Protein AF-A0A812QEY0-F1 (afdb_monomer)

Secondary structure (DSSP, 8-state):
-HHHHHHHHHTT---GGGTT---HHHHHHHHHHHHHHHHHHHHTT-HHHHHHHHHHHHHHHHHHHHHHHTTS---------------------------SSHHHHHHHHHHHHHHHHHHHHHHHHHHHHHHHHHHHHHHHHHHHHHHHHHHHHHHHHHHHHHHHHHHHHHHHHSPPPTT--------S-PPPEE-TTT--EE--SSPPB-GGG----HHHHHHHS-TTSPBPSSTTSEEEEEESSTTTS-TT--SEEEEEEEEE-TTHHHHHHTT-EEEEEEEETTB--------SEEEEEETTEEEEEEPPPPTT-------EE-GGG--SSEEEEEEEEE-TTTGGGEEEEEEEE-PPPHHHHHHHSEEE-HHHHHHHHHHHHHHHHHHHTSTT-------EEESB-TTTSSBPSSEEEETT--SS--EEHHHHHHHHHH-S-GGGTTB-TTT--B--GGGEEEEHHHHHHHHHS-TT--EEEE-TTS-EEETT-PPPPPP-------------------------------------

Structure (mmCIF, N/CA/C/O backbone):
data_AF-A0A812QEY0-F1
#
_entry.id   AF-A0A812QEY0-F1
#
loop_
_atom_site.group_PDB
_atom_site.id
_atom_site.type_symbol
_atom_site.label_atom_id
_atom_site.label_alt_id
_atom_site.label_comp_id
_atom_site.label_asym_id
_atom_site.label_entity_id
_atom_site.label_seq_id
_atom_site.pdbx_PDB_ins_code
_atom_site.Cartn_x
_ato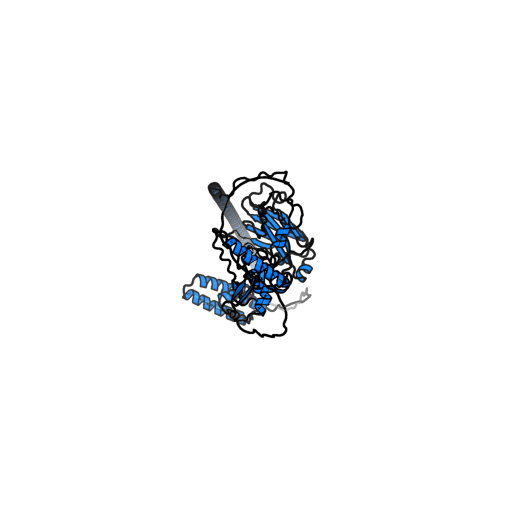m_site.Cartn_y
_atom_site.Cartn_z
_atom_site.occupancy
_atom_site.B_iso_or_equiv
_atom_site.auth_seq_id
_atom_site.auth_comp_id
_atom_site.auth_asym_id
_atom_site.auth_atom_id
_atom_site.pdbx_PDB_model_num
ATOM 1 N N . MET A 1 1 ? -26.996 -20.523 4.659 1.00 57.19 1 MET A N 1
ATOM 2 C CA . MET A 1 1 ? -26.348 -20.493 3.331 1.00 57.19 1 MET A CA 1
ATOM 3 C C . MET A 1 1 ? -24.840 -20.679 3.438 1.00 57.19 1 MET A C 1
ATOM 5 O O . MET A 1 1 ? -24.415 -21.786 3.164 1.00 57.19 1 MET A O 1
ATOM 9 N N . ALA A 1 2 ? -24.057 -19.731 3.971 1.00 55.88 2 ALA A N 1
ATOM 10 C CA . ALA A 1 2 ? -22.594 -19.894 4.121 1.00 55.88 2 ALA A CA 1
ATOM 11 C C . ALA A 1 2 ? -22.160 -21.178 4.868 1.00 55.88 2 ALA A C 1
ATOM 13 O O . ALA A 1 2 ? -21.271 -21.898 4.427 1.00 55.88 2 ALA A O 1
ATOM 14 N N . LYS A 1 3 ? -22.856 -21.534 5.960 1.00 65.12 3 LYS A N 1
ATOM 15 C CA . LYS A 1 3 ? -22.606 -22.792 6.695 1.00 65.12 3 LYS A CA 1
ATOM 16 C C . LYS A 1 3 ? -22.938 -24.058 5.878 1.00 65.12 3 LYS A C 1
ATOM 18 O O . LYS A 1 3 ? -22.268 -25.067 6.029 1.00 65.12 3 LYS A O 1
ATOM 23 N N . LEU A 1 4 ? -23.943 -23.996 4.999 1.00 63.88 4 LEU A N 1
ATOM 24 C CA . LEU A 1 4 ? -24.313 -25.089 4.085 1.00 63.88 4 LEU A CA 1
ATOM 25 C C . LEU A 1 4 ? -23.311 -25.226 2.933 1.00 63.88 4 LEU A C 1
ATOM 27 O O . LEU A 1 4 ? -22.970 -26.342 2.563 1.00 63.88 4 LEU A O 1
ATOM 31 N N . GLN A 1 5 ? -22.811 -24.106 2.404 1.00 65.62 5 GLN A N 1
ATOM 32 C CA . GLN A 1 5 ? -21.763 -24.086 1.377 1.00 65.62 5 GLN A CA 1
ATOM 33 C C . GLN A 1 5 ? -20.469 -24.717 1.902 1.00 65.62 5 GLN A C 1
ATOM 35 O O . GLN A 1 5 ? -19.910 -25.598 1.258 1.00 65.62 5 GLN A O 1
ATOM 40 N N . SER A 1 6 ? -20.063 -24.353 3.122 1.00 67.94 6 SER A N 1
ATOM 41 C CA . SER A 1 6 ? -18.919 -24.977 3.793 1.00 67.94 6 SER A CA 1
ATOM 42 C C . SER A 1 6 ? -19.134 -26.483 4.029 1.00 67.94 6 SER A C 1
ATOM 44 O O . SER A 1 6 ? -18.229 -27.275 3.781 1.00 67.94 6 SER A O 1
ATOM 46 N N . ALA A 1 7 ? -20.349 -26.909 4.402 1.00 67.25 7 ALA A N 1
ATOM 47 C CA . ALA A 1 7 ? -20.682 -28.331 4.520 1.00 67.25 7 ALA A CA 1
ATOM 48 C C . ALA A 1 7 ? -20.600 -29.080 3.171 1.00 67.25 7 ALA A C 1
ATOM 50 O O . ALA A 1 7 ? -20.105 -30.202 3.134 1.00 67.25 7 ALA A O 1
ATOM 51 N N . CYS A 1 8 ? -21.029 -28.473 2.058 1.00 66.75 8 CYS A N 1
ATOM 52 C CA . CYS A 1 8 ? -20.948 -29.085 0.723 1.00 66.75 8 CYS A CA 1
ATOM 53 C C . CYS A 1 8 ? -19.499 -29.260 0.240 1.00 66.75 8 CYS A C 1
ATOM 55 O O . CYS A 1 8 ? -19.179 -30.289 -0.356 1.00 66.75 8 CYS A O 1
ATOM 57 N N . GLN A 1 9 ? -18.622 -28.300 0.555 1.00 70.94 9 GLN A N 1
ATOM 58 C CA . GLN A 1 9 ? -17.186 -28.378 0.260 1.00 70.94 9 GLN A CA 1
ATOM 59 C C . GLN A 1 9 ? -16.509 -29.528 1.015 1.00 70.94 9 GLN A C 1
ATOM 61 O O . GLN A 1 9 ? -15.779 -30.309 0.409 1.00 70.94 9 GLN A O 1
ATOM 66 N N . ILE A 1 10 ? -16.818 -29.701 2.306 1.00 71.56 10 ILE A N 1
ATOM 67 C CA . ILE A 1 10 ? -16.302 -30.819 3.122 1.00 71.56 10 ILE A CA 1
ATOM 68 C C . ILE A 1 10 ? -16.753 -32.179 2.556 1.00 71.56 10 ILE A C 1
ATOM 70 O O . ILE A 1 10 ? -16.040 -33.176 2.652 1.00 71.56 10 ILE A O 1
ATOM 74 N N . LEU A 1 11 ? -17.930 -32.219 1.929 1.00 65.81 11 LEU A N 1
ATOM 75 C CA . LEU A 1 11 ? -18.519 -33.427 1.349 1.00 65.81 11 LEU A CA 1
ATOM 76 C C . LEU A 1 11 ? -18.108 -33.689 -0.106 1.00 65.81 11 LEU A C 1
ATOM 78 O O . LEU A 1 11 ? -18.570 -34.671 -0.691 1.00 65.81 11 LEU A O 1
ATOM 82 N N . GLY A 1 12 ? -17.267 -32.835 -0.698 1.00 60.88 12 GLY A N 1
ATOM 83 C CA . GLY A 1 12 ? -16.805 -32.985 -2.080 1.00 60.88 12 GLY A CA 1
ATOM 84 C C . GLY A 1 12 ? -17.928 -32.903 -3.121 1.00 60.88 12 GLY A C 1
ATOM 85 O O . GLY A 1 12 ? -17.835 -33.513 -4.185 1.00 60.88 12 GLY A O 1
ATOM 86 N N . ILE A 1 13 ? -19.019 -32.193 -2.820 1.00 65.81 13 ILE A N 1
ATOM 87 C CA . ILE A 1 13 ? -20.132 -31.990 -3.754 1.00 65.81 13 ILE A CA 1
ATOM 88 C C . ILE A 1 13 ? -19.739 -30.832 -4.689 1.00 65.81 13 ILE A C 1
ATOM 90 O O . ILE A 1 13 ? -19.792 -29.678 -4.283 1.00 65.81 13 ILE A O 1
ATOM 94 N N . ARG A 1 14 ? -19.283 -31.158 -5.909 1.00 48.78 14 ARG A N 1
ATOM 95 C CA . ARG A 1 14 ? -18.652 -30.230 -6.879 1.00 48.78 14 ARG A CA 1
ATOM 96 C C . ARG A 1 14 ? -19.609 -29.443 -7.786 1.00 48.78 14 ARG A C 1
ATOM 98 O O . ARG A 1 14 ? -19.143 -28.706 -8.645 1.00 48.78 14 ARG A O 1
ATOM 105 N N . ASP A 1 15 ? -20.918 -29.606 -7.643 1.00 46.69 15 ASP A N 1
ATOM 106 C CA . ASP A 1 15 ? -21.868 -28.962 -8.552 1.00 46.69 15 ASP A CA 1
ATOM 107 C C . ASP A 1 15 ? -22.259 -27.566 -8.031 1.00 46.69 15 ASP A C 1
ATOM 109 O O . ASP A 1 15 ? -23.158 -27.414 -7.201 1.00 46.69 15 ASP A O 1
ATOM 113 N N . GLU A 1 16 ? -21.516 -26.542 -8.461 1.00 46.19 16 GLU A N 1
ATOM 114 C CA . GLU A 1 16 ? -21.694 -25.136 -8.057 1.00 46.19 16 GLU A CA 1
ATOM 115 C C . GLU A 1 16 ? -22.864 -24.433 -8.777 1.00 46.19 16 GLU A C 1
ATOM 117 O O . GLU A 1 16 ? -23.190 -23.285 -8.469 1.00 46.19 16 GLU A O 1
ATOM 122 N N . SER A 1 17 ? -23.559 -25.123 -9.686 1.00 41.16 17 SER A N 1
ATOM 123 C CA . SER A 1 17 ? -24.618 -24.542 -10.522 1.00 41.16 17 SER A CA 1
ATOM 124 C C . SER A 1 17 ? -25.949 -24.251 -9.792 1.00 41.16 17 SER A C 1
ATOM 126 O O . SER A 1 17 ? -26.790 -23.524 -10.316 1.00 41.16 17 SER A O 1
ATOM 128 N N . TYR A 1 18 ? -26.137 -24.712 -8.547 1.00 46.25 18 TYR A N 1
ATOM 129 C CA . TYR A 1 18 ? -27.414 -24.606 -7.802 1.00 46.25 18 TYR A CA 1
ATOM 130 C C . TYR A 1 18 ? -27.431 -23.554 -6.670 1.00 46.25 18 TYR A C 1
ATOM 132 O O . TYR A 1 18 ? -28.339 -23.509 -5.835 1.00 46.25 18 TYR A O 1
ATOM 140 N N . LEU A 1 19 ? -26.418 -22.688 -6.605 1.00 51.16 19 LEU A N 1
ATOM 141 C CA . LEU A 1 19 ? -26.114 -21.891 -5.411 1.00 51.16 19 LEU A CA 1
ATOM 142 C C . LEU A 1 19 ? -27.089 -20.764 -4.985 1.00 51.16 19 LEU A C 1
ATOM 144 O O . LEU A 1 19 ? -26.958 -20.338 -3.831 1.00 51.16 19 LEU A O 1
ATOM 148 N N . PRO A 1 20 ? -28.093 -20.291 -5.758 1.00 47.44 20 PRO A N 1
ATOM 149 C CA . PRO A 1 20 ? -29.005 -19.276 -5.218 1.00 47.44 20 PRO A CA 1
ATOM 150 C C . PRO A 1 20 ? -30.215 -19.806 -4.430 1.00 47.44 20 PRO A C 1
ATOM 152 O O . PRO A 1 20 ? -30.803 -19.024 -3.681 1.00 47.44 20 PRO A O 1
ATOM 155 N N . LYS A 1 21 ? -30.637 -21.076 -4.549 1.00 56.12 21 LYS A N 1
ATOM 156 C CA . LYS A 1 21 ? -31.866 -21.572 -3.884 1.00 56.12 21 LYS A CA 1
ATOM 157 C C . LYS A 1 21 ? -31.798 -23.079 -3.603 1.00 56.12 21 LYS A C 1
ATOM 159 O O . LYS A 1 21 ? -32.244 -23.866 -4.423 1.00 56.12 21 LYS A O 1
ATOM 164 N N . PHE A 1 22 ? -31.309 -23.492 -2.429 1.00 64.25 22 PHE A N 1
ATOM 165 C CA . PHE A 1 22 ? -31.482 -24.886 -1.995 1.00 64.25 22 PHE A CA 1
ATOM 166 C C . PHE A 1 22 ? -32.978 -25.172 -1.791 1.00 64.25 22 PHE A C 1
ATOM 168 O O . PHE A 1 22 ? -33.593 -24.620 -0.872 1.00 64.25 22 PHE A O 1
ATOM 175 N N . SER A 1 23 ? -33.564 -26.013 -2.642 1.00 69.88 23 SER A N 1
ATOM 176 C CA . SER A 1 23 ? -34.912 -26.539 -2.437 1.00 69.88 23 SER A CA 1
ATOM 177 C C . SER A 1 23 ? -34.927 -27.540 -1.271 1.00 69.88 23 SER A C 1
ATOM 179 O O . SER A 1 23 ? -33.883 -27.963 -0.764 1.00 69.88 23 SER A O 1
ATOM 181 N N . LYS A 1 24 ? -36.122 -27.933 -0.812 1.00 71.31 24 LYS A N 1
ATOM 182 C CA . LYS A 1 24 ? -36.261 -28.983 0.210 1.00 71.31 24 LYS A CA 1
ATOM 183 C C . LYS A 1 24 ? -35.594 -30.288 -0.250 1.00 71.31 24 LYS A C 1
ATOM 185 O O . LYS A 1 24 ? -34.912 -30.929 0.550 1.00 71.31 24 LYS A O 1
ATOM 190 N N . ASP A 1 25 ? -35.749 -30.618 -1.527 1.00 74.38 25 ASP A N 1
ATOM 191 C CA . ASP A 1 25 ? -35.251 -31.859 -2.116 1.00 74.38 25 ASP A CA 1
ATOM 192 C C . ASP A 1 25 ? -33.718 -31.839 -2.232 1.00 74.38 25 ASP A C 1
ATOM 194 O O . ASP A 1 25 ? -33.063 -32.851 -1.975 1.00 74.38 25 ASP A O 1
ATOM 198 N N . ASP A 1 26 ? -33.120 -30.667 -2.477 1.00 72.50 26 ASP A N 1
ATOM 199 C CA . ASP A 1 26 ? -31.660 -30.497 -2.479 1.00 72.50 26 ASP A CA 1
ATOM 200 C C . ASP A 1 26 ? -31.062 -30.711 -1.086 1.00 72.50 26 ASP A C 1
ATOM 202 O O . ASP A 1 26 ? -30.066 -31.421 -0.925 1.00 72.50 26 ASP A O 1
ATOM 206 N N . ILE A 1 27 ? -31.688 -30.139 -0.051 1.00 74.81 27 ILE A N 1
ATOM 207 C CA . ILE A 1 27 ? -31.236 -30.301 1.339 1.00 74.81 27 ILE A CA 1
ATOM 208 C C . ILE A 1 27 ? -31.373 -31.763 1.773 1.00 74.81 27 ILE A C 1
ATOM 210 O O . ILE A 1 27 ? -30.493 -32.283 2.459 1.00 74.81 27 ILE A O 1
ATOM 214 N N . GLU A 1 28 ? -32.436 -32.449 1.356 1.00 79.69 28 GLU A N 1
ATOM 215 C CA . GLU A 1 28 ? -32.652 -33.868 1.643 1.00 79.69 28 GLU A CA 1
ATOM 216 C C . GLU A 1 28 ? -31.623 -34.768 0.935 1.00 79.69 28 GLU A C 1
ATOM 218 O O . GLU A 1 28 ? -31.057 -35.677 1.555 1.00 79.69 28 GLU A O 1
ATOM 223 N N . LYS A 1 29 ? -31.278 -34.458 -0.321 1.00 78.56 29 LYS A N 1
ATOM 224 C CA . LYS A 1 29 ? -30.227 -35.147 -1.085 1.00 78.56 29 LYS A CA 1
ATOM 225 C C . LYS A 1 29 ? -28.847 -34.966 -0.448 1.00 78.56 29 LYS A C 1
ATOM 227 O O . LYS A 1 29 ? -28.112 -35.946 -0.299 1.00 78.56 29 LYS A O 1
ATOM 232 N N . ILE A 1 30 ? -28.518 -33.745 -0.012 1.00 77.75 30 ILE A N 1
ATOM 233 C CA . ILE A 1 30 ? -27.277 -33.444 0.718 1.00 77.75 30 ILE A CA 1
ATOM 234 C C . ILE A 1 30 ? -27.258 -34.209 2.043 1.00 77.75 30 ILE A C 1
ATOM 236 O O . ILE A 1 30 ? -26.290 -34.909 2.321 1.00 77.75 30 ILE A O 1
ATOM 240 N N . ARG A 1 31 ? -28.349 -34.172 2.819 1.00 82.00 31 ARG A N 1
ATOM 241 C CA . ARG A 1 31 ? -28.482 -34.877 4.105 1.00 82.00 31 ARG A CA 1
ATOM 242 C C . ARG A 1 31 ? -28.218 -36.379 3.982 1.00 82.00 31 ARG A C 1
ATOM 244 O O . ARG A 1 31 ? -27.511 -36.946 4.817 1.00 82.00 31 ARG A O 1
ATOM 251 N N . ARG A 1 32 ? -28.750 -37.026 2.938 1.00 81.56 32 ARG A N 1
ATOM 252 C CA . ARG A 1 32 ? -28.511 -38.452 2.663 1.00 81.56 32 ARG A CA 1
ATOM 253 C C . ARG A 1 32 ? -27.037 -38.724 2.354 1.00 81.56 32 ARG A C 1
ATOM 255 O O . ARG A 1 32 ? -26.442 -39.600 2.980 1.00 81.56 32 ARG A O 1
ATOM 262 N N . LYS A 1 33 ? -26.433 -37.917 1.477 1.00 81.19 33 LYS A N 1
ATOM 263 C CA . LYS A 1 33 ? -25.022 -38.055 1.088 1.00 81.19 33 LYS A CA 1
ATOM 264 C C . LYS A 1 33 ? -24.072 -37.827 2.271 1.00 81.19 33 LYS A C 1
ATOM 266 O O . LYS A 1 33 ? -23.119 -38.579 2.446 1.00 81.19 33 LYS A O 1
ATOM 271 N N . THR A 1 34 ? -24.366 -36.872 3.155 1.00 80.44 34 THR A N 1
ATOM 272 C CA . THR A 1 34 ? -23.597 -36.653 4.393 1.00 80.44 34 THR A CA 1
ATOM 273 C C . THR A 1 34 ? -23.621 -37.877 5.308 1.00 80.44 34 THR A C 1
ATOM 275 O O . THR A 1 34 ? -22.591 -38.268 5.857 1.00 80.44 34 THR A O 1
ATOM 278 N N . LYS A 1 35 ? -24.789 -38.516 5.452 1.00 82.06 35 LYS A N 1
ATOM 279 C CA . LYS A 1 35 ? -24.955 -39.724 6.271 1.00 82.06 35 LYS A CA 1
ATOM 280 C C . LYS A 1 35 ? -24.171 -40.913 5.704 1.00 82.06 35 LYS A C 1
ATOM 282 O O . LYS A 1 35 ? -23.613 -41.690 6.476 1.00 82.06 35 LYS A O 1
ATOM 287 N N . GLU A 1 36 ? -24.106 -41.045 4.381 1.00 84.12 36 GLU A N 1
ATOM 288 C CA . GLU A 1 36 ? -23.302 -42.065 3.694 1.00 84.12 36 GLU A CA 1
ATOM 289 C C . GLU A 1 36 ? -21.799 -41.839 3.911 1.00 84.12 36 GLU A C 1
ATOM 291 O O . GLU A 1 36 ? -21.100 -42.751 4.355 1.00 84.12 36 GLU A O 1
ATOM 296 N N . VAL A 1 37 ? -21.315 -40.608 3.704 1.00 81.69 37 VAL A N 1
ATOM 297 C CA . VAL A 1 37 ? -19.898 -40.245 3.894 1.00 81.69 37 VAL A CA 1
ATOM 298 C C . VAL A 1 37 ? -19.463 -40.406 5.356 1.00 81.69 37 VAL A C 1
ATOM 300 O O . VAL A 1 37 ? -18.343 -40.849 5.620 1.00 81.69 37 VAL A O 1
ATOM 303 N N . TYR A 1 38 ? -20.344 -40.108 6.316 1.00 84.25 38 TYR A N 1
ATOM 304 C CA . TYR A 1 38 ? -20.072 -40.321 7.740 1.00 84.25 38 TYR A CA 1
ATOM 305 C C . TYR A 1 38 ? -19.887 -41.807 8.065 1.00 84.25 38 TYR A C 1
ATOM 307 O O . TYR A 1 38 ? -18.890 -42.187 8.679 1.00 84.25 38 TYR A O 1
ATOM 315 N N . LYS A 1 39 ? -20.812 -42.660 7.600 1.00 85.25 39 LYS A N 1
ATOM 316 C CA . LYS A 1 39 ? -20.740 -44.115 7.800 1.00 85.25 39 LYS A CA 1
ATOM 317 C C . LYS A 1 39 ? -19.499 -44.725 7.144 1.00 85.25 39 LYS A C 1
ATOM 319 O O . LYS A 1 39 ? -18.835 -45.547 7.769 1.00 85.25 39 LYS A O 1
ATOM 324 N N . ALA A 1 40 ? -19.161 -44.295 5.927 1.00 82.19 40 ALA A N 1
ATOM 325 C CA . ALA A 1 40 ? -17.944 -44.726 5.242 1.00 82.19 40 ALA A CA 1
ATOM 326 C C . ALA A 1 40 ? -16.683 -44.316 6.021 1.00 82.19 40 ALA A C 1
ATOM 328 O O . ALA A 1 40 ? -15.810 -45.142 6.266 1.00 82.19 40 ALA A O 1
ATOM 329 N N . SER A 1 41 ? -16.634 -43.075 6.518 1.00 83.62 41 SER A N 1
ATOM 330 C CA . SER A 1 41 ? -15.493 -42.569 7.296 1.00 83.62 41 SER A CA 1
ATOM 331 C C . SER A 1 41 ? -15.302 -43.306 8.628 1.00 83.62 41 SER A C 1
ATOM 333 O O . SER A 1 41 ? -14.165 -43.477 9.065 1.00 83.62 41 SER A O 1
ATOM 335 N N . GLN A 1 42 ? -16.387 -43.768 9.263 1.00 81.56 42 GLN A N 1
ATOM 336 C CA . GLN A 1 42 ? -16.299 -44.626 10.449 1.00 81.56 42 GLN A CA 1
ATOM 337 C C . GLN A 1 42 ? -15.823 -46.042 10.117 1.00 81.56 42 GLN A C 1
ATOM 339 O O . GLN A 1 42 ? -14.982 -46.572 10.838 1.00 81.56 42 GLN A O 1
ATOM 344 N N . LYS A 1 43 ? -16.302 -46.632 9.013 1.00 83.69 43 LYS A N 1
ATOM 345 C CA . LYS A 1 43 ? -15.859 -47.958 8.552 1.00 83.69 43 LYS A CA 1
ATOM 346 C C . LYS A 1 43 ? -14.368 -47.976 8.186 1.00 83.69 43 LYS A C 1
ATOM 348 O O . LYS A 1 43 ? -13.699 -48.973 8.412 1.00 83.69 43 LYS A O 1
ATOM 353 N N . GLU A 1 44 ? -13.850 -46.865 7.663 1.00 83.12 44 GLU A N 1
ATOM 354 C CA . GLU A 1 44 ? -12.437 -46.681 7.295 1.00 83.12 44 GLU A CA 1
ATOM 355 C C . GLU A 1 44 ? -11.526 -46.254 8.467 1.00 83.12 44 GLU A C 1
ATOM 357 O O . GLU A 1 44 ? -10.346 -45.987 8.251 1.00 83.12 44 GLU A O 1
ATOM 362 N N . GLY A 1 45 ? -12.042 -46.119 9.697 1.00 78.00 45 GLY A N 1
ATOM 363 C CA . GLY A 1 45 ? -11.240 -45.734 10.870 1.00 78.00 45 GLY A CA 1
ATOM 364 C C . GLY A 1 45 ? -10.728 -44.283 10.871 1.00 78.00 45 GLY A C 1
ATOM 365 O O . GLY A 1 45 ? -9.872 -43.920 11.677 1.00 78.00 45 GLY A O 1
ATOM 366 N N . LYS A 1 46 ? -11.249 -43.409 9.999 1.00 81.94 46 LYS A N 1
ATOM 367 C CA . LYS A 1 46 ? -10.796 -42.013 9.854 1.00 81.94 46 LYS A CA 1
ATOM 368 C C . LYS A 1 46 ? -11.482 -41.098 10.873 1.00 81.94 46 LYS A C 1
ATOM 370 O O . LYS A 1 46 ? -12.390 -40.341 10.530 1.00 81.94 46 LYS A O 1
ATOM 375 N N . VAL A 1 47 ? -11.027 -41.139 12.129 1.00 77.50 47 VAL A N 1
ATOM 376 C CA . VAL A 1 47 ? -11.646 -40.439 13.279 1.00 77.50 47 VAL A CA 1
ATOM 377 C C . VAL A 1 47 ? -11.821 -38.928 13.049 1.00 77.50 47 VAL A C 1
ATOM 379 O O . VAL A 1 47 ? -12.900 -38.390 13.298 1.00 77.50 47 VAL A O 1
ATOM 382 N N . ASN A 1 48 ? -10.805 -38.243 12.513 1.00 75.56 48 ASN A N 1
ATOM 383 C CA . ASN A 1 48 ? -10.871 -36.796 12.260 1.00 75.56 48 ASN A CA 1
ATOM 384 C C . ASN A 1 48 ? -11.868 -36.448 11.145 1.00 75.56 48 ASN A C 1
ATOM 386 O O . ASN A 1 48 ? -12.701 -35.560 11.319 1.00 75.56 48 ASN A O 1
ATOM 390 N N . LYS A 1 49 ? -11.870 -37.222 10.053 1.00 75.75 49 LYS A N 1
ATOM 391 C CA . LYS A 1 49 ? -12.818 -37.052 8.942 1.00 75.75 49 LYS A CA 1
ATOM 392 C C . LYS A 1 49 ? -14.255 -37.339 9.383 1.00 75.75 49 LYS A C 1
ATOM 394 O O . LYS A 1 49 ? -15.170 -36.604 9.033 1.00 75.75 49 LYS A O 1
ATOM 399 N N . ALA A 1 50 ? -14.465 -38.366 10.208 1.00 77.56 50 ALA A N 1
ATOM 400 C CA . ALA A 1 50 ? -15.777 -38.663 10.778 1.00 77.56 50 ALA A CA 1
ATOM 401 C C . ALA A 1 50 ? -16.286 -37.513 11.667 1.00 77.56 50 ALA A C 1
ATOM 403 O O . ALA A 1 50 ? -17.468 -37.178 11.607 1.00 77.56 50 ALA A O 1
ATOM 404 N N . LYS A 1 51 ? -15.407 -36.872 12.450 1.00 82.12 51 LYS A N 1
ATOM 405 C CA . LYS A 1 51 ? -15.755 -35.706 13.278 1.00 82.12 51 LYS A CA 1
ATOM 406 C C . LYS A 1 51 ? -16.144 -34.489 12.431 1.00 82.12 51 LYS A C 1
ATOM 408 O O . LYS A 1 51 ? -17.179 -33.882 12.690 1.00 82.12 51 LYS A O 1
ATOM 413 N N . GLU A 1 52 ? -15.376 -34.183 11.390 1.00 80.44 52 GLU A N 1
ATOM 414 C CA . GLU A 1 52 ? -15.673 -33.084 10.457 1.00 80.44 52 GLU A CA 1
ATOM 415 C C . GLU A 1 52 ? -17.002 -33.297 9.716 1.00 80.44 52 GLU A C 1
ATOM 417 O O . GLU A 1 52 ? -17.829 -32.388 9.622 1.00 80.44 52 GLU A O 1
ATOM 422 N N . VAL A 1 53 ? -17.258 -34.524 9.253 1.00 82.88 53 VAL A N 1
ATOM 423 C CA . VAL A 1 53 ? -18.506 -34.877 8.563 1.00 82.88 53 VAL A CA 1
ATOM 424 C C . VAL A 1 53 ? -19.704 -34.855 9.522 1.00 82.88 53 VAL A C 1
ATOM 426 O O . VAL A 1 53 ? -20.798 -34.455 9.123 1.00 82.88 53 VAL A O 1
ATOM 429 N N . LEU A 1 54 ? -19.521 -35.223 10.794 1.00 81.00 54 LEU A N 1
ATOM 430 C CA . LEU A 1 54 ? -20.563 -35.133 11.823 1.00 81.00 54 LEU A CA 1
ATOM 431 C C . LEU A 1 54 ? -20.978 -33.681 12.092 1.00 81.00 54 LEU A C 1
ATOM 433 O O . LEU A 1 54 ? -22.166 -33.391 12.237 1.00 81.00 54 LEU A O 1
ATOM 437 N N . ASP A 1 55 ? -20.018 -32.760 12.145 1.00 80.31 55 ASP A N 1
ATOM 438 C CA . ASP A 1 55 ? -20.307 -31.341 12.350 1.00 80.31 55 ASP A CA 1
ATOM 439 C C . ASP A 1 55 ? -20.967 -30.713 11.112 1.00 80.31 55 ASP A C 1
ATOM 441 O O . ASP A 1 55 ? -21.935 -29.959 11.251 1.00 80.31 55 ASP A O 1
ATOM 445 N N . ALA A 1 56 ? -20.557 -31.114 9.903 1.00 77.69 56 ALA A N 1
ATOM 446 C CA . ALA A 1 56 ? -21.265 -30.777 8.667 1.00 77.69 56 ALA A CA 1
ATOM 447 C C . ALA A 1 56 ? -22.705 -31.333 8.654 1.00 77.69 56 ALA A C 1
ATOM 449 O O . ALA A 1 56 ? -23.639 -30.639 8.247 1.00 77.69 56 ALA A O 1
ATOM 450 N N . TRP A 1 57 ? -22.921 -32.552 9.160 1.00 81.75 57 TRP A N 1
ATOM 451 C CA . TRP A 1 57 ? -24.249 -33.164 9.247 1.00 81.75 57 TRP A CA 1
ATOM 452 C C . TRP A 1 57 ? -25.194 -32.396 10.172 1.00 81.75 57 TRP A C 1
ATOM 454 O O . TRP A 1 57 ? -26.327 -32.124 9.777 1.00 81.75 57 TRP A O 1
ATOM 464 N N . LYS A 1 58 ? -24.729 -31.951 11.346 1.00 82.62 58 LYS A N 1
ATOM 465 C CA . LYS A 1 58 ? -25.536 -31.125 12.268 1.00 82.62 58 LYS A CA 1
ATOM 466 C C . LYS A 1 58 ? -26.032 -29.837 11.608 1.00 82.62 58 LYS A C 1
ATOM 468 O O . LYS A 1 58 ? -27.163 -29.415 11.842 1.00 82.62 58 LYS A O 1
ATOM 473 N N . VAL A 1 59 ? -25.203 -29.216 10.767 1.00 80.06 59 VAL A N 1
ATOM 474 C CA . VAL A 1 59 ? -25.570 -28.007 10.015 1.00 80.06 59 VAL A CA 1
ATOM 475 C C . VAL A 1 59 ? -26.660 -28.302 8.982 1.00 80.06 59 VAL A C 1
ATOM 477 O O . VAL A 1 59 ? -27.605 -27.521 8.854 1.00 80.06 59 VAL A O 1
ATOM 480 N N . VAL A 1 60 ? -26.556 -29.427 8.269 1.00 79.62 60 VAL A N 1
ATOM 481 C CA . VAL A 1 60 ? -27.553 -29.851 7.273 1.00 79.62 60 VAL A CA 1
ATOM 482 C C . VAL A 1 60 ? -28.877 -30.252 7.941 1.00 79.62 60 VAL A C 1
ATOM 484 O O . VAL A 1 60 ? -29.939 -29.846 7.469 1.00 79.62 60 VAL A O 1
ATOM 487 N N . ASP A 1 61 ? -28.843 -30.957 9.077 1.00 79.81 61 ASP A N 1
ATOM 488 C CA . ASP A 1 61 ? -30.046 -31.325 9.843 1.00 79.81 61 ASP A CA 1
ATOM 489 C C . ASP A 1 61 ? -30.773 -30.090 10.396 1.00 79.81 61 ASP A C 1
ATOM 491 O O . ASP A 1 61 ? -31.998 -29.992 10.290 1.00 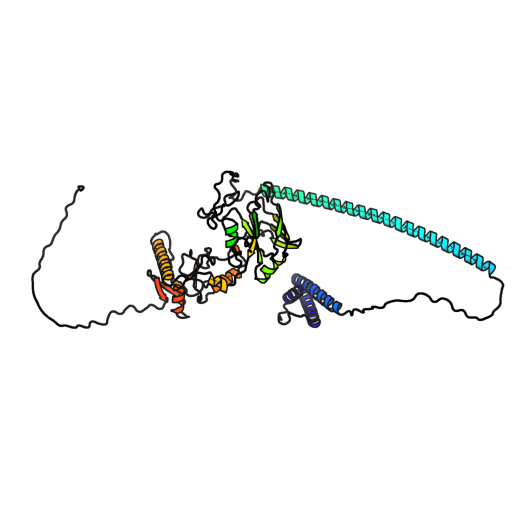79.81 61 ASP A O 1
ATOM 495 N N . ALA A 1 62 ? -30.031 -29.103 10.911 1.00 78.44 62 ALA A N 1
ATOM 496 C CA . ALA A 1 62 ? -30.604 -27.838 11.369 1.00 78.44 62 ALA A CA 1
ATOM 497 C C . ALA A 1 62 ? -31.261 -27.048 10.222 1.00 78.44 62 ALA A C 1
ATOM 499 O O . ALA A 1 62 ? -32.331 -26.461 10.398 1.00 78.44 62 ALA A O 1
ATOM 500 N N . ALA A 1 63 ? -30.656 -27.057 9.031 1.00 74.62 63 ALA A N 1
ATOM 501 C CA . ALA A 1 63 ? -31.235 -26.426 7.850 1.00 74.62 63 ALA A CA 1
ATOM 502 C C . ALA A 1 63 ? -32.522 -27.122 7.383 1.00 74.62 63 ALA A C 1
ATOM 504 O O . ALA A 1 63 ? -33.508 -26.449 7.082 1.00 74.62 63 ALA A O 1
ATOM 505 N N . PHE A 1 64 ? -32.543 -28.457 7.380 1.00 79.44 64 PHE A N 1
ATOM 506 C CA . PHE A 1 64 ? -33.736 -29.235 7.048 1.00 79.44 64 PHE A CA 1
ATOM 507 C C . PHE A 1 64 ? -34.881 -28.971 8.040 1.00 79.44 64 PHE A C 1
ATOM 509 O O . PHE A 1 64 ? -36.023 -28.752 7.631 1.00 79.44 64 PHE A O 1
ATOM 516 N N . ALA A 1 65 ? -34.577 -28.908 9.341 1.00 76.88 65 ALA A N 1
ATOM 517 C CA . ALA A 1 65 ? -35.551 -28.565 10.377 1.00 76.88 65 ALA A CA 1
ATOM 518 C C . ALA A 1 65 ? -36.140 -27.156 10.181 1.00 76.88 65 ALA A C 1
ATOM 520 O O . ALA A 1 65 ? -37.355 -26.976 10.278 1.00 76.88 65 ALA A O 1
ATOM 521 N N . ALA A 1 66 ? -35.307 -26.171 9.828 1.00 73.75 66 ALA A N 1
ATOM 522 C CA . ALA A 1 66 ? -35.750 -24.803 9.559 1.00 73.75 66 ALA A CA 1
ATOM 523 C C . ALA A 1 66 ? -36.665 -24.701 8.323 1.00 73.75 66 ALA A C 1
ATOM 525 O O . ALA A 1 66 ? -37.627 -23.933 8.334 1.00 73.75 66 ALA A O 1
ATOM 526 N N . VAL A 1 67 ? -36.407 -25.489 7.272 1.00 72.19 67 VAL A N 1
ATOM 527 C CA . VAL A 1 67 ? -37.280 -25.559 6.086 1.00 72.19 67 VAL A CA 1
ATOM 528 C C . VAL A 1 67 ? -38.606 -26.248 6.412 1.00 72.19 67 VAL A C 1
ATOM 530 O O . VAL A 1 67 ? -39.657 -25.783 5.972 1.00 72.19 67 VAL A O 1
ATOM 533 N N . LYS A 1 68 ? -38.591 -27.299 7.242 1.00 72.44 68 LYS A N 1
ATOM 534 C CA . LYS A 1 68 ? -39.810 -27.980 7.707 1.00 72.44 68 LYS A CA 1
ATOM 535 C C . LYS A 1 68 ? -40.695 -27.063 8.567 1.00 72.44 68 LYS A C 1
ATOM 537 O O . LYS A 1 68 ? -41.913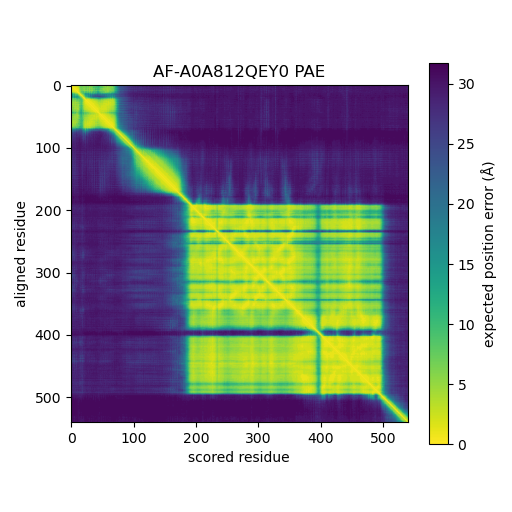 -27.093 8.419 1.00 72.44 68 LYS A O 1
ATOM 542 N N . ALA A 1 69 ? -40.098 -26.216 9.409 1.00 67.50 69 ALA A N 1
ATOM 543 C CA . ALA A 1 69 ? -40.820 -25.289 10.286 1.00 67.50 69 ALA A CA 1
ATOM 544 C C . ALA A 1 69 ? -41.552 -24.153 9.539 1.00 67.50 69 ALA A C 1
ATOM 546 O O . ALA A 1 69 ? -42.548 -23.639 10.038 1.00 67.50 69 ALA A O 1
ATOM 547 N N . ARG A 1 70 ? -41.122 -23.789 8.321 1.00 63.50 70 ARG A N 1
ATOM 548 C CA . ARG A 1 70 ? -41.766 -22.745 7.493 1.00 63.50 70 ARG A CA 1
ATOM 549 C C . ARG A 1 70 ? -43.111 -23.158 6.873 1.00 63.50 70 ARG A C 1
ATOM 551 O O . ARG A 1 70 ? -43.729 -22.343 6.199 1.00 63.50 70 ARG A O 1
ATOM 558 N N . ARG A 1 71 ? -43.560 -24.404 7.069 1.00 49.31 71 ARG A N 1
ATOM 559 C CA . ARG A 1 71 ? -44.798 -24.955 6.484 1.00 49.31 71 ARG A CA 1
ATOM 560 C C . ARG A 1 71 ? -45.947 -25.169 7.476 1.00 49.31 71 ARG A C 1
ATOM 562 O O . ARG A 1 71 ? -46.938 -25.780 7.095 1.00 49.31 71 ARG A O 1
ATOM 569 N N . ALA A 1 72 ? -45.860 -24.672 8.710 1.00 40.00 72 ALA A N 1
ATOM 570 C CA . ALA A 1 72 ? -47.039 -24.621 9.575 1.00 40.00 72 ALA A CA 1
ATOM 571 C C . ALA A 1 72 ? -47.938 -23.446 9.129 1.00 40.00 72 ALA A C 1
ATOM 573 O O . ALA A 1 72 ? -47.471 -22.306 9.174 1.00 40.00 72 ALA A O 1
ATOM 574 N N . PRO A 1 73 ? -49.187 -23.671 8.677 1.00 38.38 73 PRO A N 1
ATOM 575 C CA . PRO A 1 73 ? -50.089 -22.576 8.352 1.00 38.38 73 PRO A CA 1
ATOM 576 C C . PRO A 1 73 ? -50.459 -21.829 9.634 1.00 38.38 73 PRO A C 1
ATOM 578 O O . PRO A 1 73 ? -50.911 -22.429 10.609 1.00 38.38 73 PRO A O 1
ATOM 581 N N . SER A 1 74 ? -50.290 -20.511 9.620 1.00 40.88 74 SER A N 1
ATOM 582 C CA . SER A 1 74 ? -50.873 -19.610 10.605 1.00 40.88 74 SER A CA 1
ATOM 583 C C . SER A 1 74 ? -52.395 -19.615 10.446 1.00 40.88 74 SER A C 1
ATOM 585 O O . SER A 1 74 ? -52.925 -18.975 9.538 1.00 40.88 74 SER A O 1
ATOM 587 N N . SER A 1 75 ? -53.116 -20.318 11.318 1.00 36.53 75 SER A N 1
ATOM 588 C CA . SER A 1 75 ? -54.551 -20.093 11.476 1.00 36.53 75 SER A CA 1
ATOM 589 C C . SER A 1 75 ? -54.759 -18.782 12.234 1.00 36.53 75 SER A C 1
ATOM 591 O O . SER A 1 75 ? -54.646 -18.728 13.459 1.00 36.53 75 SER A O 1
ATOM 593 N N . SER A 1 76 ? -55.049 -17.718 11.492 1.00 37.47 76 SER A N 1
ATOM 594 C CA . SER A 1 76 ? -55.639 -16.495 12.022 1.00 37.47 76 SER A CA 1
ATOM 595 C C . SER A 1 76 ? -57.044 -16.790 12.549 1.00 37.47 76 SER A C 1
ATOM 597 O O . SER A 1 76 ? -57.888 -17.292 11.806 1.00 37.47 76 SER A O 1
ATOM 599 N N . LYS A 1 77 ? -57.331 -16.411 13.793 1.00 33.00 77 LYS A N 1
ATOM 600 C CA . LYS A 1 77 ? -58.696 -16.094 14.222 1.00 33.00 77 LYS A CA 1
ATOM 601 C C . LYS A 1 77 ? -58.703 -14.688 14.809 1.00 33.00 77 LYS A C 1
ATOM 603 O O . LYS A 1 77 ? -58.327 -14.482 15.957 1.00 33.00 77 LYS A O 1
ATOM 608 N N . HIS A 1 78 ? -59.124 -13.733 13.983 1.00 33.28 78 HIS A N 1
ATOM 609 C CA . HIS A 1 78 ? -59.909 -12.598 14.453 1.00 33.28 78 HIS A CA 1
ATOM 610 C C . HIS A 1 78 ? -61.339 -13.089 14.701 1.00 33.28 78 HIS A C 1
ATOM 612 O O . HIS A 1 78 ? -61.863 -13.881 13.920 1.00 33.28 78 HIS A O 1
ATOM 618 N N . GLY A 1 79 ? -61.954 -12.619 15.781 1.00 29.19 79 GLY A N 1
ATOM 619 C CA . GLY A 1 79 ? -63.344 -12.897 16.117 1.00 29.19 79 GLY A CA 1
ATOM 620 C C . GLY A 1 79 ? -63.721 -12.181 17.405 1.00 29.19 79 GLY A C 1
ATOM 621 O O . GLY A 1 79 ? -63.350 -12.609 18.491 1.00 29.19 79 GLY A O 1
ATOM 622 N N . SER A 1 80 ? -64.385 -11.048 17.236 1.00 29.89 80 SER A N 1
ATOM 623 C CA . SER A 1 80 ? -64.938 -10.148 18.240 1.00 29.89 80 SER A CA 1
ATOM 624 C C . SER A 1 80 ? -66.107 -10.737 19.039 1.00 29.89 80 SER A C 1
ATOM 626 O O . SER A 1 80 ? -66.863 -11.551 18.525 1.00 29.89 80 SER A O 1
ATOM 628 N N . SER A 1 81 ? -66.284 -10.167 20.236 1.00 29.23 81 SER A N 1
ATOM 629 C CA . SER A 1 81 ? -67.535 -9.868 20.956 1.00 29.23 81 SER A CA 1
ATOM 630 C C . SER A 1 81 ? -68.548 -10.965 21.317 1.00 29.23 81 SER A C 1
ATOM 632 O O . SER A 1 81 ? -69.007 -11.737 20.485 1.00 29.23 81 SER A O 1
ATOM 634 N N . SER A 1 82 ? -69.070 -10.778 22.536 1.00 30.02 82 SER A N 1
ATOM 635 C CA . SER A 1 82 ? -70.386 -11.180 23.055 1.00 30.02 82 SER A CA 1
ATOM 636 C C . SER A 1 82 ? -70.535 -12.639 23.509 1.00 30.02 82 SER A C 1
ATOM 638 O O . SER A 1 82 ? -70.514 -13.561 22.710 1.00 30.02 82 SER A O 1
ATOM 640 N N . GLN A 1 83 ? -70.705 -12.855 24.816 1.00 31.22 83 GLN A N 1
ATOM 641 C CA . GLN A 1 83 ? -72.027 -12.972 25.453 1.00 31.22 83 GLN A CA 1
ATOM 642 C C . GLN A 1 83 ? -71.868 -13.360 26.934 1.00 31.22 83 GLN A C 1
ATOM 644 O O . GLN A 1 83 ? -71.311 -14.398 27.281 1.00 31.22 83 GLN A O 1
ATOM 649 N N . GLN A 1 84 ? -72.367 -12.482 27.804 1.00 30.48 84 GLN A N 1
ATOM 650 C CA . GLN A 1 84 ? -72.862 -12.823 29.133 1.00 30.48 84 GLN A CA 1
ATOM 651 C C . GLN A 1 84 ? -74.300 -13.349 29.012 1.00 30.48 84 GLN A C 1
ATOM 653 O O . GLN A 1 84 ? -75.028 -12.946 28.109 1.00 30.48 84 GLN A O 1
ATOM 658 N N . ALA A 1 85 ? -74.683 -14.126 30.028 1.00 30.42 85 ALA A N 1
ATOM 659 C CA . ALA A 1 85 ? -76.038 -14.382 30.516 1.00 30.42 85 ALA A CA 1
ATOM 660 C C . ALA A 1 85 ? -76.966 -15.281 29.677 1.00 30.42 85 ALA A C 1
ATOM 662 O O . ALA A 1 85 ? -77.513 -14.883 28.657 1.00 30.42 85 ALA A O 1
ATOM 663 N N . ALA A 1 86 ? -77.274 -16.450 30.242 1.00 29.02 86 ALA A N 1
ATOM 664 C CA . ALA A 1 86 ? -78.619 -17.012 30.201 1.00 29.02 86 ALA A CA 1
ATOM 665 C C . ALA A 1 86 ? -78.848 -17.847 31.470 1.00 29.02 86 ALA A C 1
ATOM 667 O O . ALA A 1 86 ? -78.229 -18.890 31.679 1.00 29.02 86 ALA A O 1
ATOM 668 N N . SER A 1 87 ? -79.709 -17.321 32.335 1.00 30.11 87 SER A N 1
ATOM 669 C CA . SER A 1 87 ? -80.328 -18.004 33.460 1.00 30.11 87 SER A CA 1
ATOM 670 C C . SER A 1 87 ? -81.510 -18.854 32.988 1.00 30.11 87 SER A C 1
ATOM 672 O O . SER A 1 87 ? -82.112 -18.573 31.954 1.00 30.11 87 SER A O 1
ATOM 674 N N . SER A 1 88 ? -81.883 -19.807 33.848 1.00 32.16 88 SER A N 1
ATOM 675 C CA . SER A 1 88 ? -83.256 -20.262 34.128 1.00 32.16 88 SER A CA 1
ATOM 676 C C . SER A 1 88 ? -84.118 -20.768 32.964 1.00 32.16 88 SER A C 1
ATOM 678 O O . SER A 1 88 ? -84.607 -19.985 32.154 1.00 32.16 88 SER A O 1
ATOM 680 N N . LYS A 1 89 ? -84.475 -22.055 33.021 1.00 31.81 89 LYS A N 1
ATOM 681 C CA . LYS A 1 89 ? -85.825 -22.524 32.687 1.00 31.81 89 LYS A CA 1
ATOM 682 C C . LYS A 1 89 ? -86.195 -23.720 33.565 1.00 31.81 89 LYS A C 1
ATOM 684 O O . LYS A 1 89 ? -85.480 -24.716 33.604 1.00 31.81 89 LYS A O 1
ATOM 689 N N . GLU A 1 90 ? -87.302 -23.553 34.279 1.00 32.44 90 GLU A N 1
ATOM 690 C CA . GLU A 1 90 ? -88.073 -24.579 34.979 1.00 32.44 90 GLU A CA 1
ATOM 691 C C . GLU A 1 90 ? -88.742 -25.537 33.980 1.00 32.44 90 GLU A C 1
ATOM 693 O O . GLU A 1 90 ? -89.089 -25.133 32.868 1.00 32.44 90 GLU A O 1
ATOM 698 N N . SER A 1 91 ? -88.993 -26.787 34.386 1.00 30.27 91 SER A N 1
ATOM 699 C CA . SER A 1 91 ? -90.323 -27.418 34.268 1.00 30.27 91 SER A CA 1
ATOM 700 C C . SER A 1 91 ? -90.396 -28.811 34.925 1.00 30.27 91 SER A C 1
ATOM 702 O O . SER A 1 91 ? -89.507 -29.643 34.796 1.00 30.27 91 SER A O 1
ATOM 704 N N . HIS A 1 92 ? -91.504 -28.950 35.655 1.00 30.88 92 HIS A N 1
ATOM 705 C CA . HIS A 1 92 ? -92.269 -30.039 36.282 1.00 30.88 92 HIS A CA 1
ATOM 706 C C . HIS A 1 92 ? -92.054 -31.554 36.051 1.00 30.88 92 HIS A C 1
ATOM 708 O O . HIS A 1 92 ? -91.753 -32.010 34.954 1.00 30.88 92 HIS A O 1
ATOM 714 N N . GLY A 1 93 ? -92.488 -32.288 37.101 1.00 29.48 93 GLY A N 1
ATOM 715 C CA . GLY A 1 93 ? -93.113 -33.632 37.110 1.00 29.48 93 GLY A CA 1
ATOM 716 C C . GLY A 1 93 ? -92.211 -34.727 37.707 1.00 29.48 93 GLY A C 1
ATOM 717 O O . GLY A 1 93 ? -91.054 -34.802 37.327 1.00 29.48 93 GLY A O 1
ATOM 718 N N . GLU A 1 94 ? -92.585 -35.637 38.615 1.00 30.92 94 GLU A N 1
ATOM 719 C CA . GLU A 1 94 ? -93.818 -35.990 39.339 1.00 30.92 94 GLU A CA 1
ATOM 720 C C . GLU A 1 94 ? -93.448 -37.076 40.396 1.00 30.92 94 GLU A C 1
ATOM 722 O O . GLU A 1 94 ? -92.552 -37.876 40.155 1.00 30.92 94 GLU A O 1
ATOM 727 N N . ASN A 1 95 ? -94.150 -37.082 41.541 1.00 31.80 95 ASN A N 1
ATOM 728 C CA . ASN A 1 95 ? -94.500 -38.179 42.477 1.00 31.80 95 ASN A CA 1
ATOM 729 C C . ASN A 1 95 ? -93.529 -39.313 42.912 1.00 31.80 95 ASN A C 1
ATOM 731 O O . ASN A 1 95 ? -93.017 -40.077 42.104 1.00 31.80 95 ASN A O 1
ATOM 735 N N . GLY A 1 96 ? -93.511 -39.584 44.236 1.00 31.12 96 GLY A N 1
ATOM 736 C CA . GLY A 1 96 ? -93.269 -40.941 44.773 1.00 31.12 96 GLY A CA 1
ATOM 737 C C . GLY A 1 96 ? -92.727 -41.077 46.211 1.00 31.12 96 GLY A C 1
ATOM 738 O O . GLY A 1 96 ? -91.530 -41.228 46.396 1.00 31.12 96 GLY A O 1
ATOM 739 N N . HIS A 1 97 ? -93.617 -41.052 47.211 1.00 38.72 97 HIS A N 1
ATOM 740 C CA . HIS A 1 97 ? -93.593 -41.729 48.529 1.00 38.72 97 HIS A CA 1
ATOM 741 C C . HIS A 1 97 ? -92.317 -42.466 49.015 1.00 38.72 97 HIS A C 1
ATOM 743 O O . HIS A 1 97 ? -91.955 -43.500 48.468 1.00 38.72 97 HIS A O 1
ATOM 749 N N . HIS A 1 98 ? -91.751 -42.035 50.153 1.00 36.62 98 HIS A N 1
ATOM 750 C CA . HIS A 1 98 ? -91.721 -42.772 51.439 1.00 36.62 98 HIS A CA 1
ATOM 751 C C . HIS A 1 98 ? -90.767 -42.085 52.434 1.00 36.62 98 HIS A C 1
ATOM 753 O O . HIS A 1 98 ? -89.577 -41.913 52.179 1.00 36.62 98 HIS A O 1
ATOM 759 N N . ALA A 1 99 ? -91.305 -41.692 53.589 1.00 41.16 99 ALA A N 1
ATOM 760 C CA . ALA A 1 99 ? -90.567 -41.113 54.701 1.00 41.16 99 ALA A CA 1
ATOM 761 C C . ALA A 1 99 ? -90.417 -42.145 55.824 1.00 41.16 99 ALA A C 1
ATOM 763 O O . ALA A 1 99 ? -91.414 -42.517 56.432 1.00 41.16 99 ALA A O 1
ATOM 764 N N . SER A 1 100 ? -89.177 -42.544 56.108 1.00 45.12 100 SER A N 1
ATOM 765 C CA . SER A 1 100 ? -88.645 -42.852 57.447 1.00 45.12 100 SER A CA 1
ATOM 766 C C . SER A 1 100 ? -87.209 -43.360 57.273 1.00 45.12 100 SER A C 1
ATOM 768 O O . SER A 1 100 ? -87.048 -44.461 56.769 1.00 45.12 100 SER A O 1
ATOM 770 N N . ASP A 1 101 ? -86.212 -42.510 57.580 1.00 48.78 101 ASP A N 1
ATOM 771 C CA . ASP A 1 101 ? -84.779 -42.822 57.870 1.00 48.78 101 ASP A CA 1
ATOM 772 C C . ASP A 1 101 ? -83.790 -41.686 57.498 1.00 48.78 101 ASP A C 1
ATOM 774 O O . ASP A 1 101 ? -82.567 -41.856 57.503 1.00 48.78 101 ASP A O 1
ATOM 778 N N . SER A 1 102 ? -84.271 -40.472 57.204 1.00 51.41 102 SER A N 1
ATOM 779 C CA . SER A 1 102 ? -83.423 -39.388 56.673 1.00 51.41 102 SER A CA 1
ATOM 780 C C . SER A 1 102 ? -82.753 -38.479 57.719 1.00 51.41 102 SER A C 1
ATOM 782 O O . SER A 1 102 ? -81.791 -37.788 57.390 1.00 51.41 102 SER A O 1
ATOM 784 N N . ALA A 1 103 ? -83.185 -38.480 58.987 1.00 52.81 103 ALA A N 1
ATOM 785 C CA . ALA A 1 103 ? -82.640 -37.565 60.003 1.00 52.81 103 ALA A CA 1
ATOM 786 C C . ALA A 1 103 ? -81.349 -38.074 60.682 1.00 52.81 103 ALA A C 1
ATOM 788 O O . ALA A 1 103 ? -80.458 -37.282 60.992 1.00 52.81 103 ALA A O 1
ATOM 789 N N . SER A 1 104 ? -81.217 -39.392 60.878 1.00 51.94 104 SER A N 1
ATOM 790 C CA . SER A 1 104 ? -80.029 -40.009 61.495 1.00 51.94 104 SER A CA 1
ATOM 791 C C . SER A 1 104 ? -78.856 -40.093 60.509 1.00 51.94 104 SER A C 1
ATOM 793 O O . SER A 1 104 ? -77.719 -39.766 60.849 1.00 51.94 104 SER A O 1
ATOM 795 N N . ASN A 1 105 ? -79.144 -40.417 59.243 1.00 52.88 105 ASN A N 1
ATOM 796 C CA . ASN A 1 105 ? -78.137 -40.510 58.184 1.00 52.88 105 ASN A CA 1
ATOM 797 C C . ASN A 1 105 ? -77.568 -39.143 57.766 1.00 52.88 105 ASN A C 1
ATOM 799 O O . ASN A 1 105 ? -76.385 -39.062 57.445 1.00 52.88 105 ASN A O 1
ATOM 803 N N . LYS A 1 106 ? -78.353 -38.058 57.848 1.00 55.41 106 LYS A N 1
ATOM 804 C CA . LYS A 1 106 ? -77.884 -36.699 57.527 1.00 55.41 106 LYS A CA 1
ATOM 805 C C . LYS A 1 106 ? -76.863 -36.168 58.542 1.00 55.41 106 LYS A C 1
ATOM 807 O O . LYS A 1 106 ? -75.806 -35.698 58.141 1.00 55.41 106 LYS A O 1
ATOM 812 N N . ARG A 1 107 ? -77.109 -36.353 59.847 1.00 57.56 107 ARG A N 1
ATOM 813 C CA . ARG A 1 107 ? -76.150 -35.971 60.907 1.00 57.56 107 ARG A CA 1
ATOM 814 C C . ARG A 1 107 ? -74.870 -36.811 60.874 1.00 57.56 107 ARG A C 1
ATOM 816 O O . ARG A 1 107 ? -73.794 -36.306 61.174 1.00 57.56 107 ARG A O 1
ATOM 823 N N . LYS A 1 108 ? -74.973 -38.089 60.487 1.00 56.41 108 LYS A N 1
ATOM 824 C CA . LYS A 1 108 ? -73.811 -38.972 60.301 1.00 56.41 108 LYS A CA 1
ATOM 825 C C . LYS A 1 108 ? -72.987 -38.586 59.066 1.00 56.41 108 LYS A C 1
ATOM 827 O O . LYS A 1 108 ? -71.767 -38.655 59.127 1.00 56.41 108 LYS A O 1
ATOM 832 N N . ALA A 1 109 ? -73.636 -38.161 57.980 1.00 57.78 109 ALA A N 1
ATOM 833 C CA . ALA A 1 109 ? -72.971 -37.680 56.770 1.00 57.78 109 ALA A CA 1
ATOM 834 C C . ALA A 1 109 ? -72.265 -36.330 56.989 1.00 57.78 109 ALA A C 1
ATOM 836 O O . ALA A 1 109 ? -71.110 -36.194 56.606 1.00 57.78 109 ALA A O 1
ATOM 837 N N . GLU A 1 110 ? -72.907 -35.379 57.677 1.00 58.91 110 GLU A N 1
ATOM 838 C CA . GLU A 1 110 ? -72.316 -34.073 58.018 1.00 58.91 110 GLU A CA 1
ATOM 839 C C . GLU A 1 110 ? -71.100 -34.225 58.957 1.00 58.91 110 GLU A C 1
ATOM 841 O O . GLU A 1 110 ? -70.053 -33.634 58.706 1.00 58.91 110 GLU A O 1
ATOM 846 N N . ALA A 1 111 ? -71.171 -35.106 59.965 1.00 60.50 111 ALA A N 1
ATOM 847 C CA . ALA A 1 111 ? -70.038 -35.386 60.856 1.00 60.50 111 ALA A CA 1
ATOM 848 C C . ALA A 1 111 ? -68.868 -36.118 60.161 1.00 60.50 111 ALA A C 1
ATOM 850 O O . ALA A 1 111 ? -67.708 -35.952 60.544 1.00 60.50 111 ALA A O 1
ATOM 851 N N . LEU A 1 112 ? -69.148 -36.942 59.144 1.00 61.12 112 LEU A N 1
ATOM 852 C CA . LEU A 1 112 ? -68.115 -37.607 58.342 1.00 61.12 112 LEU A CA 1
ATOM 853 C C . LEU A 1 112 ? -67.424 -36.637 57.372 1.00 61.12 112 LEU A C 1
ATOM 855 O O . LEU A 1 112 ? -66.221 -36.777 57.151 1.00 61.12 112 LEU A O 1
ATOM 859 N N . ASP A 1 113 ? -68.149 -35.652 56.841 1.00 63.66 113 ASP A N 1
ATOM 860 C CA . ASP A 1 113 ? -67.618 -34.617 55.944 1.00 63.66 113 ASP A CA 1
ATOM 861 C C . ASP A 1 113 ? -66.759 -33.584 56.704 1.00 63.66 113 ASP A C 1
ATOM 863 O O . ASP A 1 113 ? -65.677 -33.189 56.261 1.00 63.66 113 ASP A O 1
ATOM 867 N N . GLU A 1 114 ? -67.159 -33.239 57.931 1.00 67.12 114 GLU A N 1
ATOM 868 C CA . GLU A 1 114 ? -66.375 -32.391 58.839 1.00 67.12 114 GLU A CA 1
ATOM 869 C C . GLU A 1 114 ? -65.080 -33.097 59.304 1.00 67.12 114 GLU A C 1
ATOM 871 O O . GLU A 1 114 ? -63.991 -32.519 59.316 1.00 67.12 114 GLU A O 1
ATOM 876 N N . ALA A 1 115 ? -65.146 -34.406 59.575 1.00 67.44 115 ALA A N 1
ATOM 877 C CA . ALA A 1 115 ? -63.958 -35.212 59.864 1.00 67.44 115 ALA A CA 1
ATOM 878 C C . ALA A 1 115 ? -63.043 -35.406 58.636 1.00 67.44 115 ALA A C 1
ATOM 880 O O . ALA A 1 115 ? -61.820 -35.527 58.784 1.00 67.44 115 ALA A O 1
ATOM 881 N N . ALA A 1 116 ? -63.602 -35.453 57.423 1.00 68.81 116 ALA A N 1
ATOM 882 C CA . ALA A 1 116 ? -62.839 -35.550 56.179 1.00 68.81 116 ALA A CA 1
ATOM 883 C C . ALA A 1 116 ? -62.099 -34.240 55.864 1.00 68.81 116 ALA A C 1
ATOM 885 O O . ALA A 1 116 ? -60.906 -34.272 55.550 1.00 68.81 116 ALA A O 1
ATOM 886 N N . THR A 1 117 ? -62.763 -33.097 56.039 1.00 73.00 117 THR A N 1
ATOM 887 C CA . THR A 1 117 ? -62.164 -31.767 55.848 1.00 73.00 117 THR A CA 1
ATOM 888 C C . THR A 1 117 ? -61.065 -31.468 56.871 1.00 73.00 117 THR A C 1
ATOM 890 O O . THR A 1 117 ? -60.013 -30.942 56.499 1.00 73.00 117 THR A O 1
ATOM 893 N N . GLU A 1 118 ? -61.216 -31.873 58.136 1.00 74.69 118 GLU A N 1
ATOM 894 C CA . GLU A 1 118 ? -60.137 -31.752 59.131 1.00 74.69 118 GLU A CA 1
ATOM 895 C C . GLU A 1 118 ? -58.936 -32.666 58.827 1.00 74.69 118 GLU A C 1
ATOM 897 O O . GLU A 1 118 ? -57.777 -32.252 58.958 1.00 74.69 118 GLU A O 1
ATOM 902 N N . ARG A 1 119 ? -59.169 -33.883 58.315 1.00 76.56 119 ARG A N 1
ATOM 903 C CA . ARG A 1 119 ? -58.083 -34.759 57.831 1.00 76.56 119 ARG A CA 1
ATOM 904 C C . ARG A 1 119 ? -57.346 -34.160 56.636 1.00 76.56 119 ARG A C 1
ATOM 906 O O . ARG A 1 119 ? -56.120 -34.277 56.555 1.00 76.56 119 ARG A O 1
ATOM 913 N N . GLU A 1 120 ? -58.058 -33.503 55.727 1.00 76.44 120 GLU A N 1
ATOM 914 C CA . GLU A 1 120 ? -57.462 -32.853 54.562 1.00 76.44 120 GLU A CA 1
ATOM 915 C C . GLU A 1 120 ? -56.627 -31.622 54.953 1.00 76.44 120 GLU A C 1
ATOM 917 O O . GLU A 1 120 ? -55.492 -31.476 54.487 1.00 76.44 120 GLU A O 1
ATOM 922 N N . LYS A 1 121 ? -57.108 -30.798 55.896 1.00 79.62 121 LYS A N 1
ATOM 923 C CA . LYS A 1 121 ? -56.332 -29.686 56.477 1.00 79.62 121 LYS A CA 1
ATOM 924 C C . LYS A 1 121 ? -55.064 -30.174 57.180 1.00 79.62 121 LYS A C 1
ATOM 926 O O . LYS A 1 121 ? -53.986 -29.615 56.961 1.00 79.62 121 LYS A O 1
ATOM 931 N N . ALA A 1 122 ? -55.152 -31.248 57.968 1.00 77.75 122 ALA A N 1
ATOM 932 C CA . ALA A 1 122 ? -53.991 -31.846 58.628 1.00 77.75 122 ALA A CA 1
ATOM 933 C C . ALA A 1 122 ? -52.963 -32.389 57.614 1.00 77.75 122 ALA A C 1
ATOM 935 O O . ALA A 1 122 ? -51.754 -32.181 57.765 1.00 77.75 122 ALA A O 1
ATOM 936 N N . ALA A 1 123 ? -53.424 -33.026 56.532 1.00 79.75 123 ALA A N 1
ATOM 937 C CA . ALA A 1 123 ? -52.559 -33.496 55.451 1.00 79.75 123 ALA A CA 1
ATOM 938 C C . ALA A 1 123 ? -51.900 -32.337 54.677 1.00 79.75 123 ALA A C 1
ATOM 940 O O . ALA A 1 123 ? -50.722 -32.426 54.312 1.00 79.75 123 ALA A O 1
ATOM 941 N N . ALA A 1 124 ? -52.621 -31.234 54.457 1.00 78.62 124 ALA A N 1
ATOM 942 C CA . ALA A 1 124 ? -52.095 -30.031 53.817 1.00 78.62 124 ALA A CA 1
ATOM 943 C C . ALA A 1 124 ? -51.005 -29.354 54.666 1.00 78.62 124 ALA A C 1
ATOM 945 O O . ALA A 1 124 ? -49.946 -29.004 54.137 1.00 78.62 124 ALA A O 1
ATOM 946 N N . LEU A 1 125 ? -51.209 -29.248 55.984 1.00 83.19 125 LEU A N 1
ATOM 947 C CA . LEU A 1 125 ? -50.210 -28.726 56.925 1.00 83.19 125 LEU A CA 1
ATOM 948 C C . LEU A 1 125 ? -48.944 -29.591 56.955 1.00 83.19 125 LEU A C 1
ATOM 950 O O . LEU A 1 125 ? -47.832 -29.060 56.907 1.00 83.19 125 LEU A O 1
ATOM 954 N N . LYS A 1 126 ? -49.090 -30.921 56.941 1.00 84.25 126 LYS A N 1
ATOM 955 C CA . LYS A 1 126 ? -47.951 -31.848 56.870 1.00 84.25 126 LYS A CA 1
ATOM 956 C C . LYS A 1 126 ? -47.152 -31.681 55.571 1.00 84.25 126 LYS A C 1
ATOM 958 O O . LYS A 1 126 ? -45.930 -31.549 55.616 1.00 84.25 126 LYS A O 1
ATOM 963 N N . ARG A 1 127 ? -47.828 -31.588 54.418 1.00 85.50 127 ARG A N 1
ATOM 964 C CA . ARG A 1 127 ? -47.181 -31.329 53.114 1.00 85.50 127 ARG A CA 1
ATOM 965 C C . ARG A 1 127 ? -46.479 -29.968 53.072 1.00 85.50 127 ARG A C 1
ATOM 967 O O . ARG A 1 127 ? -45.399 -29.851 52.492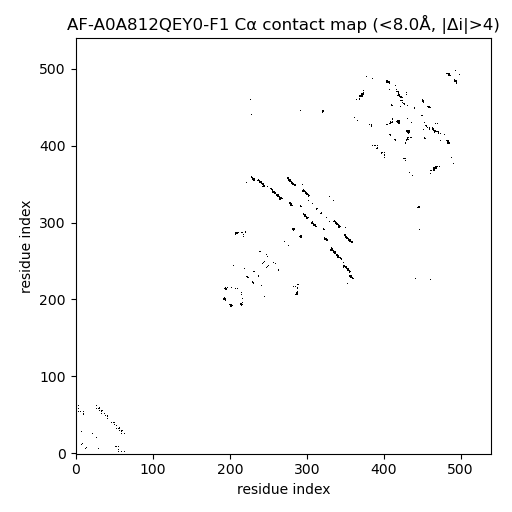 1.00 85.50 127 ARG A O 1
ATOM 974 N N . ALA A 1 128 ? -47.063 -28.940 53.687 1.00 81.62 128 ALA A N 1
ATOM 975 C CA . ALA A 1 128 ? -46.448 -27.618 53.786 1.00 81.62 128 ALA A CA 1
ATOM 976 C C . ALA A 1 128 ? -45.171 -27.646 54.645 1.00 81.62 128 ALA A C 1
ATOM 978 O O . ALA A 1 128 ? -44.151 -27.081 54.240 1.00 81.62 128 ALA A O 1
ATOM 979 N N . ALA A 1 129 ? -45.192 -28.362 55.774 1.00 83.88 129 ALA A N 1
ATOM 980 C CA . ALA A 1 129 ? -44.027 -28.547 56.637 1.00 83.88 129 ALA A CA 1
ATOM 981 C C . ALA A 1 129 ? -42.893 -29.315 55.929 1.00 83.88 129 ALA A C 1
ATOM 983 O O . ALA A 1 129 ? -41.737 -28.889 55.964 1.00 83.88 129 ALA A O 1
ATOM 984 N N . GLU A 1 130 ? -43.218 -30.393 55.209 1.00 87.00 130 GLU A N 1
ATOM 985 C CA . GLU A 1 130 ? -42.249 -31.164 54.415 1.00 87.00 130 GLU A CA 1
ATOM 986 C C . GLU A 1 130 ? -41.622 -30.316 53.293 1.00 87.00 130 GLU A C 1
ATOM 988 O O . GLU A 1 130 ? -40.403 -30.336 53.089 1.00 87.00 130 GLU A O 1
ATOM 993 N N . LYS A 1 131 ? -42.425 -29.492 52.605 1.00 85.31 131 LYS A N 1
ATOM 994 C CA . LYS A 1 131 ? -41.946 -28.574 51.560 1.00 85.31 131 LYS A CA 1
ATOM 995 C C . LYS A 1 131 ? -41.042 -27.473 52.125 1.00 85.31 131 LYS A C 1
ATOM 997 O O . LYS A 1 131 ? -40.030 -27.138 51.506 1.00 85.31 131 LYS A O 1
ATOM 1002 N N . ALA A 1 132 ? -41.361 -26.941 53.306 1.00 84.44 132 ALA A N 1
ATOM 1003 C CA . ALA A 1 132 ? -40.530 -25.957 53.998 1.00 84.44 132 ALA A CA 1
ATOM 1004 C C . ALA A 1 132 ? -39.180 -26.555 54.439 1.00 84.44 132 ALA A C 1
ATOM 1006 O O . ALA A 1 132 ? -38.130 -25.937 54.233 1.00 84.44 132 ALA A O 1
ATOM 1007 N N . ALA A 1 133 ? -39.181 -27.785 54.961 1.00 85.88 133 ALA A N 1
ATOM 1008 C CA . ALA A 1 133 ? -37.960 -28.504 55.321 1.00 85.88 133 ALA A CA 1
ATOM 1009 C C . ALA A 1 133 ? -37.072 -28.789 54.093 1.00 85.88 133 ALA A C 1
ATOM 1011 O O . ALA A 1 133 ? -35.857 -28.565 54.131 1.00 85.88 133 ALA A O 1
ATOM 1012 N N . ALA A 1 134 ? -37.670 -29.203 52.970 1.00 83.94 134 ALA A N 1
ATOM 1013 C CA . ALA A 1 134 ? -36.955 -29.413 51.712 1.00 83.94 134 ALA A CA 1
ATOM 1014 C C . ALA A 1 134 ? -36.349 -28.110 51.156 1.00 83.94 134 ALA A C 1
ATOM 1016 O O . ALA A 1 134 ? -35.197 -28.104 50.712 1.00 83.94 134 ALA A O 1
ATOM 1017 N N . ALA A 1 135 ? -37.079 -26.991 51.232 1.00 83.44 135 ALA A N 1
ATOM 1018 C CA . ALA A 1 135 ? -36.591 -25.679 50.806 1.00 83.44 135 ALA A CA 1
ATOM 1019 C C . ALA A 1 135 ? -35.401 -25.196 51.652 1.00 83.44 135 ALA A C 1
ATOM 1021 O O . ALA A 1 135 ? -34.424 -24.677 51.104 1.00 83.44 135 ALA A O 1
ATOM 1022 N N . LYS A 1 136 ? -35.435 -25.423 52.973 1.00 88.31 136 LYS A N 1
ATOM 1023 C CA . LYS A 1 136 ? -34.314 -25.112 53.874 1.00 88.31 136 LYS A CA 1
ATOM 1024 C C . LYS A 1 136 ? -33.059 -25.908 53.496 1.00 88.31 136 LYS A C 1
ATOM 1026 O O . LYS A 1 136 ? -32.002 -25.315 53.278 1.00 88.31 136 LYS A O 1
ATOM 1031 N N . LYS A 1 137 ? -33.200 -27.221 53.287 1.00 86.88 137 LYS A N 1
ATOM 1032 C CA . LYS A 1 137 ? -32.098 -28.110 52.878 1.00 86.88 137 LYS A CA 1
ATOM 1033 C C . LYS A 1 137 ? -31.522 -27.742 51.502 1.00 86.88 137 LYS A C 1
ATOM 1035 O O . LYS A 1 137 ? -30.311 -27.807 51.292 1.00 86.88 137 LYS A O 1
ATOM 1040 N N . ALA A 1 138 ? -32.366 -27.310 50.563 1.00 84.44 138 ALA A N 1
ATOM 1041 C CA . ALA A 1 138 ? -31.926 -26.832 49.251 1.00 84.44 138 ALA A CA 1
ATOM 1042 C C . ALA A 1 138 ? -31.131 -25.516 49.342 1.00 84.44 138 ALA A C 1
ATOM 1044 O O . ALA A 1 138 ? -30.107 -25.370 48.671 1.00 84.44 138 ALA A O 1
ATOM 1045 N N . LYS A 1 139 ? -31.559 -24.583 50.204 1.00 87.44 139 LYS A N 1
ATOM 1046 C CA . LYS A 1 139 ? -30.871 -23.303 50.435 1.00 87.44 139 LYS A CA 1
ATOM 1047 C C . LYS A 1 139 ? -29.488 -23.506 51.061 1.00 87.44 139 LYS A C 1
ATOM 1049 O O . LYS A 1 139 ? -28.522 -22.888 50.617 1.00 87.44 139 LYS A O 1
ATOM 1054 N N . GLU A 1 140 ? -29.374 -24.418 52.025 1.00 90.56 140 GLU A N 1
ATOM 1055 C CA . GLU A 1 140 ? -28.097 -24.800 52.644 1.00 90.56 140 GLU A CA 1
ATOM 1056 C C . GLU A 1 140 ? -27.143 -25.451 51.627 1.00 90.56 140 GLU A C 1
ATOM 1058 O O . GLU A 1 140 ? -25.975 -25.065 51.532 1.00 90.56 140 GLU A O 1
ATOM 1063 N N . LYS A 1 141 ? -27.645 -26.361 50.778 1.00 89.25 141 LYS A N 1
ATOM 1064 C CA . LYS A 1 141 ? -26.851 -26.982 49.702 1.00 89.25 141 LYS A CA 1
ATOM 1065 C C . LYS A 1 141 ? -26.370 -25.961 48.662 1.00 89.25 141 LYS A C 1
ATOM 1067 O O . LYS A 1 141 ? -25.226 -26.038 48.213 1.00 89.25 141 LYS A O 1
ATOM 1072 N N . ALA A 1 142 ? -27.206 -24.990 48.293 1.00 83.31 142 ALA A N 1
ATOM 1073 C CA . ALA A 1 142 ? -26.832 -23.921 47.366 1.00 83.31 142 ALA A CA 1
ATOM 1074 C C . ALA A 1 142 ? -25.755 -22.991 47.955 1.00 83.31 142 ALA A C 1
ATOM 1076 O O . ALA A 1 142 ? -24.805 -22.631 47.257 1.00 83.31 142 ALA A O 1
ATOM 1077 N N . ALA A 1 143 ? -25.856 -22.651 49.245 1.00 87.81 143 ALA A N 1
ATOM 1078 C CA . ALA A 1 143 ? -24.846 -21.857 49.942 1.00 87.81 143 ALA A CA 1
ATOM 1079 C C . ALA A 1 143 ? -23.492 -22.587 50.017 1.00 87.81 143 ALA A C 1
ATOM 1081 O O . ALA A 1 143 ? -22.451 -21.984 49.749 1.00 87.81 143 ALA A O 1
ATOM 1082 N N . ALA A 1 144 ? -23.502 -23.895 50.296 1.00 88.31 144 ALA A N 1
ATOM 1083 C CA . ALA A 1 144 ? -22.294 -24.718 50.314 1.00 88.31 144 ALA A CA 1
ATOM 1084 C C . ALA A 1 144 ? -21.614 -24.797 48.933 1.00 88.31 144 ALA A C 1
ATOM 1086 O O . ALA A 1 144 ? -20.399 -24.631 48.830 1.00 88.31 144 ALA A O 1
ATOM 1087 N N . LEU A 1 145 ? -22.392 -24.976 47.857 1.00 85.25 145 LEU A N 1
ATOM 1088 C CA . LEU A 1 145 ? -21.872 -24.990 46.484 1.00 85.25 145 LEU A CA 1
ATOM 1089 C C . LEU A 1 145 ? -21.280 -23.638 46.069 1.00 85.25 145 LEU A C 1
ATOM 1091 O O . LEU A 1 145 ? -20.234 -23.605 45.421 1.00 85.25 145 LEU A O 1
ATOM 1095 N N . LYS A 1 146 ? -21.908 -22.527 46.472 1.00 87.50 146 LYS A N 1
ATOM 1096 C CA . LYS A 1 146 ? -21.392 -21.177 46.213 1.00 87.50 146 LYS A CA 1
ATOM 1097 C C . LYS A 1 146 ? -20.049 -20.948 46.913 1.00 87.50 146 LYS A C 1
ATOM 1099 O O . LYS A 1 146 ? -19.096 -20.531 46.261 1.00 87.50 146 LYS A O 1
ATOM 1104 N N . LYS A 1 147 ? -19.944 -21.314 48.196 1.00 88.25 147 LYS A N 1
ATOM 1105 C CA . LYS A 1 147 ? -18.697 -21.201 48.970 1.00 88.25 147 LYS A CA 1
ATOM 1106 C C . LYS A 1 147 ? -17.570 -22.051 48.367 1.00 88.25 147 LYS A C 1
ATOM 1108 O O . LYS A 1 147 ? -16.445 -21.579 48.234 1.00 88.25 147 LYS A O 1
ATOM 1113 N N . ALA A 1 148 ? -17.877 -23.272 47.924 1.00 86.44 148 ALA A N 1
ATOM 1114 C CA . ALA A 1 148 ? -16.910 -24.139 47.247 1.00 86.44 148 ALA A CA 1
ATOM 1115 C C . ALA A 1 148 ? -16.450 -23.575 45.885 1.00 86.44 148 ALA A C 1
ATOM 1117 O O . ALA A 1 148 ? -15.284 -23.719 45.514 1.00 86.44 148 ALA A O 1
ATOM 1118 N N . ALA A 1 149 ? -17.342 -22.917 45.137 1.00 78.94 149 ALA A N 1
ATOM 1119 C CA . ALA A 1 149 ? -17.001 -22.262 43.875 1.00 78.94 149 ALA A CA 1
ATOM 1120 C C . ALA A 1 149 ? -16.109 -21.024 44.083 1.00 78.94 149 ALA A C 1
ATOM 1122 O O . ALA A 1 149 ? -15.142 -20.840 43.344 1.00 78.94 149 ALA A O 1
ATOM 1123 N N . GLU A 1 150 ? -16.393 -20.215 45.107 1.00 85.31 150 GLU A N 1
ATOM 1124 C CA . GLU A 1 150 ? -15.575 -19.056 45.493 1.00 85.31 150 GLU A CA 1
ATOM 1125 C C . GLU A 1 150 ? -14.167 -19.483 45.932 1.00 85.31 150 GLU A C 1
ATOM 1127 O O . GLU A 1 150 ? -13.179 -18.887 45.502 1.00 85.31 150 GLU A O 1
ATOM 1132 N N . GLN A 1 151 ? -14.057 -20.571 46.699 1.00 86.12 151 GLN A N 1
ATOM 1133 C CA . GLN A 1 151 ? -12.772 -21.117 47.136 1.00 86.12 151 GLN A CA 1
ATOM 1134 C C . GLN A 1 151 ? -11.932 -21.636 45.955 1.00 86.12 151 GLN A C 1
ATOM 1136 O O . GLN A 1 151 ? -10.770 -21.256 45.813 1.00 86.12 151 GLN A O 1
ATOM 1141 N N . LYS A 1 152 ? -12.539 -22.387 45.022 1.00 81.62 152 LYS A N 1
ATOM 1142 C CA . LYS A 1 152 ? -11.862 -22.815 43.780 1.00 81.62 152 LYS A CA 1
ATOM 1143 C C . LYS A 1 152 ? -11.448 -21.638 42.891 1.00 81.62 152 LYS A C 1
ATOM 1145 O O . LYS A 1 152 ? -10.411 -21.696 42.227 1.00 81.62 152 LYS A O 1
ATOM 1150 N N . ALA A 1 153 ? -12.241 -20.566 42.849 1.00 72.50 153 ALA A N 1
ATOM 1151 C CA . ALA A 1 153 ? -11.895 -19.358 42.102 1.00 72.50 153 ALA A CA 1
ATOM 1152 C C . ALA A 1 153 ? -10.695 -18.624 42.729 1.00 72.50 153 ALA A C 1
ATOM 1154 O O . ALA A 1 153 ? -9.800 -18.191 41.999 1.00 72.50 153 ALA A O 1
ATOM 1155 N N . ALA A 1 154 ? -10.641 -18.544 44.062 1.00 83.69 154 ALA A N 1
ATOM 1156 C CA . ALA A 1 154 ? -9.522 -17.960 44.798 1.00 83.69 154 ALA A CA 1
ATOM 1157 C C . ALA A 1 154 ? -8.220 -18.761 44.606 1.00 83.69 154 ALA A C 1
ATOM 1159 O O . ALA A 1 154 ? -7.178 -18.174 44.310 1.00 83.69 154 ALA A O 1
ATOM 1160 N N . GLU A 1 155 ? -8.283 -20.094 44.668 1.00 84.81 155 GLU A N 1
ATOM 1161 C CA . GLU A 1 155 ? -7.139 -20.982 44.405 1.00 84.81 155 GLU A CA 1
ATOM 1162 C C . GLU A 1 155 ? -6.607 -20.822 42.974 1.00 84.81 155 GLU A C 1
ATOM 1164 O O . GLU A 1 155 ? -5.400 -20.677 42.758 1.00 84.81 155 GLU A O 1
ATOM 1169 N N . LYS A 1 156 ? -7.501 -20.751 41.979 1.00 76.81 156 LYS A N 1
ATOM 1170 C CA . LYS A 1 156 ? -7.118 -20.521 40.578 1.00 76.81 156 LYS A CA 1
ATOM 1171 C C . LYS A 1 156 ? -6.485 -19.140 40.377 1.00 76.81 156 LYS A C 1
ATOM 1173 O O . LYS A 1 156 ? -5.509 -19.016 39.637 1.00 76.81 156 LYS A O 1
ATOM 1178 N N . ALA A 1 157 ? -6.998 -18.106 41.047 1.00 71.50 157 ALA A N 1
ATOM 1179 C CA . ALA A 1 157 ? -6.425 -16.762 41.007 1.00 71.50 157 ALA A CA 1
ATOM 1180 C C . ALA A 1 157 ? -5.023 -16.714 41.644 1.00 71.50 157 ALA A C 1
ATOM 1182 O O . ALA A 1 157 ? -4.117 -16.092 41.082 1.00 71.50 157 ALA A O 1
ATOM 1183 N N . ALA A 1 158 ? -4.818 -17.417 42.762 1.00 82.19 158 ALA A N 1
ATOM 1184 C CA . ALA A 1 158 ? -3.514 -17.551 43.407 1.00 82.19 158 ALA A CA 1
ATOM 1185 C C . ALA A 1 158 ? -2.507 -18.298 42.514 1.00 82.19 158 ALA A C 1
ATOM 1187 O O . ALA A 1 158 ? -1.376 -17.838 42.343 1.00 82.19 158 ALA A O 1
ATOM 1188 N N . HIS A 1 159 ? -2.932 -19.385 41.862 1.00 77.88 159 HIS A N 1
ATOM 1189 C CA . HIS A 1 159 ? -2.096 -20.136 40.923 1.00 77.88 159 HIS A CA 1
ATOM 1190 C C . HIS A 1 159 ? -1.678 -19.288 39.707 1.00 77.88 159 HIS A C 1
ATOM 1192 O O . HIS A 1 159 ? -0.505 -19.254 39.343 1.00 77.88 159 HIS A O 1
ATOM 1198 N N . ILE A 1 160 ? -2.602 -18.508 39.132 1.00 60.88 160 ILE A N 1
ATOM 1199 C CA . ILE A 1 160 ? -2.293 -17.566 38.042 1.00 60.88 160 ILE A CA 1
ATOM 1200 C C . ILE A 1 160 ? -1.324 -16.469 38.510 1.00 60.88 160 ILE A C 1
ATOM 1202 O O . ILE A 1 160 ? -0.422 -16.084 37.764 1.00 60.88 160 ILE A O 1
ATOM 1206 N N . LYS A 1 161 ? -1.478 -15.957 39.739 1.00 75.31 161 LYS A N 1
ATOM 1207 C CA . LYS A 1 161 ? -0.563 -14.957 40.312 1.00 75.31 161 LYS A CA 1
ATOM 1208 C C . LYS A 1 161 ? 0.858 -15.518 40.457 1.00 75.31 161 LYS A C 1
ATOM 1210 O O . LYS A 1 161 ? 1.800 -14.806 40.109 1.00 75.31 161 LYS A O 1
ATOM 1215 N N . LYS A 1 162 ? 0.992 -16.783 40.876 1.00 80.38 162 LYS A N 1
ATOM 1216 C CA . LYS A 1 162 ? 2.267 -17.514 40.976 1.00 80.38 162 LYS A CA 1
ATOM 1217 C C . LYS A 1 162 ? 2.921 -17.740 39.604 1.00 80.38 162 LYS A C 1
ATOM 1219 O O . LYS A 1 162 ? 4.071 -17.356 39.411 1.00 80.38 162 LYS A O 1
ATOM 1224 N N . LEU A 1 163 ? 2.168 -18.231 38.617 1.00 62.38 163 LEU A N 1
ATOM 1225 C CA . LEU A 1 163 ? 2.668 -18.396 37.242 1.00 62.38 163 LEU A CA 1
ATOM 1226 C C . LEU A 1 163 ? 3.129 -17.062 36.628 1.00 62.38 163 LEU A C 1
ATOM 1228 O O . LEU A 1 163 ? 4.127 -17.005 35.916 1.00 62.38 163 LEU A O 1
ATOM 1232 N N . ARG A 1 164 ? 2.441 -15.953 36.936 1.00 60.81 164 ARG A N 1
ATOM 1233 C CA . ARG A 1 164 ? 2.840 -14.603 36.496 1.00 60.81 164 ARG A CA 1
ATOM 1234 C C . ARG A 1 164 ? 4.112 -14.096 37.178 1.00 60.81 164 ARG A C 1
ATOM 1236 O O . ARG A 1 164 ? 4.871 -13.371 36.542 1.00 60.81 164 ARG A O 1
ATOM 1243 N N . SER A 1 165 ? 4.350 -14.406 38.456 1.00 68.31 165 SER A N 1
ATOM 1244 C CA . SER A 1 165 ? 5.633 -14.081 39.102 1.00 68.31 165 SER A CA 1
ATOM 1245 C C . SER A 1 165 ? 6.782 -14.911 38.536 1.00 68.31 165 SER A C 1
ATOM 1247 O O . SER A 1 165 ? 7.834 -14.349 38.262 1.00 68.31 165 SER A O 1
ATOM 1249 N N . GLU A 1 166 ? 6.560 -16.198 38.269 1.00 70.00 166 GLU A N 1
ATOM 1250 C CA . GLU A 1 166 ? 7.565 -17.085 37.666 1.00 70.00 166 GLU A CA 1
ATOM 1251 C C . GLU A 1 166 ? 7.893 -16.673 36.223 1.00 70.00 166 GLU A C 1
ATOM 1253 O O . GLU A 1 166 ? 9.060 -16.614 35.843 1.00 70.00 166 GLU A O 1
ATOM 1258 N N . HIS A 1 167 ? 6.888 -16.293 35.426 1.00 54.84 167 HIS A N 1
ATOM 1259 C CA . HIS A 1 167 ? 7.110 -15.770 34.076 1.00 54.84 167 HIS A CA 1
ATOM 1260 C C . HIS A 1 167 ? 7.852 -14.424 34.082 1.00 54.84 167 HIS A C 1
ATOM 1262 O O . HIS A 1 167 ? 8.732 -14.221 33.251 1.00 54.84 167 HIS A O 1
ATOM 1268 N N . ARG A 1 168 ? 7.562 -13.529 35.040 1.00 60.41 168 ARG A N 1
ATOM 1269 C CA . ARG A 1 168 ? 8.329 -12.282 35.226 1.00 60.41 168 ARG A CA 1
ATOM 1270 C C . ARG A 1 168 ? 9.785 -12.544 35.598 1.00 60.41 168 ARG A C 1
ATOM 1272 O O . ARG A 1 168 ? 10.654 -11.874 35.059 1.00 60.41 168 ARG A O 1
ATOM 1279 N N . ALA A 1 169 ? 10.045 -13.516 36.471 1.00 65.44 169 ALA A N 1
ATOM 1280 C CA . ALA A 1 169 ? 11.405 -13.914 36.822 1.00 65.44 169 ALA A CA 1
ATOM 1281 C C . ALA A 1 169 ? 12.160 -14.495 35.612 1.00 65.44 169 ALA A C 1
ATOM 1283 O O . ALA A 1 169 ? 13.325 -14.173 35.419 1.00 65.44 169 ALA A O 1
ATOM 1284 N N . ARG A 1 170 ? 11.484 -15.270 34.748 1.00 58.97 170 ARG A N 1
ATOM 1285 C CA . ARG A 1 170 ? 12.061 -15.770 33.485 1.00 58.97 170 ARG A CA 1
ATOM 1286 C C . ARG A 1 170 ? 12.355 -14.654 32.478 1.00 58.97 170 ARG A C 1
ATOM 1288 O O . ARG A 1 170 ? 13.442 -14.626 31.928 1.00 58.97 170 ARG A O 1
ATOM 1295 N N . LEU A 1 171 ? 11.436 -13.704 32.290 1.00 47.06 171 LEU A N 1
ATOM 1296 C CA . LEU A 1 171 ? 11.645 -12.547 31.403 1.00 47.06 171 LEU A CA 1
ATOM 1297 C C . LEU A 1 171 ? 12.739 -11.590 31.901 1.00 47.06 171 LEU A C 1
ATOM 1299 O O . LEU A 1 171 ? 13.321 -10.871 31.099 1.00 47.06 171 LEU A O 1
ATOM 1303 N N . ALA A 1 172 ? 12.999 -11.558 33.211 1.00 54.59 172 ALA A N 1
ATOM 1304 C CA . ALA A 1 172 ? 14.103 -10.801 33.798 1.00 54.59 172 ALA A CA 1
ATOM 1305 C C . ALA A 1 172 ? 15.458 -11.533 33.705 1.00 54.59 172 ALA A C 1
ATOM 1307 O O . ALA A 1 172 ? 16.491 -10.895 33.879 1.00 54.59 172 ALA A O 1
ATOM 1308 N N . ALA A 1 173 ? 15.449 -12.848 33.455 1.00 47.28 173 ALA A N 1
ATOM 1309 C CA . ALA A 1 173 ? 16.639 -13.690 33.325 1.00 47.28 173 ALA A CA 1
ATOM 1310 C C . ALA A 1 173 ? 17.062 -13.934 31.863 1.00 47.28 173 ALA A C 1
ATOM 1312 O O . ALA A 1 173 ? 18.183 -14.381 31.632 1.00 47.28 173 ALA A O 1
ATOM 1313 N N . ASP A 1 174 ? 16.199 -13.635 30.885 1.00 40.56 174 ASP A N 1
ATOM 1314 C CA . ASP A 1 174 ? 16.589 -13.615 29.474 1.00 40.56 174 ASP A CA 1
ATOM 1315 C C . ASP A 1 174 ? 17.544 -12.434 29.224 1.00 40.56 174 ASP A C 1
ATOM 1317 O O . ASP A 1 174 ? 17.187 -11.287 29.522 1.00 40.56 174 ASP A O 1
ATOM 1321 N N . PRO A 1 175 ? 18.745 -12.666 28.663 1.00 40.66 175 PRO A N 1
ATOM 1322 C CA . PRO A 1 175 ? 19.628 -11.574 28.300 1.00 40.66 175 PRO A CA 1
ATOM 1323 C C . PRO A 1 175 ? 18.931 -10.698 27.248 1.00 40.66 175 PRO A C 1
ATOM 1325 O O . PRO A 1 175 ? 18.284 -11.221 26.330 1.00 40.66 175 PRO A O 1
ATOM 1328 N N . PRO A 1 176 ? 19.028 -9.362 27.353 1.00 40.19 176 PRO A N 1
ATOM 1329 C CA . PRO A 1 176 ? 18.458 -8.480 26.349 1.00 40.19 176 PRO A CA 1
ATOM 1330 C C . PRO A 1 176 ? 19.025 -8.844 24.973 1.00 40.19 176 PRO A C 1
ATOM 1332 O O . PRO A 1 176 ? 20.234 -9.001 24.804 1.00 40.19 176 PRO A O 1
ATOM 1335 N N . ARG A 1 177 ? 18.143 -8.965 23.969 1.00 43.56 177 ARG A N 1
ATOM 1336 C CA . ARG A 1 177 ? 18.576 -9.021 22.565 1.00 43.56 177 ARG A CA 1
ATOM 1337 C C . ARG A 1 177 ? 19.497 -7.819 22.302 1.00 43.56 177 ARG A C 1
ATOM 1339 O O . ARG A 1 177 ? 19.168 -6.722 22.767 1.00 43.56 177 ARG A O 1
ATOM 1346 N N . PRO A 1 178 ? 20.602 -7.987 21.558 1.00 40.03 178 PRO A N 1
ATOM 1347 C CA . PRO A 1 178 ? 21.589 -6.934 21.348 1.00 40.03 178 PRO A CA 1
ATOM 1348 C C . PRO A 1 178 ? 21.040 -5.857 20.402 1.00 40.03 178 PRO A C 1
ATOM 1350 O O . PRO A 1 178 ? 21.299 -5.870 19.206 1.00 40.03 178 PRO A O 1
ATOM 1353 N N . CYS A 1 179 ? 20.195 -4.970 20.933 1.00 41.06 179 CYS A N 1
ATOM 1354 C CA . CYS A 1 179 ? 19.865 -3.646 20.384 1.00 41.06 179 CYS A CA 1
ATOM 1355 C C . CYS A 1 179 ? 19.193 -2.711 21.423 1.00 41.06 179 CYS A C 1
ATOM 1357 O O . CYS A 1 179 ? 18.626 -1.686 21.054 1.00 41.06 179 CYS A O 1
ATOM 1359 N N . LEU A 1 180 ? 19.237 -3.027 22.723 1.00 46.25 180 LEU A N 1
ATOM 1360 C CA . LEU A 1 180 ? 18.668 -2.185 23.785 1.00 46.25 180 LEU A CA 1
ATOM 1361 C C . LEU A 1 180 ? 19.755 -1.674 24.729 1.00 46.25 180 LEU A C 1
ATOM 1363 O O . LEU A 1 180 ? 19.723 -1.942 25.925 1.00 46.25 180 LEU A O 1
ATOM 1367 N N . GLU A 1 181 ? 20.682 -0.882 24.203 1.00 42.78 181 GLU A N 1
ATOM 1368 C CA . GLU A 1 181 ? 21.446 0.027 25.047 1.00 42.78 181 GLU A CA 1
ATOM 1369 C C . GLU A 1 181 ? 21.083 1.472 24.723 1.00 42.78 181 GLU A C 1
ATOM 1371 O O . GLU A 1 181 ? 21.071 1.897 23.571 1.00 42.78 181 GLU A O 1
ATOM 1376 N N . LYS A 1 182 ? 20.789 2.199 25.808 1.00 35.44 182 LYS A N 1
ATOM 1377 C CA . LYS A 1 182 ? 20.328 3.590 25.916 1.00 35.44 182 LYS A CA 1
ATOM 1378 C C . LYS A 1 182 ? 18.828 3.775 25.670 1.00 35.44 182 LYS A C 1
ATOM 1380 O O . LYS A 1 182 ? 18.361 3.979 24.556 1.00 35.44 182 LYS A O 1
ATOM 1385 N N . ARG A 1 183 ? 18.057 3.825 26.769 1.00 40.25 183 ARG A N 1
ATOM 1386 C CA . ARG A 1 183 ? 16.855 4.675 26.818 1.00 40.25 183 ARG A CA 1
ATOM 1387 C C . ARG A 1 183 ? 17.319 6.096 26.466 1.00 40.25 183 ARG A C 1
ATOM 1389 O O . ARG A 1 183 ? 18.080 6.649 27.257 1.00 40.25 183 ARG A O 1
ATOM 1396 N N . PRO A 1 184 ? 16.906 6.701 25.340 1.00 40.50 184 PRO A N 1
ATOM 1397 C CA . PRO A 1 184 ? 17.226 8.095 25.103 1.00 40.50 184 PRO A CA 1
ATOM 1398 C C . PRO A 1 184 ? 16.424 8.917 26.108 1.00 40.50 184 PRO A C 1
ATOM 1400 O O . PRO A 1 184 ? 15.201 8.774 26.206 1.00 40.50 184 PRO A O 1
ATOM 1403 N N . SER A 1 185 ? 17.122 9.745 26.877 1.00 44.72 185 SER A N 1
ATOM 1404 C CA . SER A 1 185 ? 16.533 10.826 27.655 1.00 44.72 185 SER A CA 1
ATOM 1405 C C . SER A 1 185 ? 15.603 11.650 26.766 1.00 44.72 185 SER A C 1
ATOM 1407 O O . SER A 1 185 ? 15.939 11.985 25.629 1.00 44.72 185 SER A O 1
ATOM 1409 N N . TYR A 1 186 ? 14.418 11.975 27.283 1.00 45.00 186 TYR A N 1
ATOM 1410 C CA . TYR A 1 186 ? 13.487 12.904 26.653 1.00 45.00 186 TYR A CA 1
ATOM 1411 C C . TYR A 1 186 ? 14.129 14.298 26.601 1.00 45.00 186 TYR A C 1
ATOM 1413 O O . TYR A 1 186 ? 13.988 15.097 27.524 1.00 45.00 186 TYR A O 1
ATOM 1421 N N . HIS A 1 187 ? 14.882 14.590 25.542 1.00 44.00 187 HIS A N 1
ATOM 1422 C CA . HIS A 1 187 ? 15.444 15.919 25.335 1.00 44.00 187 HIS A CA 1
ATOM 1423 C C . HIS A 1 187 ? 14.322 16.877 24.935 1.00 44.00 187 HIS A C 1
ATOM 1425 O O . HIS A 1 187 ? 13.714 16.745 23.877 1.00 44.00 187 HIS A O 1
ATOM 1431 N N . ARG A 1 188 ? 14.052 17.844 25.815 1.00 44.62 188 ARG A N 1
ATOM 1432 C CA . ARG A 1 188 ? 13.022 18.882 25.660 1.00 44.62 188 ARG A CA 1
ATOM 1433 C C . ARG A 1 188 ? 13.403 19.979 24.645 1.00 44.62 188 ARG A C 1
ATOM 1435 O O . ARG A 1 188 ? 12.564 20.813 24.339 1.00 44.62 188 ARG A O 1
ATOM 1442 N N . ASN A 1 189 ? 14.622 19.928 24.096 1.00 45.28 189 ASN A N 1
ATOM 1443 C CA . ASN A 1 189 ? 15.157 20.850 23.087 1.00 45.28 189 ASN A CA 1
ATOM 1444 C C . ASN A 1 189 ? 15.476 20.104 21.779 1.00 45.28 189 ASN A C 1
ATOM 1446 O O . ASN A 1 189 ? 16.636 20.007 21.386 1.00 45.28 189 ASN A O 1
ATOM 1450 N N . GLN A 1 190 ? 14.472 19.514 21.130 1.00 57.22 190 GLN A N 1
ATOM 1451 C CA . GLN A 1 190 ? 14.640 18.977 19.776 1.00 57.22 190 GLN A CA 1
ATOM 1452 C C . GLN A 1 190 ? 14.231 20.045 18.765 1.00 57.22 190 GLN A C 1
ATOM 1454 O O . GLN A 1 190 ? 13.125 20.582 18.842 1.00 57.22 190 GLN A O 1
ATOM 1459 N N . SER A 1 191 ? 15.119 20.342 17.817 1.00 62.81 191 SER A N 1
ATOM 1460 C CA . SER A 1 191 ? 14.781 21.045 16.580 1.00 62.81 191 SER A CA 1
ATOM 1461 C C . SER A 1 191 ? 13.515 20.422 15.986 1.00 62.81 191 SER A C 1
ATOM 1463 O O . SER A 1 191 ? 13.386 19.195 15.966 1.00 62.81 191 SER A O 1
ATOM 1465 N N . ALA A 1 192 ? 12.562 21.241 15.539 1.00 78.06 192 ALA A N 1
ATOM 1466 C CA . ALA A 1 192 ? 11.307 20.727 15.000 1.00 78.06 192 ALA A CA 1
ATOM 1467 C C . ALA A 1 192 ? 11.585 19.758 13.837 1.00 78.06 192 ALA A C 1
ATOM 1469 O O . ALA A 1 192 ? 12.244 20.122 12.865 1.00 78.06 192 ALA A O 1
ATOM 1470 N N . LEU A 1 193 ? 11.082 18.522 13.926 1.00 88.44 193 LEU A N 1
ATOM 1471 C CA . LEU A 1 193 ? 11.188 17.555 12.834 1.00 88.44 193 LEU A CA 1
ATOM 1472 C C . LEU A 1 193 ? 10.323 18.029 11.663 1.00 88.44 193 LEU A C 1
ATOM 1474 O O . LEU A 1 193 ? 9.093 18.010 11.764 1.00 88.44 193 LEU A O 1
ATOM 1478 N N . ILE A 1 194 ? 10.953 18.443 10.563 1.00 92.44 194 ILE A N 1
ATOM 1479 C CA . ILE A 1 194 ? 10.264 18.909 9.354 1.00 92.44 194 ILE A CA 1
ATOM 1480 C C . ILE A 1 194 ? 10.132 17.761 8.358 1.00 92.44 194 ILE A C 1
ATOM 1482 O O . ILE A 1 194 ? 11.106 17.111 7.985 1.00 92.44 194 ILE A O 1
ATOM 1486 N N . CYS A 1 195 ? 8.898 17.478 7.948 1.00 93.94 195 CYS A N 1
ATOM 1487 C CA . CYS A 1 195 ? 8.608 16.414 6.994 1.00 93.94 195 CYS A CA 1
ATOM 1488 C C . CYS A 1 195 ? 9.080 16.787 5.584 1.00 93.94 195 CYS A C 1
ATOM 1490 O O . CYS A 1 195 ? 8.563 17.746 5.019 1.00 93.94 195 CYS A O 1
ATOM 1492 N N . LYS A 1 196 ? 9.934 15.972 4.949 1.00 94.12 196 LYS A N 1
ATOM 1493 C CA . LYS A 1 196 ? 10.366 16.193 3.552 1.00 94.12 196 LYS A CA 1
ATOM 1494 C C . LYS A 1 196 ? 9.198 16.252 2.558 1.00 94.12 196 LYS A C 1
ATOM 1496 O O . LYS A 1 196 ? 9.274 16.954 1.557 1.00 94.12 196 LYS A O 1
ATOM 1501 N N . THR A 1 197 ? 8.112 15.522 2.821 1.00 92.69 197 THR A N 1
ATOM 1502 C CA . THR A 1 197 ? 6.986 15.401 1.880 1.00 92.69 197 THR A CA 1
ATOM 1503 C C . THR A 1 197 ? 5.983 16.549 1.979 1.00 92.69 197 THR A C 1
ATOM 1505 O O . THR A 1 197 ? 5.558 17.067 0.957 1.00 92.69 197 THR A O 1
ATOM 1508 N N . CYS A 1 198 ? 5.559 16.933 3.189 1.00 92.44 198 CYS A N 1
ATOM 1509 C CA . CYS A 1 198 ? 4.534 17.974 3.370 1.00 92.44 198 CYS A CA 1
ATOM 1510 C C . CYS A 1 198 ? 5.065 19.280 3.959 1.00 92.44 198 CYS A C 1
ATOM 1512 O O . CYS A 1 198 ? 4.278 20.203 4.140 1.00 92.44 198 CYS A O 1
ATOM 1514 N N . GLN A 1 199 ? 6.352 19.336 4.312 1.00 94.12 199 GLN A N 1
ATOM 1515 C CA . GLN A 1 199 ? 7.019 20.498 4.910 1.00 94.12 199 GLN A CA 1
ATOM 1516 C C . GLN A 1 199 ? 6.416 20.971 6.246 1.00 94.12 199 GLN A C 1
ATOM 1518 O O . GLN A 1 199 ? 6.762 22.029 6.759 1.00 94.12 199 GLN A O 1
ATOM 1523 N N . GLN A 1 200 ? 5.537 20.172 6.857 1.00 90.94 200 GLN A N 1
ATOM 1524 C CA . GLN A 1 200 ? 4.973 20.458 8.175 1.00 90.94 200 GLN A CA 1
ATOM 1525 C C . GLN A 1 200 ? 5.898 19.960 9.286 1.00 90.94 200 GLN A C 1
ATOM 1527 O O . GLN A 1 200 ? 6.538 18.908 9.155 1.00 90.94 200 GLN A O 1
ATOM 1532 N N . SER A 1 201 ? 5.904 20.689 10.402 1.00 90.31 201 SER A N 1
ATOM 1533 C CA . SER A 1 201 ? 6.553 20.260 11.635 1.00 90.31 201 SER A CA 1
ATOM 1534 C C . SER A 1 201 ? 5.788 19.110 12.293 1.00 90.31 201 SER A C 1
ATOM 1536 O O . SER A 1 201 ? 4.566 18.981 12.186 1.00 90.31 201 SER A O 1
ATOM 1538 N N . SER A 1 202 ? 6.524 18.235 12.969 1.00 88.38 202 SER A N 1
ATOM 1539 C CA . SER A 1 202 ? 5.981 17.060 13.635 1.00 88.38 202 SER A CA 1
ATOM 1540 C C . SER A 1 202 ? 6.195 17.135 15.141 1.00 88.38 202 SER A C 1
ATOM 1542 O O . SER A 1 202 ? 7.311 17.327 15.610 1.00 88.38 202 SER A O 1
ATOM 1544 N N . ASN A 1 203 ? 5.128 16.877 15.898 1.00 83.50 203 ASN A N 1
ATOM 1545 C CA . ASN A 1 203 ? 5.135 16.863 17.366 1.00 83.50 203 ASN A CA 1
ATOM 1546 C C . ASN A 1 203 ? 5.551 15.500 17.950 1.00 83.50 203 ASN A C 1
ATOM 1548 O O . ASN A 1 203 ? 5.122 15.131 19.045 1.00 83.50 203 ASN A O 1
ATOM 1552 N N . LEU A 1 204 ? 6.320 14.701 17.205 1.00 86.94 204 LEU A N 1
ATOM 1553 C CA . LEU A 1 204 ? 6.816 13.430 17.724 1.00 86.94 204 LEU A CA 1
ATOM 1554 C C . LEU A 1 204 ? 7.801 13.698 18.858 1.00 86.94 204 LEU A C 1
ATOM 1556 O O . LEU A 1 204 ? 8.762 14.435 18.693 1.00 86.94 204 LEU A O 1
ATOM 1560 N N . ARG A 1 205 ? 7.583 13.046 20.003 1.00 83.06 205 ARG A N 1
ATOM 1561 C CA . ARG A 1 205 ? 8.463 13.182 21.179 1.00 83.06 205 ARG A CA 1
ATOM 1562 C C . ARG A 1 205 ? 9.825 12.496 21.034 1.00 83.06 205 ARG A C 1
ATOM 1564 O O . ARG A 1 205 ? 10.692 12.664 21.886 1.00 83.06 205 ARG A O 1
ATOM 1571 N N . ARG A 1 206 ? 9.971 11.635 20.028 1.00 82.81 206 ARG A N 1
ATOM 1572 C CA . ARG A 1 206 ? 11.183 10.866 19.743 1.00 82.81 206 ARG A CA 1
ATOM 1573 C C . ARG A 1 206 ? 11.534 11.040 18.277 1.00 82.81 206 ARG A C 1
ATOM 1575 O O . ARG A 1 206 ? 10.642 10.977 17.430 1.00 82.81 206 ARG A O 1
ATOM 1582 N N . ILE A 1 207 ? 12.823 11.215 18.015 1.00 86.06 207 ILE A N 1
ATOM 1583 C CA . ILE A 1 207 ? 13.373 11.229 16.665 1.00 86.06 207 ILE A CA 1
ATOM 1584 C C . ILE A 1 207 ? 13.395 9.775 16.169 1.00 86.06 207 ILE A C 1
ATOM 1586 O O . ILE A 1 207 ? 13.972 8.930 16.859 1.00 86.06 207 ILE A O 1
ATOM 1590 N N . PRO A 1 208 ? 12.721 9.453 15.049 1.00 89.81 208 PRO A N 1
ATOM 1591 C CA . PRO A 1 208 ? 12.849 8.143 14.423 1.00 89.81 208 PRO A CA 1
ATOM 1592 C C . PRO A 1 208 ? 14.243 7.957 13.826 1.00 89.81 208 PRO A C 1
ATOM 1594 O O . PRO A 1 208 ? 14.949 8.923 13.560 1.00 89.81 208 PRO A O 1
ATOM 1597 N N . ASP A 1 209 ? 14.589 6.714 13.531 1.00 88.81 209 ASP A N 1
ATOM 1598 C CA . ASP A 1 209 ? 15.682 6.374 12.635 1.00 88.81 209 ASP A CA 1
ATOM 1599 C C . ASP A 1 209 ? 15.436 6.986 11.243 1.00 88.81 209 ASP A C 1
ATOM 1601 O O . ASP A 1 209 ? 14.417 6.712 10.587 1.00 88.81 209 ASP A O 1
ATOM 1605 N N . LEU A 1 210 ? 16.351 7.868 10.837 1.00 87.25 210 LEU A N 1
ATOM 1606 C CA . LEU A 1 210 ? 16.278 8.660 9.613 1.00 87.25 210 LEU A CA 1
ATOM 1607 C C . LEU A 1 210 ? 17.139 8.003 8.537 1.00 87.25 210 LEU A C 1
ATOM 1609 O O . LEU A 1 210 ? 18.349 8.220 8.475 1.00 87.25 210 LEU A O 1
ATOM 1613 N N . LYS A 1 211 ? 16.506 7.242 7.643 1.00 78.31 211 LYS A N 1
ATOM 1614 C CA . LYS A 1 211 ? 17.173 6.761 6.426 1.00 78.31 211 LYS A CA 1
ATOM 1615 C C . LYS A 1 211 ? 17.575 7.961 5.570 1.00 78.31 211 LYS A C 1
ATOM 1617 O O . LYS A 1 211 ? 16.744 8.832 5.311 1.00 78.31 211 LYS A O 1
ATOM 1622 N N . ASP A 1 212 ? 18.850 8.024 5.198 1.00 81.56 212 ASP A N 1
ATOM 1623 C CA . ASP A 1 212 ? 19.447 9.112 4.410 1.00 81.56 212 ASP A CA 1
ATOM 1624 C C . ASP A 1 212 ? 19.264 10.512 5.035 1.00 81.56 212 ASP A C 1
ATOM 1626 O O . ASP A 1 212 ? 19.207 11.521 4.335 1.00 81.56 212 ASP A O 1
ATOM 1630 N N . GLY A 1 213 ? 19.105 10.590 6.365 1.00 85.31 213 GLY A N 1
ATOM 1631 C CA . GLY A 1 213 ? 18.888 11.854 7.082 1.00 85.31 213 GLY A CA 1
ATOM 1632 C C . GLY A 1 213 ? 17.510 12.491 6.851 1.00 85.31 213 GLY A C 1
ATOM 1633 O O . GLY A 1 213 ? 17.283 13.636 7.242 1.00 85.31 213 GLY A O 1
ATOM 1634 N N . VAL A 1 214 ? 16.569 11.770 6.235 1.00 89.75 214 VAL A N 1
ATOM 1635 C CA . VAL A 1 214 ? 15.259 12.302 5.846 1.00 89.75 214 VAL A CA 1
ATOM 1636 C C . VAL A 1 214 ? 14.162 11.887 6.824 1.00 89.75 214 VAL A C 1
ATOM 1638 O O . VAL A 1 214 ? 13.921 10.704 7.058 1.00 89.75 214 VAL A O 1
ATOM 1641 N N . PHE A 1 215 ? 13.399 12.869 7.314 1.00 93.56 215 PHE A N 1
ATOM 1642 C CA . PHE A 1 215 ? 12.186 12.627 8.095 1.00 93.56 215 PHE A CA 1
ATOM 1643 C C . PHE A 1 215 ? 10.915 12.670 7.232 1.00 93.56 215 PHE A C 1
ATOM 1645 O O . PHE A 1 215 ? 10.672 13.619 6.482 1.00 93.56 215 PHE A O 1
ATOM 1652 N N . VAL A 1 216 ? 10.045 11.670 7.406 1.00 94.06 216 VAL A N 1
ATOM 1653 C CA . VAL A 1 216 ? 8.690 11.636 6.831 1.00 94.06 216 VAL A CA 1
ATOM 1654 C C . VAL A 1 216 ? 7.662 11.470 7.949 1.00 94.06 216 VAL A C 1
ATOM 1656 O O . VAL A 1 216 ? 7.707 10.509 8.722 1.00 94.06 216 VAL A O 1
ATOM 1659 N N . CYS A 1 217 ? 6.703 12.398 8.038 1.00 94.31 217 CYS A N 1
ATOM 1660 C CA . CYS A 1 217 ? 5.706 12.393 9.106 1.00 94.31 217 CYS A CA 1
ATOM 1661 C C . CYS A 1 217 ? 4.712 11.221 8.982 1.00 94.31 217 CYS A C 1
ATOM 1663 O O . CYS A 1 217 ? 4.472 10.719 7.877 1.00 94.31 217 CYS A O 1
ATOM 1665 N N . PRO A 1 218 ? 4.051 10.813 10.086 1.00 95.19 218 PRO A N 1
ATOM 1666 C CA . PRO A 1 218 ? 3.076 9.722 10.064 1.00 95.19 218 PRO A CA 1
ATOM 1667 C C . PRO A 1 218 ? 1.965 9.895 9.024 1.00 95.19 218 PRO A C 1
ATOM 1669 O O . PRO A 1 218 ? 1.580 8.930 8.376 1.00 95.19 218 PRO A O 1
ATOM 1672 N N . VAL A 1 219 ? 1.469 11.120 8.816 1.00 94.69 219 VAL A N 1
ATOM 1673 C CA . VAL A 1 219 ? 0.395 11.391 7.844 1.00 94.69 219 VAL A CA 1
ATOM 1674 C C . VAL A 1 219 ? 0.845 11.098 6.414 1.00 94.69 219 VAL A C 1
ATOM 1676 O O . VAL A 1 219 ? 0.124 10.430 5.673 1.00 94.69 219 VAL A O 1
ATOM 1679 N N . CYS A 1 220 ? 2.042 11.550 6.031 1.00 94.50 220 CYS A N 1
ATOM 1680 C CA . CYS A 1 220 ? 2.597 11.274 4.706 1.00 94.50 220 CYS A CA 1
ATOM 1681 C C . CYS A 1 220 ? 2.896 9.783 4.533 1.00 94.50 220 CYS A C 1
ATOM 1683 O O . CYS A 1 220 ? 2.561 9.213 3.498 1.00 94.50 220 CYS A O 1
ATOM 1685 N N . ARG A 1 221 ? 3.398 9.123 5.583 1.00 95.88 221 ARG A N 1
ATOM 1686 C CA . ARG A 1 221 ? 3.599 7.668 5.586 1.00 95.88 221 ARG A CA 1
ATOM 1687 C C . ARG A 1 221 ? 2.287 6.902 5.398 1.00 95.88 221 ARG A C 1
ATOM 1689 O O . ARG A 1 221 ? 2.244 5.957 4.621 1.00 95.88 221 ARG A O 1
ATOM 1696 N N . PHE A 1 222 ? 1.196 7.316 6.051 1.00 96.38 222 PHE A N 1
ATOM 1697 C CA . PHE A 1 222 ? -0.125 6.710 5.845 1.00 96.38 222 PHE A CA 1
ATOM 1698 C C . PHE A 1 222 ? -0.683 6.956 4.446 1.00 96.38 222 PHE A C 1
ATOM 1700 O O . PHE A 1 222 ? -1.357 6.070 3.922 1.00 96.38 222 PHE A O 1
ATOM 1707 N N . ARG A 1 223 ? -0.419 8.126 3.850 1.00 94.31 223 ARG A N 1
ATOM 1708 C CA . ARG A 1 223 ? -0.822 8.442 2.474 1.00 94.31 223 ARG A CA 1
ATOM 1709 C C . ARG A 1 223 ? -0.154 7.500 1.475 1.00 94.31 223 ARG A C 1
ATOM 1711 O O . ARG A 1 223 ? -0.845 6.926 0.643 1.00 94.31 223 ARG A O 1
ATOM 1718 N N . ASP A 1 224 ? 1.149 7.296 1.637 1.00 93.62 224 ASP A N 1
ATOM 1719 C CA . ASP A 1 224 ? 1.988 6.480 0.755 1.00 93.62 224 ASP A CA 1
ATOM 1720 C C . ASP A 1 224 ? 1.884 4.957 1.026 1.00 93.62 224 ASP A C 1
ATOM 1722 O O . ASP A 1 224 ? 2.339 4.131 0.241 1.00 93.62 224 ASP A O 1
ATOM 1726 N N . MET A 1 225 ? 1.264 4.537 2.134 1.00 95.56 225 MET A N 1
ATOM 1727 C CA . MET A 1 225 ? 1.260 3.135 2.583 1.00 95.56 225 MET A CA 1
ATOM 1728 C C . MET A 1 225 ? 0.639 2.128 1.596 1.00 95.56 225 MET A C 1
ATOM 1730 O O . MET A 1 225 ? 1.150 1.018 1.476 1.00 95.56 225 MET A O 1
ATOM 1734 N N . ASP A 1 226 ? -0.475 2.464 0.936 1.00 95.12 226 ASP A N 1
ATOM 1735 C CA . ASP A 1 226 ? -1.196 1.522 0.062 1.00 95.12 226 ASP A CA 1
ATOM 1736 C C . ASP A 1 226 ? -1.634 2.178 -1.256 1.00 95.12 226 ASP A C 1
ATOM 1738 O O . ASP A 1 226 ? -2.687 2.823 -1.291 1.00 95.12 226 ASP A O 1
ATOM 1742 N N . PRO A 1 227 ? -0.877 1.970 -2.346 1.00 94.44 227 PRO A N 1
ATOM 1743 C CA . PRO A 1 227 ? -1.249 2.431 -3.681 1.00 94.44 227 PRO A CA 1
ATOM 1744 C C . PRO A 1 227 ? -2.551 1.833 -4.246 1.00 94.44 227 PRO A C 1
ATOM 1746 O O . PRO A 1 227 ? -3.149 2.439 -5.129 1.00 94.44 227 PRO A O 1
ATOM 1749 N N . LEU A 1 228 ? -3.022 0.668 -3.771 1.00 94.00 228 LEU A N 1
ATOM 1750 C CA . LEU A 1 228 ? -4.287 0.070 -4.246 1.00 94.00 228 LEU A CA 1
ATOM 1751 C C . LEU A 1 228 ? -5.512 0.665 -3.560 1.00 94.00 228 LEU A C 1
ATOM 1753 O O . LEU A 1 228 ? -6.612 0.597 -4.101 1.00 94.00 228 LEU A O 1
ATOM 1757 N N . SER A 1 229 ? -5.330 1.218 -2.364 1.00 94.38 229 SER A N 1
ATOM 1758 C CA . SER A 1 229 ? -6.369 1.914 -1.607 1.00 94.38 229 SER A CA 1
ATOM 1759 C C . SER A 1 229 ? -5.825 3.263 -1.143 1.00 94.38 229 SER A C 1
ATOM 1761 O O . SER A 1 229 ? -5.654 3.466 0.062 1.00 94.38 229 SER A O 1
ATOM 1763 N N . PRO A 1 230 ? -5.501 4.196 -2.052 1.00 94.19 230 PRO A N 1
ATOM 1764 C CA . PRO A 1 230 ? -4.925 5.469 -1.658 1.00 94.19 230 PRO A CA 1
ATOM 1765 C C . PRO A 1 230 ? -5.881 6.238 -0.755 1.00 94.19 230 PRO A C 1
ATOM 1767 O O . PRO A 1 230 ? -7.111 6.212 -0.903 1.00 94.19 230 PRO A O 1
ATOM 1770 N N . MET A 1 231 ? -5.287 6.941 0.203 1.00 95.00 231 MET A N 1
ATOM 1771 C CA . MET A 1 231 ? -6.014 7.894 1.025 1.00 95.00 231 MET A CA 1
ATOM 1772 C C . MET A 1 231 ? -6.483 9.049 0.139 1.00 95.00 231 MET A C 1
ATOM 1774 O O . MET A 1 231 ? -5.709 9.563 -0.664 1.00 95.00 231 MET A O 1
ATOM 1778 N N . LYS A 1 232 ? -7.740 9.475 0.297 1.00 91.44 232 LYS A N 1
ATOM 1779 C CA . LYS A 1 232 ? -8.266 10.627 -0.445 1.00 91.44 232 LYS A CA 1
ATOM 1780 C C . LYS A 1 232 ? -7.409 11.877 -0.212 1.00 91.44 232 LYS A C 1
ATOM 1782 O O . LYS A 1 232 ? -7.015 12.164 0.918 1.00 91.44 232 LYS A O 1
ATOM 1787 N N . GLU A 1 233 ? -7.159 12.622 -1.282 1.00 77.12 233 GLU A N 1
ATOM 1788 C CA . GLU A 1 233 ? -6.471 13.914 -1.231 1.00 77.12 233 GLU A CA 1
ATOM 1789 C C . GLU A 1 233 ? -7.323 14.979 -0.508 1.00 77.12 233 GLU A C 1
ATOM 1791 O O . GLU A 1 233 ? -8.547 14.840 -0.392 1.00 77.12 233 GLU A O 1
ATOM 1796 N N . ASN A 1 234 ? -6.667 16.041 -0.019 1.00 63.69 234 ASN A N 1
ATOM 1797 C CA . ASN A 1 234 ? -7.219 17.156 0.777 1.00 63.69 234 ASN A CA 1
ATOM 1798 C C . ASN A 1 234 ? -7.558 16.830 2.251 1.00 63.69 234 ASN A C 1
ATOM 1800 O O . ASN A 1 234 ? -7.338 15.720 2.741 1.00 63.69 234 ASN A O 1
ATOM 1804 N N . GLU A 1 235 ? -8.096 17.822 2.976 1.00 52.75 235 GLU A N 1
ATOM 1805 C CA . GLU A 1 235 ? -8.360 17.831 4.433 1.00 52.75 235 GLU A CA 1
ATOM 1806 C C . GLU A 1 235 ? -9.253 16.687 4.967 1.00 52.75 235 GLU A C 1
ATOM 1808 O O . GLU A 1 235 ? -9.447 16.561 6.172 1.00 52.75 235 GLU A O 1
ATOM 1813 N N . LYS A 1 236 ? -9.814 15.830 4.102 1.00 69.19 236 LYS A N 1
ATOM 1814 C CA . LYS A 1 236 ? -10.822 14.815 4.472 1.00 69.19 236 LYS A CA 1
ATOM 1815 C C . LYS A 1 236 ? -10.355 13.363 4.330 1.00 69.19 236 LYS A C 1
ATOM 1817 O O . LYS A 1 236 ? -11.150 12.456 4.577 1.00 69.19 236 LYS A O 1
ATOM 1822 N N . GLY A 1 237 ? -9.114 13.122 3.901 1.00 89.56 237 GLY A N 1
ATOM 1823 C CA . GLY A 1 237 ? -8.559 11.768 3.775 1.00 89.56 237 GLY A CA 1
ATOM 1824 C C . GLY A 1 237 ? -8.196 11.134 5.118 1.00 89.56 237 GLY A C 1
ATOM 1825 O O . GLY A 1 237 ? -8.469 9.960 5.353 1.00 89.56 237 GLY A O 1
ATOM 1826 N N . LEU A 1 238 ? -7.624 11.920 6.028 1.00 94.25 238 LEU A N 1
ATOM 1827 C CA . LEU A 1 238 ? -7.291 11.493 7.383 1.00 94.25 238 LEU A CA 1
ATOM 1828 C C . LEU A 1 238 ? -8.436 11.871 8.325 1.00 94.25 238 LEU A C 1
ATOM 1830 O O . LEU A 1 238 ? -8.610 13.038 8.654 1.00 94.25 238 LEU A O 1
ATOM 1834 N N . LEU A 1 239 ? -9.213 10.887 8.775 1.00 95.31 239 LEU A N 1
ATOM 1835 C CA . LEU A 1 239 ? -10.360 11.135 9.655 1.00 95.31 239 LEU A CA 1
ATOM 1836 C C . LEU A 1 239 ? -9.945 11.252 11.123 1.00 95.31 239 LEU A C 1
ATOM 1838 O O . LEU A 1 239 ? -10.527 12.018 11.890 1.00 95.31 239 LEU A O 1
ATOM 1842 N N . LYS A 1 240 ? -8.941 10.473 11.531 1.00 95.75 240 LYS A N 1
ATOM 1843 C CA . LYS A 1 240 ? -8.354 10.559 12.868 1.00 95.75 240 LYS A CA 1
ATOM 1844 C C . LYS A 1 240 ? -6.919 10.062 12.851 1.00 95.75 240 LYS A C 1
ATOM 1846 O O . LYS A 1 240 ? -6.659 8.988 12.320 1.00 95.75 240 LYS A O 1
ATOM 1851 N N . LEU A 1 241 ? -6.026 10.796 13.505 1.00 95.62 241 LEU A N 1
ATOM 1852 C CA . LEU A 1 241 ? -4.700 10.326 13.895 1.00 95.62 241 LEU A CA 1
ATOM 1853 C C . LEU A 1 241 ? -4.638 10.228 15.419 1.00 95.62 241 LEU A C 1
ATOM 1855 O O . LEU A 1 241 ? -5.060 11.147 16.121 1.00 95.62 241 LEU A O 1
ATOM 1859 N N . ILE A 1 242 ? -4.121 9.114 15.922 1.00 96.19 242 ILE A N 1
ATOM 1860 C CA . ILE A 1 242 ? -3.903 8.879 17.346 1.00 96.19 242 ILE A CA 1
ATOM 1861 C C . ILE A 1 242 ? -2.432 8.502 17.510 1.00 96.19 242 ILE A C 1
ATOM 1863 O O . ILE A 1 242 ? -2.013 7.392 17.170 1.00 96.19 242 ILE A O 1
ATOM 1867 N N . LEU A 1 243 ? -1.642 9.443 18.019 1.00 94.69 243 LEU A N 1
ATOM 1868 C CA . LEU A 1 243 ? -0.292 9.163 18.491 1.00 94.69 243 LEU A CA 1
ATOM 1869 C C . LEU A 1 243 ? -0.423 8.502 19.860 1.00 94.69 243 LEU A C 1
ATOM 1871 O O . LEU A 1 243 ? -1.026 9.083 20.759 1.00 94.69 243 LEU A O 1
ATOM 1875 N N . LEU A 1 244 ? 0.130 7.303 20.039 1.00 94.06 244 LEU A N 1
ATOM 1876 C CA . LEU A 1 244 ? 0.032 6.566 21.304 1.00 94.06 244 LEU A CA 1
ATOM 1877 C C . LEU A 1 244 ? 1.042 7.077 22.341 1.00 94.06 244 LEU A C 1
ATOM 1879 O O . LEU A 1 244 ? 1.572 6.328 23.144 1.00 94.06 244 LEU A O 1
ATOM 1883 N N . GLN A 1 245 ? 1.313 8.375 22.313 1.00 90.44 245 GLN A N 1
ATOM 1884 C CA . GLN A 1 245 ? 2.215 9.091 23.205 1.00 90.44 245 GLN A CA 1
ATOM 1885 C C . GLN A 1 245 ? 1.387 9.869 24.243 1.00 90.44 245 GLN A C 1
ATOM 1887 O O . GLN A 1 245 ? 0.175 10.035 24.056 1.00 90.44 245 GLN A O 1
ATOM 1892 N N . PRO A 1 246 ? 1.988 10.380 25.330 1.00 85.50 246 PRO A N 1
ATOM 1893 C CA . PRO A 1 246 ? 1.235 11.189 26.278 1.00 85.50 246 PRO A CA 1
ATOM 1894 C C . PRO A 1 246 ? 0.675 12.460 25.602 1.00 85.50 246 PRO A C 1
ATOM 1896 O O . PRO A 1 246 ? 1.351 13.054 24.753 1.00 85.50 246 PRO A O 1
ATOM 1899 N N . PRO A 1 247 ? -0.549 12.897 25.950 1.00 87.62 247 PRO A N 1
ATOM 1900 C CA . PRO A 1 247 ? -1.372 12.411 27.063 1.00 87.62 247 PRO A CA 1
ATOM 1901 C C . PRO A 1 247 ? -2.283 11.216 26.725 1.00 87.62 247 PRO A C 1
ATOM 1903 O O . PRO A 1 247 ? -2.997 10.749 27.605 1.00 87.62 247 PRO A O 1
ATOM 1906 N N . VAL A 1 248 ? -2.296 10.720 25.479 1.00 90.75 248 VAL A N 1
ATOM 1907 C CA . VAL A 1 248 ? -3.190 9.614 25.075 1.00 90.75 248 VAL A CA 1
ATOM 1908 C C . VAL A 1 248 ? -2.861 8.340 25.843 1.00 90.75 248 VAL A C 1
ATOM 1910 O O . VAL A 1 248 ? -3.766 7.690 26.360 1.00 90.75 248 VAL A O 1
ATOM 1913 N N . LEU A 1 249 ? -1.574 7.997 25.916 1.00 89.81 249 LEU A N 1
ATOM 1914 C CA . LEU A 1 249 ? -1.067 6.959 26.806 1.00 89.81 249 LEU A CA 1
ATOM 1915 C C . LEU A 1 249 ? -0.118 7.600 27.822 1.00 89.81 249 LEU A C 1
ATOM 1917 O O . LEU A 1 249 ? 0.898 8.153 27.394 1.00 89.81 249 LEU A O 1
ATOM 1921 N N . PRO A 1 250 ? -0.417 7.532 29.132 1.00 84.56 250 PRO A N 1
ATOM 1922 C CA . PRO A 1 250 ? 0.505 7.962 30.180 1.00 84.56 250 PRO A CA 1
ATOM 1923 C C . PRO A 1 250 ? 1.868 7.266 30.079 1.00 84.56 250 PRO A C 1
ATOM 1925 O O . PRO A 1 250 ? 1.976 6.165 29.517 1.00 84.56 250 PRO A O 1
ATOM 1928 N N . GLU A 1 251 ? 2.908 7.890 30.633 1.00 79.06 251 GLU A N 1
ATOM 1929 C CA . GLU A 1 251 ? 4.278 7.365 30.566 1.00 79.06 251 GLU A CA 1
ATOM 1930 C C . GLU A 1 251 ? 4.415 6.021 31.293 1.00 79.06 251 GLU A C 1
ATOM 1932 O O . GLU A 1 251 ? 5.170 5.154 30.858 1.00 79.06 251 GLU A O 1
ATOM 1937 N N . GLU A 1 252 ? 3.587 5.802 32.313 1.00 79.38 252 GLU A N 1
ATOM 1938 C CA . GLU A 1 252 ? 3.560 4.633 33.190 1.00 79.38 252 GLU A CA 1
ATOM 1939 C C . GLU A 1 252 ? 2.759 3.452 32.613 1.00 79.38 252 GLU A C 1
ATOM 1941 O O . GLU A 1 252 ? 2.522 2.460 33.303 1.00 79.38 252 GLU A O 1
ATOM 1946 N N . THR A 1 253 ? 2.294 3.540 31.361 1.00 82.75 253 THR A N 1
ATOM 1947 C CA . THR A 1 253 ? 1.467 2.494 30.739 1.00 82.75 253 THR A CA 1
ATOM 1948 C C . THR A 1 253 ? 2.223 1.159 30.674 1.00 82.75 253 THR A C 1
ATOM 1950 O O . THR A 1 253 ? 3.131 0.976 29.863 1.00 82.75 253 THR A O 1
ATOM 1953 N N . MET A 1 254 ? 1.797 0.189 31.490 1.00 77.88 254 MET A N 1
ATOM 1954 C CA . MET A 1 254 ? 2.413 -1.139 31.633 1.00 77.88 254 MET A CA 1
ATOM 1955 C C . MET A 1 254 ? 1.988 -2.117 30.527 1.00 77.88 254 MET A C 1
ATOM 1957 O O . MET A 1 254 ? 1.423 -3.179 30.788 1.00 77.88 254 MET A O 1
ATOM 1961 N N . GLY A 1 255 ? 2.234 -1.745 29.272 1.00 82.31 255 GLY A N 1
ATOM 1962 C CA . GLY A 1 255 ? 2.168 -2.661 28.131 1.00 82.31 255 GLY A CA 1
ATOM 1963 C C . GLY A 1 255 ? 0.805 -3.054 27.600 1.00 82.31 255 GLY A C 1
ATOM 1964 O O . GLY A 1 255 ? 0.720 -3.653 26.530 1.00 82.31 255 GLY A O 1
ATOM 1965 N N . GLU A 1 256 ? -0.256 -2.672 28.295 1.00 92.69 256 GLU A N 1
ATOM 1966 C CA . GLU A 1 256 ? -1.628 -2.761 27.824 1.00 92.69 256 GLU A CA 1
ATOM 1967 C C . GLU A 1 256 ? -2.294 -1.402 27.911 1.00 92.69 256 GLU A C 1
ATOM 1969 O O . GLU A 1 256 ? -2.105 -0.660 28.873 1.00 92.69 256 GLU A O 1
ATOM 1974 N N . ALA A 1 257 ? -3.116 -1.096 26.917 1.00 94.81 257 ALA A N 1
ATOM 1975 C CA . ALA A 1 257 ? -3.896 0.123 26.922 1.00 94.81 257 ALA A CA 1
ATOM 1976 C C . ALA A 1 257 ? -5.248 -0.070 26.250 1.00 94.81 257 ALA A C 1
ATOM 1978 O O . ALA A 1 257 ? -5.417 -0.897 25.353 1.00 94.81 257 ALA A O 1
ATOM 1979 N N . THR A 1 258 ? -6.215 0.743 26.670 1.00 96.38 258 THR A N 1
ATOM 1980 C CA . THR A 1 258 ? -7.487 0.888 25.968 1.00 96.38 258 THR A CA 1
ATOM 1981 C C . THR A 1 258 ? -7.738 2.356 25.672 1.00 96.38 258 THR A C 1
ATOM 1983 O O . THR A 1 258 ? -7.859 3.161 26.589 1.00 96.38 258 THR A O 1
ATOM 1986 N N . VAL A 1 259 ? -7.872 2.687 24.391 1.00 96.56 259 VAL A N 1
ATOM 1987 C CA . VAL A 1 259 ? -8.180 4.037 23.912 1.00 96.56 259 VAL A CA 1
ATOM 1988 C C . VAL A 1 259 ? -9.622 4.066 23.414 1.00 96.56 259 VAL A C 1
ATOM 1990 O O . VAL A 1 259 ? -10.069 3.151 22.717 1.00 96.56 259 VAL A O 1
ATOM 1993 N N . ARG A 1 260 ? -10.367 5.116 23.773 1.00 97.12 260 ARG A N 1
ATOM 1994 C CA . ARG A 1 260 ? -11.711 5.380 23.244 1.00 97.12 260 ARG A CA 1
ATOM 1995 C C . ARG A 1 260 ? -11.695 6.627 22.377 1.00 97.12 260 ARG A C 1
ATOM 1997 O O . ARG A 1 260 ? -11.122 7.640 22.766 1.00 97.12 260 ARG A O 1
ATOM 2004 N N . VAL A 1 261 ? -12.341 6.558 21.221 1.00 96.12 261 VAL A N 1
ATOM 2005 C CA . VAL A 1 261 ? -12.406 7.660 20.261 1.00 96.12 261 VAL A CA 1
ATOM 2006 C C . VAL A 1 261 ? -13.823 7.817 19.750 1.00 96.12 261 VAL A C 1
ATOM 2008 O O . VAL A 1 261 ? -14.425 6.861 19.277 1.00 96.12 261 VAL A O 1
ATOM 2011 N N . ARG A 1 262 ? -14.322 9.052 19.795 1.00 97.00 262 ARG A N 1
ATOM 2012 C CA . ARG A 1 262 ? -15.545 9.444 19.096 1.00 97.00 262 ARG A CA 1
ATOM 2013 C C . ARG A 1 262 ? -15.186 9.928 17.701 1.00 97.00 262 ARG A C 1
ATOM 2015 O O . ARG A 1 262 ? -14.309 10.782 17.557 1.00 97.00 262 ARG A O 1
ATOM 2022 N N . LEU A 1 263 ? -15.853 9.381 16.694 1.00 96.50 263 LEU A N 1
ATOM 2023 C CA . LEU A 1 263 ? -15.610 9.693 15.291 1.00 96.50 263 LEU A CA 1
ATOM 2024 C C . LEU A 1 263 ? -16.927 10.052 14.602 1.00 96.50 263 LEU A C 1
ATOM 2026 O O . LEU A 1 263 ? -17.788 9.195 14.436 1.00 96.50 263 LEU A O 1
ATOM 2030 N N . ASN A 1 264 ? -17.087 11.314 14.207 1.00 95.50 264 ASN A N 1
ATOM 2031 C CA . ASN A 1 264 ? -18.278 11.774 13.497 1.00 95.50 264 ASN A CA 1
ATOM 2032 C C . ASN A 1 264 ? -18.104 11.611 11.981 1.00 95.50 264 ASN A C 1
ATOM 2034 O O . ASN A 1 264 ? -17.175 12.178 11.406 1.00 95.50 264 ASN A O 1
ATOM 2038 N N . ILE A 1 265 ? -18.989 10.842 11.342 1.00 94.06 265 ILE A N 1
ATOM 2039 C CA . ILE A 1 265 ? -18.941 10.545 9.905 1.00 94.06 265 ILE A CA 1
ATOM 2040 C C . ILE A 1 265 ? -20.334 10.703 9.269 1.00 94.06 265 ILE A C 1
ATOM 2042 O O . ILE A 1 265 ? -20.922 9.725 8.800 1.00 94.06 265 ILE A O 1
ATOM 2046 N N . PRO A 1 266 ? -20.881 11.928 9.183 1.00 93.31 266 PRO A N 1
ATOM 2047 C CA . PRO A 1 266 ? -22.260 12.135 8.732 1.00 93.31 266 PRO A CA 1
ATOM 2048 C C . PRO A 1 266 ? -22.478 11.726 7.265 1.00 93.31 266 PRO A C 1
ATOM 2050 O O . PRO A 1 266 ? -23.577 11.350 6.870 1.00 93.31 266 PRO A O 1
ATOM 2053 N N . ASN A 1 267 ? -21.415 11.735 6.454 1.00 92.81 267 ASN A N 1
ATOM 2054 C CA . ASN A 1 267 ? -21.469 11.496 5.010 1.00 92.81 267 ASN A CA 1
ATOM 2055 C C . ASN A 1 267 ? -21.146 10.049 4.588 1.00 92.81 267 ASN A C 1
ATOM 2057 O O . ASN A 1 267 ? -20.978 9.790 3.395 1.00 92.81 267 ASN A O 1
ATOM 2061 N N . LEU A 1 268 ? -21.060 9.096 5.525 1.00 93.75 268 LEU A N 1
ATOM 2062 C CA . LEU A 1 268 ? -20.612 7.726 5.242 1.00 93.75 268 LEU A CA 1
ATOM 2063 C C . LEU A 1 268 ? -21.425 7.035 4.135 1.00 93.75 268 LEU A C 1
ATOM 2065 O O . LEU A 1 268 ? -20.851 6.368 3.277 1.00 93.75 268 LEU A O 1
ATOM 2069 N N . GLN A 1 269 ? -22.752 7.202 4.118 1.00 93.94 269 GLN A N 1
ATOM 2070 C CA . GLN A 1 269 ? -23.594 6.585 3.081 1.00 93.94 269 GLN A CA 1
ATOM 2071 C C . GLN A 1 269 ? -23.283 7.122 1.681 1.00 93.94 269 GLN A C 1
ATOM 2073 O O . GLN A 1 269 ? -23.237 6.358 0.718 1.00 93.94 269 GLN A O 1
ATOM 2078 N N . ARG A 1 270 ? -23.032 8.431 1.561 1.00 94.75 270 ARG A N 1
ATOM 2079 C CA . ARG A 1 270 ? -22.631 9.052 0.293 1.00 94.75 270 ARG A CA 1
ATOM 2080 C C . ARG A 1 270 ? -21.282 8.510 -0.174 1.00 94.75 270 ARG A C 1
ATOM 2082 O O . ARG A 1 270 ? -21.136 8.213 -1.352 1.00 94.75 270 ARG A O 1
ATOM 2089 N N . TRP A 1 271 ? -20.331 8.351 0.742 1.00 94.12 271 TRP A N 1
ATOM 2090 C CA . TRP A 1 271 ? -18.997 7.823 0.446 1.00 94.12 271 TRP A CA 1
ATOM 2091 C C . TRP A 1 271 ? -19.056 6.382 -0.066 1.00 94.12 271 TRP A C 1
ATOM 2093 O O . TRP A 1 271 ? -18.495 6.085 -1.117 1.00 94.12 271 TRP A O 1
ATOM 2103 N N . ARG A 1 272 ? -19.849 5.516 0.578 1.00 93.88 272 ARG A N 1
ATOM 2104 C CA . ARG A 1 272 ? -20.068 4.137 0.106 1.00 93.88 272 ARG A CA 1
ATOM 2105 C C . ARG A 1 272 ? -20.653 4.087 -1.306 1.00 93.88 272 ARG A C 1
ATOM 2107 O O . ARG A 1 272 ? -20.186 3.312 -2.132 1.00 93.88 272 ARG A O 1
ATOM 2114 N N . LYS A 1 273 ? -21.628 4.952 -1.616 1.00 95.00 273 LYS A N 1
ATOM 2115 C CA . LYS A 1 273 ? -22.190 5.069 -2.977 1.00 95.00 273 LYS A CA 1
ATOM 2116 C C . LYS A 1 273 ? -21.149 5.493 -4.022 1.00 95.00 273 LYS A C 1
ATOM 2118 O O . LYS A 1 273 ? -21.329 5.211 -5.197 1.00 95.00 273 LYS A O 1
ATOM 2123 N N . GLN A 1 274 ? -20.073 6.156 -3.603 1.00 93.31 274 GLN A N 1
ATOM 2124 C CA . GLN A 1 274 ? -18.960 6.583 -4.457 1.00 93.31 274 GLN A CA 1
ATOM 2125 C C . GLN A 1 274 ? -17.813 5.553 -4.513 1.00 93.31 274 GLN A C 1
ATOM 2127 O O . GLN A 1 274 ? -16.761 5.846 -5.087 1.00 93.31 274 GLN A O 1
ATOM 2132 N N . GLY A 1 275 ? -17.998 4.367 -3.917 1.00 93.81 275 GLY A N 1
ATOM 2133 C CA . GLY A 1 275 ? -16.976 3.321 -3.832 1.00 93.81 275 GLY A CA 1
ATOM 2134 C C . GLY A 1 275 ? -15.849 3.644 -2.849 1.00 93.81 275 GLY A C 1
ATOM 2135 O O . GLY A 1 275 ? -14.740 3.137 -2.991 1.00 93.81 275 GLY A O 1
ATOM 2136 N N . GLU A 1 276 ? -16.092 4.534 -1.889 1.00 94.88 276 GLU A N 1
ATOM 2137 C CA . GLU A 1 276 ? -15.110 4.910 -0.879 1.00 94.88 276 GLU A CA 1
ATOM 2138 C C . GLU A 1 276 ? -15.315 4.129 0.420 1.00 94.88 276 GLU A C 1
ATOM 2140 O O . GLU A 1 276 ? -16.436 3.818 0.829 1.00 94.88 276 GLU A O 1
ATOM 2145 N N . GLU A 1 277 ? -14.207 3.872 1.105 1.00 96.06 277 GLU A N 1
ATOM 2146 C CA . GLU A 1 277 ? -14.135 2.998 2.268 1.00 96.06 277 GLU A CA 1
ATOM 2147 C C . GLU A 1 277 ? -13.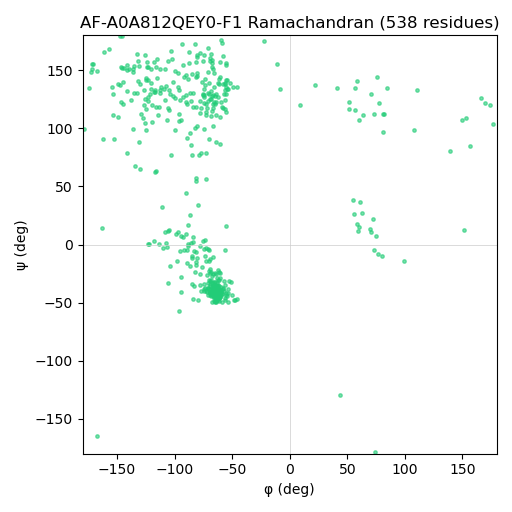353 3.656 3.411 1.00 96.06 277 GLU A C 1
ATOM 2149 O O . GLU A 1 277 ? -12.636 4.641 3.221 1.00 96.06 277 GLU A O 1
ATOM 2154 N N . ILE A 1 278 ? -13.494 3.106 4.616 1.00 97.19 278 ILE A N 1
ATOM 2155 C CA . ILE A 1 278 ? -12.767 3.508 5.816 1.00 97.19 278 ILE A CA 1
ATOM 2156 C C . ILE A 1 278 ? -11.839 2.376 6.248 1.00 97.19 278 ILE A C 1
ATOM 2158 O O . ILE A 1 278 ? -12.297 1.296 6.639 1.00 97.19 278 ILE A O 1
ATOM 2162 N N . ASP A 1 279 ? -10.543 2.669 6.245 1.00 97.75 279 ASP A N 1
ATOM 2163 C CA . ASP A 1 279 ? -9.492 1.753 6.668 1.00 97.75 279 ASP A CA 1
ATOM 2164 C C . ASP A 1 279 ? -8.813 2.250 7.947 1.00 97.75 279 ASP A C 1
ATOM 2166 O O . ASP A 1 279 ? -8.711 3.447 8.220 1.00 97.75 279 ASP A O 1
ATOM 2170 N N . VAL A 1 280 ? -8.316 1.300 8.730 1.00 98.38 280 VAL A N 1
ATOM 2171 C CA . VAL A 1 280 ? -7.475 1.533 9.899 1.00 98.38 280 VAL A CA 1
ATOM 2172 C C . VAL A 1 280 ? -6.063 1.085 9.562 1.00 98.38 280 VAL A C 1
ATOM 2174 O O . VAL A 1 280 ? -5.841 -0.065 9.170 1.00 98.38 280 VAL A O 1
ATOM 2177 N N . ARG A 1 281 ? -5.118 2.008 9.720 1.00 98.31 281 ARG A N 1
ATOM 2178 C CA . ARG A 1 281 ? -3.689 1.822 9.459 1.00 98.31 281 ARG A CA 1
ATOM 2179 C C . ARG A 1 281 ? -2.897 2.083 10.727 1.00 98.31 281 ARG A C 1
ATOM 2181 O O . ARG A 1 281 ? -3.321 2.872 11.569 1.00 98.31 281 ARG A O 1
ATOM 2188 N N . MET A 1 282 ? -1.748 1.437 10.865 1.00 98.00 282 MET A N 1
ATOM 2189 C CA . MET A 1 282 ? -0.886 1.615 12.028 1.00 98.00 282 MET A CA 1
ATOM 2190 C C . MET A 1 282 ? 0.589 1.540 11.639 1.00 98.00 282 MET A C 1
ATOM 2192 O O . MET A 1 282 ? 0.968 0.728 10.797 1.00 98.00 282 MET A O 1
ATOM 2196 N N . LEU A 1 283 ? 1.400 2.414 12.236 1.00 96.94 283 LEU A N 1
ATOM 2197 C CA . LEU A 1 283 ? 2.838 2.535 11.994 1.00 96.94 283 LEU A CA 1
ATOM 2198 C C . LEU A 1 283 ? 3.611 2.396 13.304 1.00 96.94 283 LEU A C 1
ATOM 2200 O O . LEU A 1 283 ? 3.121 2.791 14.366 1.00 96.94 283 LEU A O 1
ATOM 2204 N N . ASN A 1 284 ? 4.854 1.926 13.193 1.00 94.75 284 ASN A N 1
ATOM 2205 C CA . ASN A 1 284 ? 5.875 2.146 14.211 1.00 94.75 284 ASN A CA 1
ATOM 2206 C C . ASN A 1 284 ? 6.536 3.526 13.974 1.00 94.75 284 ASN A C 1
ATOM 2208 O O . ASN A 1 284 ? 6.917 3.868 12.854 1.00 94.75 284 ASN A O 1
ATOM 2212 N N . LEU A 1 285 ? 6.629 4.330 15.026 1.00 94.06 285 LEU A N 1
ATOM 2213 C CA . LEU A 1 285 ? 7.171 5.684 15.068 1.00 94.06 285 LEU A CA 1
ATOM 2214 C C . LEU A 1 285 ? 8.695 5.736 15.197 1.00 94.06 285 LEU A C 1
ATOM 2216 O O . LEU A 1 285 ? 9.234 6.830 15.143 1.00 94.06 285 LEU A O 1
ATOM 2220 N N . ASP A 1 286 ? 9.375 4.607 15.375 1.00 91.75 286 ASP A N 1
ATOM 2221 C CA . ASP A 1 286 ? 10.836 4.553 15.482 1.00 91.75 286 ASP A CA 1
ATOM 2222 C C . ASP A 1 286 ? 11.543 4.577 14.135 1.00 91.75 286 ASP A C 1
ATOM 2224 O O . ASP A 1 286 ? 12.747 4.761 14.102 1.00 91.75 286 ASP A O 1
ATOM 2228 N N . THR A 1 287 ? 10.829 4.345 13.037 1.00 91.88 287 THR A N 1
ATOM 2229 C CA . THR A 1 287 ? 11.385 4.408 11.682 1.00 91.88 287 THR A CA 1
ATOM 2230 C C . THR A 1 287 ? 10.554 5.357 10.836 1.00 91.88 287 THR A C 1
ATOM 2232 O O . THR A 1 287 ? 9.406 5.661 11.177 1.00 91.88 287 THR A O 1
ATOM 2235 N N . CYS A 1 288 ? 11.096 5.803 9.705 1.00 91.19 288 CYS A N 1
ATOM 2236 C CA . CYS A 1 288 ? 10.340 6.535 8.685 1.00 91.19 288 CYS A CA 1
ATOM 2237 C C . CYS A 1 288 ? 9.693 5.630 7.616 1.00 91.19 288 CYS A C 1
ATOM 2239 O O . CYS A 1 288 ? 9.119 6.137 6.654 1.00 91.19 288 CYS A O 1
ATOM 2241 N N . ASP A 1 289 ? 9.707 4.305 7.791 1.00 91.44 289 ASP A N 1
ATOM 2242 C CA . ASP A 1 289 ? 9.185 3.358 6.797 1.00 91.44 289 ASP A CA 1
ATOM 2243 C C . ASP A 1 289 ? 7.667 3.453 6.614 1.00 91.44 289 ASP A C 1
ATOM 2245 O O . ASP A 1 289 ? 6.925 3.703 7.559 1.00 91.44 289 ASP A O 1
ATOM 2249 N N . THR A 1 290 ? 7.143 3.135 5.436 1.00 93.12 290 THR A N 1
ATOM 2250 C CA . THR A 1 290 ? 5.686 3.133 5.192 1.00 93.12 290 THR A CA 1
ATOM 2251 C C . THR A 1 290 ? 5.004 1.798 5.509 1.00 93.12 290 THR A C 1
ATOM 2253 O O . THR A 1 290 ? 3.868 1.562 5.108 1.00 93.12 290 THR A O 1
ATOM 2256 N N . LEU A 1 291 ? 5.679 0.928 6.271 1.00 94.31 291 LEU A N 1
ATOM 2257 C CA . LEU A 1 291 ? 5.214 -0.421 6.587 1.00 94.31 291 LEU A CA 1
ATOM 2258 C C . LEU A 1 291 ? 4.084 -0.422 7.617 1.00 94.31 291 LEU A C 1
ATOM 2260 O O . LEU A 1 291 ? 4.229 0.097 8.724 1.00 94.31 291 LEU A O 1
ATOM 2264 N N . GLN A 1 292 ? 2.994 -1.110 7.287 1.00 97.00 292 GLN A N 1
ATOM 2265 C CA . GLN A 1 292 ? 1.920 -1.396 8.228 1.00 97.00 292 GLN A CA 1
ATOM 2266 C C . GLN A 1 292 ? 2.445 -2.288 9.362 1.00 97.00 292 GLN A C 1
ATOM 2268 O O . GLN A 1 292 ? 3.028 -3.343 9.110 1.00 97.00 292 GLN A O 1
ATOM 2273 N N . CYS A 1 293 ? 2.193 -1.909 10.612 1.00 96.00 293 CYS A N 1
ATOM 2274 C CA . CYS A 1 293 ? 2.617 -2.680 11.777 1.00 96.00 293 CYS A CA 1
ATOM 2275 C C . CYS A 1 293 ? 1.581 -2.574 12.895 1.00 96.00 293 CYS A C 1
ATOM 2277 O O . CYS A 1 293 ? 1.272 -1.478 13.359 1.00 96.00 293 CYS A O 1
ATOM 2279 N N . TRP A 1 294 ? 1.042 -3.714 13.322 1.00 96.88 294 TRP A N 1
ATOM 2280 C CA . TRP A 1 294 ? 0.182 -3.802 14.497 1.00 96.88 294 TRP A CA 1
ATOM 2281 C C . TRP A 1 294 ? 1.022 -4.134 15.746 1.00 96.88 294 TRP A C 1
ATOM 2283 O O . TRP A 1 294 ? 2.054 -4.795 15.622 1.00 96.88 294 TRP A O 1
ATOM 2293 N N . PRO A 1 295 ? 0.577 -3.769 16.962 1.00 95.81 295 PRO A N 1
ATOM 2294 C CA . PRO A 1 295 ? 1.190 -4.230 18.209 1.00 95.81 295 PRO A CA 1
ATOM 2295 C C . PRO A 1 295 ? 1.136 -5.759 18.325 1.00 95.81 295 PRO A C 1
ATOM 2297 O O . PRO A 1 295 ? 0.504 -6.444 17.510 1.00 95.81 295 PRO A O 1
ATOM 2300 N N . HIS A 1 296 ? 1.741 -6.309 19.378 1.00 94.69 296 HIS A N 1
ATOM 2301 C CA . HIS A 1 296 ? 1.671 -7.733 19.685 1.00 94.69 296 HIS A CA 1
ATOM 2302 C C . HIS A 1 296 ? 0.233 -8.263 19.613 1.00 94.69 296 HIS A C 1
ATOM 2304 O O . HIS A 1 296 ? -0.003 -9.228 18.903 1.00 94.69 296 HIS A O 1
ATOM 2310 N N . SER A 1 297 ? -0.753 -7.593 20.213 1.00 96.75 297 SER A N 1
ATOM 2311 C CA . SER A 1 297 ? -2.169 -7.880 19.932 1.00 96.75 297 SER A CA 1
ATOM 2312 C C . SER A 1 297 ? -3.030 -6.623 19.987 1.00 96.75 297 SER A C 1
ATOM 2314 O O . SER A 1 297 ? -2.705 -5.670 20.699 1.00 96.75 297 SER A O 1
ATOM 2316 N N . LEU A 1 298 ? -4.129 -6.614 19.231 1.00 97.88 298 LEU A N 1
ATOM 2317 C CA . LEU A 1 298 ? -5.080 -5.503 19.194 1.00 97.88 298 LEU A CA 1
ATOM 2318 C C . LEU A 1 298 ? -6.490 -6.005 18.913 1.00 97.88 298 LEU A C 1
ATOM 2320 O O . LEU A 1 298 ? -6.696 -6.830 18.034 1.00 97.88 298 LEU A O 1
ATOM 2324 N N . THR A 1 299 ? -7.481 -5.463 19.610 1.00 98.56 299 THR A N 1
ATOM 2325 C CA . THR A 1 299 ? -8.894 -5.646 19.266 1.00 98.56 299 THR A CA 1
ATOM 2326 C C . THR A 1 299 ? -9.568 -4.289 19.153 1.00 98.56 299 THR A C 1
ATOM 2328 O O . THR A 1 299 ? -9.400 -3.426 20.019 1.00 98.56 299 THR A O 1
ATOM 2331 N N . MET A 1 300 ? -10.326 -4.097 18.076 1.00 98.56 300 MET A N 1
ATOM 2332 C CA . MET A 1 300 ? -11.071 -2.871 17.826 1.00 98.56 300 MET A CA 1
ATOM 2333 C C . MET A 1 300 ? -12.569 -3.156 17.794 1.00 98.56 300 MET A C 1
ATOM 2335 O O . MET A 1 3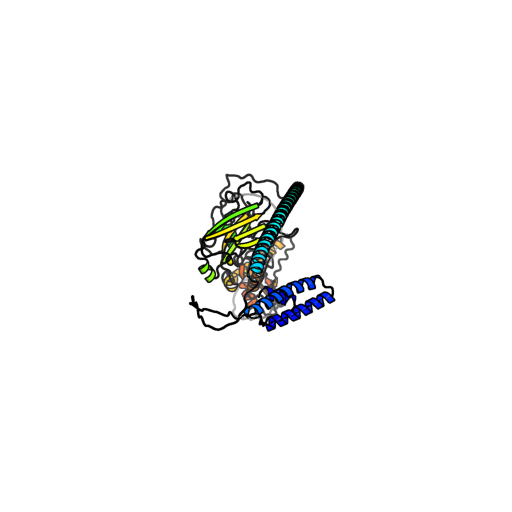00 ? -13.027 -4.063 17.100 1.00 98.56 300 MET A O 1
ATOM 2339 N N . TRP A 1 301 ? -13.334 -2.331 18.504 1.00 98.56 301 TRP A N 1
ATOM 2340 C CA . TRP A 1 301 ? -14.791 -2.306 18.474 1.00 98.56 301 TRP A CA 1
ATOM 2341 C C . T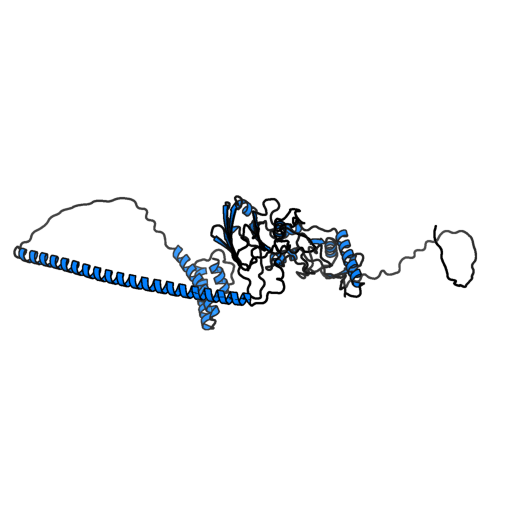RP A 1 301 ? -15.275 -0.974 17.915 1.00 98.56 301 TRP A C 1
ATOM 2343 O O . TRP A 1 301 ? -14.702 0.075 18.214 1.00 98.56 301 TRP A O 1
ATOM 2353 N N . ALA A 1 302 ? -16.361 -1.025 17.155 1.00 98.06 302 ALA A N 1
ATOM 2354 C CA . ALA A 1 302 ? -17.108 0.131 16.696 1.00 98.06 302 ALA A CA 1
ATOM 2355 C C . ALA A 1 302 ? -18.570 -0.040 17.112 1.00 98.06 302 ALA A C 1
ATOM 2357 O O . ALA A 1 302 ? -19.192 -1.058 16.810 1.00 98.06 302 ALA A O 1
ATOM 2358 N N . ASN A 1 303 ? -19.117 0.942 17.828 1.00 96.81 303 ASN A N 1
ATOM 2359 C CA . ASN A 1 303 ? -20.512 0.951 18.276 1.00 96.81 303 ASN A CA 1
ATOM 2360 C C . ASN A 1 303 ? -20.904 -0.312 19.072 1.00 96.81 303 ASN A C 1
ATOM 2362 O O . ASN A 1 303 ? -21.990 -0.858 18.895 1.00 96.81 303 ASN A O 1
ATOM 2366 N N . GLY A 1 304 ? -19.988 -0.814 19.908 1.00 94.88 304 GLY A N 1
ATOM 2367 C CA . GLY A 1 304 ? -20.171 -2.034 20.706 1.00 94.88 304 GLY A CA 1
ATOM 2368 C C . GLY A 1 304 ? -19.944 -3.355 19.957 1.00 94.88 304 GLY A C 1
ATOM 2369 O O . GLY A 1 304 ? -19.841 -4.395 20.601 1.00 94.88 304 GLY A O 1
ATOM 2370 N N . VAL A 1 305 ? -19.796 -3.334 18.629 1.00 96.69 305 VAL A N 1
ATOM 2371 C CA . VAL A 1 305 ? -19.538 -4.524 17.801 1.00 96.69 305 VAL A CA 1
ATOM 2372 C C . VAL A 1 305 ? -18.042 -4.654 17.528 1.00 96.69 305 VAL A C 1
ATOM 2374 O O . VAL A 1 305 ? -17.379 -3.670 17.207 1.00 96.69 305 VAL A O 1
ATOM 2377 N N . GLN A 1 306 ? -17.488 -5.863 17.655 1.00 97.88 306 GLN A N 1
ATOM 2378 C CA . GLN A 1 306 ? -16.083 -6.115 17.323 1.00 97.88 306 GLN A CA 1
ATOM 2379 C C . GLN A 1 306 ? -15.873 -5.965 15.813 1.00 97.88 306 GLN A C 1
ATOM 2381 O O . GLN A 1 306 ? -16.414 -6.743 15.033 1.00 97.88 306 GLN A O 1
ATOM 2386 N N . ALA A 1 307 ? -15.078 -4.971 15.415 1.00 97.62 307 ALA A N 1
ATOM 2387 C CA . ALA A 1 307 ? -14.774 -4.695 14.017 1.00 97.62 307 ALA A CA 1
ATOM 2388 C C . ALA A 1 307 ? -13.695 -5.649 13.488 1.00 97.62 307 ALA A C 1
ATOM 2390 O O . ALA A 1 307 ? -13.858 -6.240 12.424 1.00 97.62 307 ALA A O 1
ATOM 2391 N N . PHE A 1 308 ? -12.600 -5.822 14.236 1.00 98.38 308 PHE A N 1
ATOM 2392 C CA . PHE A 1 308 ? -11.558 -6.803 13.930 1.00 98.38 308 PHE A CA 1
ATOM 2393 C C . PHE A 1 308 ? -10.677 -7.103 15.150 1.00 98.38 308 PHE A C 1
ATOM 2395 O O . PHE A 1 308 ? -10.664 -6.357 16.133 1.00 98.38 308 PHE A O 1
ATOM 2402 N N . GLN A 1 309 ? -9.912 -8.190 15.047 1.00 97.75 309 GLN A N 1
ATOM 2403 C CA . GLN A 1 309 ? -8.912 -8.613 16.022 1.00 97.75 309 GLN A CA 1
ATOM 2404 C C . GLN A 1 309 ? -7.597 -8.948 15.312 1.00 97.75 309 GLN A C 1
ATOM 2406 O O . GLN A 1 309 ? -7.579 -9.499 14.208 1.00 97.75 309 GLN A O 1
ATOM 2411 N N . VAL A 1 310 ? -6.496 -8.564 15.944 1.00 97.44 310 VAL A N 1
ATOM 2412 C CA . VAL A 1 310 ? -5.123 -8.866 15.563 1.00 97.44 310 VAL A CA 1
ATOM 2413 C C . VAL A 1 310 ? -4.542 -9.752 16.652 1.00 97.44 310 VAL A C 1
ATOM 2415 O O . VAL A 1 310 ? -4.326 -9.307 17.780 1.00 97.44 310 VAL A O 1
ATOM 2418 N N . GLU A 1 311 ? -4.301 -11.005 16.287 1.00 94.81 311 GLU A N 1
ATOM 2419 C CA . GLU A 1 311 ? -3.695 -12.001 17.164 1.00 94.81 311 GLU A CA 1
ATOM 2420 C C . GLU A 1 311 ? -2.189 -11.789 17.322 1.00 94.81 311 GLU A C 1
ATOM 2422 O O . GLU A 1 311 ? -1.519 -11.217 16.450 1.00 94.81 311 GLU A O 1
ATOM 2427 N N . ALA A 1 312 ? -1.661 -12.325 18.421 1.00 92.75 312 ALA A N 1
ATOM 2428 C CA . ALA A 1 312 ? -0.229 -12.437 18.649 1.00 92.75 312 ALA A CA 1
ATOM 2429 C C . ALA A 1 312 ? 0.480 -13.162 17.491 1.00 92.75 312 ALA A C 1
ATOM 2431 O O . ALA A 1 312 ? -0.066 -14.129 16.944 1.00 92.75 312 ALA A O 1
ATOM 2432 N N . PRO A 1 313 ? 1.692 -12.723 17.097 1.00 90.94 313 PRO A N 1
ATOM 2433 C CA . PRO A 1 313 ? 2.522 -13.513 16.199 1.00 90.94 313 PRO A CA 1
ATOM 2434 C C . PRO A 1 313 ? 2.786 -14.887 16.825 1.00 90.94 313 PRO A C 1
ATOM 2436 O O . PRO A 1 313 ? 3.040 -14.994 18.025 1.00 90.94 313 PRO A O 1
ATOM 2439 N N . LYS A 1 314 ? 2.724 -15.942 16.006 1.00 89.62 314 LYS A N 1
ATOM 2440 C CA . LYS A 1 314 ? 3.132 -17.283 16.437 1.00 89.62 314 LYS A CA 1
ATOM 2441 C C . LYS A 1 314 ? 4.633 -17.285 16.715 1.00 89.62 314 LYS A C 1
ATOM 2443 O O . LYS A 1 314 ? 5.384 -16.574 16.047 1.00 89.62 314 LYS A O 1
ATOM 2448 N N . GLU A 1 315 ? 5.058 -18.095 17.674 1.00 86.00 315 GLU A N 1
ATOM 2449 C CA . GLU A 1 315 ? 6.470 -18.237 18.019 1.00 86.00 315 GLU A CA 1
ATOM 2450 C C . GLU A 1 315 ? 7.304 -18.596 16.778 1.00 86.00 315 GLU A C 1
ATOM 2452 O O . GLU A 1 315 ? 6.877 -19.394 15.945 1.00 86.00 315 GLU A O 1
ATOM 2457 N N . GLY A 1 316 ? 8.440 -17.919 16.597 1.00 84.12 316 GLY A N 1
ATOM 2458 C CA . GLY A 1 316 ? 9.305 -18.079 15.421 1.00 84.12 316 GLY A CA 1
ATOM 2459 C C . GLY A 1 316 ? 8.789 -17.466 14.108 1.00 84.12 316 GLY A C 1
ATOM 2460 O O . GLY A 1 316 ? 9.524 -17.457 13.124 1.00 84.12 316 GLY A O 1
ATOM 2461 N N . HIS A 1 317 ? 7.573 -16.907 14.055 1.00 84.25 317 HIS A N 1
ATOM 2462 C CA . HIS A 1 317 ? 6.985 -16.394 12.813 1.00 84.25 317 HIS A CA 1
ATOM 2463 C C . HIS A 1 317 ? 6.691 -14.889 12.847 1.00 84.25 317 HIS A C 1
ATOM 2465 O O . HIS A 1 317 ? 6.005 -14.375 13.731 1.00 84.25 317 HIS A O 1
ATOM 2471 N N . LYS A 1 318 ? 7.115 -14.171 11.797 1.00 85.50 318 LYS A N 1
ATOM 2472 C CA . LYS A 1 318 ? 6.710 -12.776 11.567 1.00 85.50 318 LYS A CA 1
ATOM 2473 C C . LYS A 1 318 ? 5.265 -12.721 11.057 1.00 85.50 318 LYS A C 1
ATOM 2475 O O . LYS A 1 318 ? 4.925 -13.359 10.059 1.00 85.50 318 LYS A O 1
ATOM 2480 N N . ARG A 1 319 ? 4.409 -11.937 11.719 1.00 92.00 319 ARG A N 1
ATOM 2481 C CA . ARG A 1 319 ? 3.013 -11.725 11.299 1.00 92.00 319 ARG A CA 1
ATOM 2482 C C . ARG A 1 319 ? 2.960 -10.888 10.016 1.00 92.00 319 ARG A C 1
ATOM 2484 O O . ARG A 1 319 ? 3.711 -9.926 9.853 1.00 92.00 319 ARG A O 1
ATOM 2491 N N . ARG A 1 320 ? 2.071 -11.260 9.091 1.00 93.06 320 ARG A N 1
ATOM 2492 C CA . ARG A 1 320 ? 1.811 -10.512 7.851 1.00 93.06 320 ARG A CA 1
ATOM 2493 C C . ARG A 1 320 ? 0.774 -9.427 8.127 1.00 93.06 320 ARG A C 1
ATOM 2495 O O . ARG A 1 320 ? -0.423 -9.652 7.970 1.00 93.06 320 ARG A O 1
ATOM 2502 N N . ASP A 1 321 ? 1.248 -8.279 8.588 1.00 95.56 321 ASP A N 1
ATOM 2503 C CA . ASP A 1 321 ? 0.381 -7.153 8.926 1.00 95.56 321 ASP A CA 1
ATOM 2504 C C . ASP A 1 321 ? -0.145 -6.448 7.680 1.00 95.56 321 ASP A C 1
ATOM 2506 O O . ASP A 1 321 ? 0.607 -6.160 6.755 1.00 95.56 321 ASP A O 1
ATOM 2510 N N . ALA A 1 322 ? -1.451 -6.176 7.680 1.00 96.31 322 ALA A N 1
ATOM 2511 C CA . ALA A 1 322 ? -2.164 -5.459 6.630 1.00 96.31 322 ALA A CA 1
ATOM 2512 C C . ALA A 1 322 ? -3.190 -4.489 7.251 1.00 96.31 322 ALA A C 1
ATOM 2514 O O . ALA A 1 322 ? -3.682 -4.767 8.359 1.00 96.31 322 ALA A O 1
ATOM 2515 N N . PRO A 1 323 ? -3.516 -3.370 6.574 1.00 97.62 323 PRO A N 1
ATOM 2516 C CA . PRO A 1 323 ? -4.585 -2.465 6.988 1.00 97.62 323 PRO A CA 1
ATOM 2517 C C . PRO A 1 323 ? -5.927 -3.185 7.154 1.00 97.62 323 PRO A C 1
ATOM 2519 O O . PRO A 1 323 ? -6.179 -4.229 6.546 1.00 97.62 323 PRO A O 1
ATOM 2522 N N . ARG A 1 324 ? -6.809 -2.631 7.989 1.00 97.69 324 ARG A N 1
ATOM 2523 C CA . ARG A 1 324 ? -8.110 -3.244 8.294 1.00 97.69 324 ARG A CA 1
ATOM 2524 C C . ARG A 1 324 ? -9.255 -2.331 7.897 1.00 97.69 324 ARG A C 1
ATOM 2526 O O . ARG A 1 324 ? -9.385 -1.235 8.430 1.00 97.69 324 ARG A O 1
ATOM 2533 N N . ARG A 1 325 ? -10.110 -2.814 6.998 1.00 97.31 325 ARG A N 1
ATOM 2534 C CA . ARG A 1 325 ? -11.338 -2.126 6.599 1.00 97.31 325 ARG A CA 1
ATOM 2535 C C . ARG A 1 325 ? -12.396 -2.249 7.683 1.00 97.31 325 ARG A C 1
ATOM 2537 O O . ARG A 1 325 ? -12.684 -3.356 8.133 1.00 97.31 325 ARG A O 1
ATOM 2544 N N . ILE A 1 326 ? -12.989 -1.127 8.078 1.00 97.25 326 ILE A N 1
ATOM 2545 C CA . ILE A 1 326 ? -13.993 -1.078 9.154 1.00 97.25 326 ILE A CA 1
ATOM 2546 C C . ILE A 1 326 ? -15.325 -0.470 8.723 1.00 97.25 326 ILE A C 1
ATOM 2548 O O . ILE A 1 326 ? -16.239 -0.398 9.544 1.00 97.25 326 ILE A O 1
ATOM 2552 N N . SER A 1 327 ? -15.467 -0.063 7.457 1.00 95.88 327 SER A N 1
ATOM 2553 C CA . SER A 1 327 ? -16.655 0.629 6.948 1.00 95.88 327 SER A CA 1
ATOM 2554 C C . SER A 1 327 ? -17.957 -0.017 7.389 1.00 95.88 327 SER A C 1
ATOM 2556 O O . SER A 1 327 ? -18.832 0.693 7.867 1.00 95.88 327 SER A O 1
ATOM 2558 N N . ALA A 1 328 ? -18.085 -1.344 7.282 1.00 94.88 328 ALA A N 1
ATOM 2559 C CA . ALA A 1 328 ? -19.312 -2.083 7.589 1.00 94.88 328 ALA A CA 1
ATOM 2560 C C . ALA A 1 328 ? -19.793 -1.941 9.047 1.00 94.88 328 ALA A C 1
ATOM 2562 O O . ALA A 1 328 ? -20.984 -2.084 9.308 1.00 94.88 328 ALA A O 1
ATOM 2563 N N . CYS A 1 329 ? -18.896 -1.626 9.986 1.00 95.75 329 CYS A N 1
ATOM 2564 C CA . CYS A 1 329 ? -19.222 -1.485 11.409 1.00 95.75 329 CYS A CA 1
ATOM 2565 C C . CYS A 1 329 ? -19.595 -0.041 11.801 1.00 95.75 329 CYS A C 1
ATOM 2567 O O . CYS A 1 329 ? -19.956 0.221 12.951 1.00 95.75 329 CYS A O 1
ATOM 2569 N N . LEU A 1 330 ? -19.487 0.902 10.858 1.00 96.88 330 LEU A N 1
ATOM 2570 C CA . LEU A 1 330 ? -19.705 2.329 11.080 1.00 96.88 330 LEU A CA 1
ATOM 2571 C C . LEU A 1 330 ? -21.101 2.782 10.620 1.00 96.88 330 LEU A C 1
ATOM 2573 O O . LEU A 1 330 ? -21.670 2.262 9.652 1.00 96.88 330 LEU A O 1
ATOM 2577 N N . LYS A 1 331 ? -21.621 3.798 11.311 1.00 95.69 331 LYS A N 1
ATOM 2578 C CA . LYS A 1 331 ? -22.880 4.508 11.049 1.00 95.69 331 LYS A CA 1
ATOM 2579 C C . LYS A 1 331 ? -22.601 5.890 10.447 1.00 95.69 331 LYS A C 1
ATOM 2581 O O . LYS A 1 331 ? -21.512 6.434 10.625 1.00 95.69 331 LYS A O 1
ATOM 2586 N N . SER A 1 332 ? -23.589 6.450 9.744 1.00 95.94 332 SER A N 1
ATOM 2587 C CA . SER A 1 332 ? -23.515 7.780 9.108 1.00 95.94 332 SER A CA 1
ATOM 2588 C C . SER A 1 332 ? -23.789 8.907 10.112 1.00 95.94 332 SER A C 1
ATOM 2590 O O . SER A 1 332 ? -24.725 9.678 9.945 1.00 95.94 332 SER A O 1
ATOM 2592 N N . ASP A 1 333 ? -23.028 8.918 11.201 1.00 94.19 333 ASP A N 1
ATOM 2593 C CA . ASP A 1 333 ? -23.235 9.725 12.410 1.00 94.19 333 ASP A CA 1
ATOM 2594 C C . ASP A 1 333 ? -21.946 9.653 13.267 1.00 94.19 333 ASP A C 1
ATOM 2596 O O . ASP A 1 333 ? -20.884 9.218 12.802 1.00 94.19 333 ASP A O 1
ATOM 2600 N N . GLN A 1 334 ? -22.017 10.050 14.529 1.00 96.94 334 GLN A N 1
ATOM 2601 C CA . GLN A 1 334 ? -21.104 9.732 15.599 1.00 96.94 334 GLN A CA 1
ATOM 2602 C C . GLN A 1 334 ? -20.979 8.217 15.797 1.00 96.94 334 GLN A C 1
ATOM 2604 O O . GLN A 1 334 ? -21.944 7.465 15.912 1.00 96.94 334 GLN A O 1
ATOM 2609 N N . ASN A 1 335 ? -19.729 7.772 15.832 1.00 97.75 335 ASN A N 1
ATOM 2610 C CA . ASN A 1 335 ? -19.334 6.402 16.088 1.00 97.75 335 ASN A CA 1
ATOM 2611 C C . ASN A 1 335 ? -18.448 6.358 17.329 1.00 97.75 335 ASN A C 1
ATOM 2613 O O . ASN A 1 335 ? -17.488 7.128 17.436 1.00 97.75 335 ASN A O 1
ATOM 2617 N N . ASP A 1 336 ? -18.730 5.411 18.219 1.00 98.06 336 ASP A N 1
ATOM 2618 C CA . ASP A 1 336 ? -17.909 5.142 19.395 1.00 98.06 336 ASP A CA 1
ATOM 2619 C C . ASP A 1 336 ? -16.941 4.002 19.102 1.00 98.06 336 ASP A C 1
ATOM 2621 O O . ASP A 1 336 ? -17.334 2.846 18.922 1.00 98.06 336 ASP A O 1
ATOM 2625 N N . LEU A 1 337 ? -15.655 4.330 19.061 1.00 98.38 337 LEU A N 1
ATOM 2626 C CA . LEU A 1 337 ? -14.582 3.385 18.804 1.00 98.38 337 LEU A CA 1
ATOM 2627 C C . LEU A 1 337 ? -13.854 3.066 20.104 1.00 98.38 337 LEU A C 1
ATOM 2629 O O . LEU A 1 337 ? -13.466 3.962 20.854 1.00 98.38 337 LEU A O 1
ATOM 2633 N N . LYS A 1 338 ? -13.627 1.780 20.354 1.00 98.50 338 LYS A N 1
ATOM 2634 C CA . LYS A 1 338 ? -12.796 1.286 21.455 1.00 98.50 338 LYS A CA 1
ATOM 2635 C C . LYS A 1 338 ? -11.673 0.455 20.857 1.00 98.50 338 LYS A C 1
ATOM 2637 O O . LYS A 1 338 ? -11.937 -0.446 20.070 1.00 98.50 338 LYS A O 1
ATOM 2642 N N . ILE A 1 339 ? -10.437 0.735 21.243 1.00 98.25 339 ILE A N 1
ATOM 2643 C CA . ILE A 1 339 ? -9.249 0.027 20.769 1.00 98.25 339 ILE A CA 1
ATOM 2644 C C . ILE A 1 339 ? -8.510 -0.476 22.003 1.00 98.25 339 ILE A C 1
ATOM 2646 O O . ILE A 1 339 ? -8.086 0.331 22.823 1.00 98.25 339 ILE A O 1
ATOM 2650 N N . SER A 1 340 ? -8.388 -1.791 22.158 1.00 97.88 340 SER A N 1
ATOM 2651 C CA . SER A 1 340 ? -7.603 -2.424 23.222 1.00 97.88 340 SER A CA 1
ATOM 2652 C C . SER A 1 340 ? -6.366 -3.061 22.613 1.00 97.88 340 SER A C 1
ATOM 2654 O O . SER A 1 340 ? -6.467 -3.705 21.571 1.00 97.88 340 SER A O 1
ATOM 2656 N N . MET A 1 341 ? -5.205 -2.845 23.220 1.00 97.19 341 MET A N 1
ATOM 2657 C CA . MET A 1 341 ? -3.915 -3.229 22.651 1.00 97.19 341 MET A CA 1
ATOM 2658 C C . MET A 1 341 ? -2.991 -3.748 23.742 1.00 97.19 341 MET A C 1
ATOM 2660 O O . MET A 1 341 ? -3.051 -3.275 24.879 1.00 97.19 341 MET A O 1
ATOM 2664 N N . ARG A 1 342 ? -2.093 -4.655 23.362 1.00 95.38 342 ARG A N 1
ATOM 2665 C CA . ARG A 1 342 ? -0.974 -5.116 24.184 1.00 95.38 342 ARG A CA 1
ATOM 2666 C C . ARG A 1 342 ? 0.295 -5.104 23.348 1.00 95.38 342 ARG A C 1
ATOM 2668 O O . ARG A 1 342 ? 0.275 -5.666 22.256 1.00 95.38 342 ARG A O 1
ATOM 2675 N N . ASP A 1 343 ? 1.367 -4.514 23.868 1.00 91.88 343 ASP A N 1
ATOM 2676 C CA . ASP A 1 343 ? 2.695 -4.533 23.250 1.00 91.88 343 ASP A CA 1
ATOM 2677 C C . ASP A 1 343 ? 3.802 -4.166 24.247 1.00 91.88 343 ASP A C 1
ATOM 2679 O O . ASP A 1 343 ? 4.133 -2.990 24.411 1.00 91.88 343 ASP A O 1
ATOM 2683 N N . GLY A 1 344 ? 4.362 -5.178 24.918 1.00 84.62 344 GLY A N 1
ATOM 2684 C CA . GLY A 1 344 ? 5.579 -5.038 25.731 1.00 84.62 344 GLY A CA 1
ATOM 2685 C C . GLY A 1 344 ? 5.601 -3.780 26.604 1.00 84.62 344 GLY A C 1
ATOM 2686 O O . GLY A 1 344 ? 4.639 -3.505 27.292 1.00 84.62 344 GLY A O 1
ATOM 2687 N N . LEU A 1 345 ? 6.672 -2.990 26.564 1.00 79.31 345 LEU A N 1
ATOM 2688 C CA . LEU A 1 345 ? 6.700 -1.618 27.107 1.00 79.31 345 LEU A CA 1
ATOM 2689 C C . LEU A 1 345 ? 6.804 -0.591 25.964 1.00 79.31 345 LEU A C 1
ATOM 2691 O O . LEU A 1 345 ? 7.449 0.449 26.085 1.00 79.31 345 LEU A O 1
ATOM 2695 N N . THR A 1 346 ? 6.220 -0.921 24.811 1.00 87.38 346 THR A N 1
ATOM 2696 C CA . THR A 1 346 ? 6.523 -0.293 23.517 1.00 87.38 346 THR A CA 1
ATOM 2697 C C . THR A 1 346 ? 5.315 0.338 22.837 1.00 87.38 346 THR A C 1
ATOM 2699 O O . THR A 1 346 ? 5.490 0.978 21.806 1.00 87.38 346 THR A O 1
ATOM 2702 N N . LEU A 1 347 ? 4.114 0.288 23.429 1.00 91.44 347 LEU A N 1
ATOM 2703 C CA . LEU A 1 347 ? 2.898 0.904 22.862 1.00 91.44 347 LEU A CA 1
ATOM 2704 C C . LEU A 1 347 ? 3.074 2.381 22.458 1.00 91.44 347 LEU A C 1
ATOM 2706 O O . LEU A 1 347 ? 2.507 2.816 21.459 1.00 91.44 347 LEU A O 1
ATOM 2710 N N . GLN A 1 348 ? 3.910 3.142 23.172 1.00 90.88 348 GLN A N 1
ATOM 2711 C CA . GLN A 1 348 ? 4.210 4.549 22.860 1.00 90.88 348 GLN A CA 1
ATOM 2712 C C . GLN A 1 348 ? 5.055 4.770 21.598 1.00 90.88 348 GLN A C 1
ATOM 2714 O O . GLN A 1 348 ? 5.356 5.907 21.221 1.00 90.88 348 GLN A O 1
ATOM 2719 N N . ARG A 1 349 ? 5.498 3.686 20.967 1.00 91.31 349 ARG A N 1
ATOM 2720 C CA . ARG A 1 349 ? 6.250 3.673 19.712 1.00 91.31 349 ARG A CA 1
ATOM 2721 C C . ARG A 1 349 ? 5.314 3.489 18.520 1.00 91.31 349 ARG A C 1
ATOM 2723 O O . ARG A 1 349 ? 5.786 3.348 17.409 1.00 91.31 349 ARG A O 1
ATOM 2730 N N . PHE A 1 350 ? 3.996 3.516 18.714 1.00 95.31 350 PHE A N 1
ATOM 2731 C CA . PHE A 1 350 ? 3.029 3.328 17.636 1.00 95.31 350 PHE A CA 1
ATOM 2732 C C . PHE A 1 350 ? 2.146 4.557 17.423 1.00 95.31 350 PHE A C 1
ATOM 2734 O O . PHE A 1 350 ? 1.908 5.371 18.318 1.00 95.31 350 PHE A O 1
ATOM 2741 N N . CYS A 1 351 ? 1.597 4.667 16.220 1.00 96.75 351 CYS A N 1
ATOM 2742 C CA . CYS A 1 351 ? 0.454 5.526 15.948 1.00 96.75 351 CYS A CA 1
ATOM 2743 C C . CYS A 1 351 ? -0.554 4.802 15.067 1.00 96.75 351 CYS A C 1
ATOM 2745 O O . CYS A 1 351 ? -0.187 3.982 14.227 1.00 96.75 351 CYS A O 1
ATOM 2747 N N . ILE A 1 352 ? -1.829 5.126 15.255 1.00 97.81 352 ILE A N 1
ATOM 2748 C CA . ILE A 1 352 ? -2.937 4.562 14.487 1.00 97.81 352 ILE A CA 1
ATOM 2749 C C . ILE A 1 352 ? -3.687 5.682 13.774 1.00 97.81 352 ILE A C 1
ATOM 2751 O O . ILE A 1 352 ? -3.922 6.753 14.341 1.00 97.81 352 ILE A O 1
ATOM 2755 N N . ALA A 1 353 ? -4.063 5.432 12.527 1.00 97.69 353 ALA A N 1
ATOM 2756 C CA . ALA A 1 353 ? -4.859 6.336 11.721 1.00 97.69 353 ALA A CA 1
ATOM 2757 C C . ALA A 1 353 ? -6.127 5.652 11.221 1.00 97.69 353 ALA A C 1
ATOM 2759 O O . ALA A 1 353 ? -6.118 4.485 10.831 1.00 97.69 353 ALA A O 1
ATOM 2760 N N . ILE A 1 354 ? -7.212 6.418 11.208 1.00 97.94 354 ILE A N 1
ATOM 2761 C CA . ILE A 1 354 ? -8.462 6.072 10.543 1.00 97.94 354 ILE A CA 1
ATOM 2762 C C . ILE A 1 354 ? -8.531 6.941 9.297 1.00 97.94 354 ILE A C 1
ATOM 2764 O O . ILE A 1 354 ? -8.532 8.171 9.396 1.00 97.94 354 ILE A O 1
ATOM 2768 N N . VAL A 1 355 ? -8.547 6.302 8.133 1.00 97.56 355 VAL A N 1
ATOM 2769 C CA . VAL A 1 355 ? -8.401 6.965 6.838 1.00 97.56 355 VAL A CA 1
ATOM 2770 C C . VAL A 1 355 ? -9.569 6.639 5.920 1.00 97.56 355 VAL A C 1
ATOM 2772 O O . VAL A 1 355 ? -10.079 5.520 5.908 1.00 97.56 355 VAL A O 1
ATOM 2775 N N . ARG A 1 356 ? -9.981 7.631 5.135 1.00 96.88 356 ARG A N 1
ATOM 2776 C CA . ARG A 1 356 ? -10.924 7.498 4.030 1.00 96.88 356 ARG A CA 1
ATOM 2777 C C . ARG A 1 356 ? -10.141 7.207 2.757 1.00 96.88 356 ARG A C 1
ATOM 2779 O O . ARG A 1 356 ? -9.276 7.991 2.359 1.00 96.88 356 ARG A O 1
ATOM 2786 N N . VAL A 1 357 ? -10.465 6.095 2.116 1.00 96.25 357 VAL A N 1
ATOM 2787 C CA . VAL A 1 357 ? -9.771 5.588 0.931 1.00 96.25 357 VAL A CA 1
ATOM 2788 C C . VAL A 1 357 ? -10.743 5.400 -0.222 1.00 96.25 357 VAL A C 1
ATOM 2790 O O . VAL A 1 357 ? -11.944 5.225 -0.015 1.00 96.25 357 VAL A O 1
ATOM 2793 N N . LYS A 1 358 ? -10.221 5.404 -1.446 1.00 94.12 358 LYS A N 1
ATOM 2794 C CA . LYS A 1 358 ? -10.958 4.948 -2.626 1.00 94.12 358 LYS A CA 1
ATOM 2795 C C . LYS A 1 358 ? -10.094 3.914 -3.346 1.00 94.12 358 LYS A C 1
ATOM 2797 O O . LYS A 1 358 ? -9.069 4.314 -3.890 1.00 94.12 358 LYS A O 1
ATOM 2802 N N . PRO A 1 359 ? -10.451 2.617 -3.311 1.00 93.06 359 PRO A N 1
ATOM 2803 C CA . PRO A 1 359 ? -9.714 1.597 -4.042 1.00 93.06 359 PRO A CA 1
ATOM 2804 C C . PRO A 1 359 ? -9.605 1.938 -5.531 1.00 93.06 359 PRO A C 1
ATOM 2806 O O . PRO A 1 359 ? -10.589 2.364 -6.133 1.00 93.06 359 PRO A O 1
ATOM 2809 N N . ILE A 1 360 ? -8.414 1.757 -6.097 1.00 91.50 360 ILE A N 1
ATOM 2810 C CA . ILE A 1 360 ? -8.110 2.031 -7.505 1.00 91.50 360 ILE A CA 1
ATOM 2811 C C . ILE A 1 360 ? -8.089 0.716 -8.291 1.00 91.50 360 ILE A C 1
ATOM 2813 O O . ILE A 1 360 ? -7.570 -0.303 -7.825 1.00 91.50 360 ILE A O 1
ATOM 2817 N N . HIS A 1 361 ? -8.643 0.737 -9.505 1.00 86.75 361 HIS A N 1
ATOM 2818 C CA . HIS A 1 361 ? -8.561 -0.386 -10.443 1.00 86.75 361 HIS A CA 1
ATOM 2819 C C . HIS A 1 361 ? -7.295 -0.321 -11.313 1.00 86.75 361 HIS A C 1
ATOM 2821 O O . HIS A 1 361 ? -6.767 0.754 -11.571 1.00 86.75 361 HIS A O 1
ATOM 2827 N N . VAL A 1 362 ? -6.836 -1.468 -11.832 1.00 84.06 362 VAL A N 1
ATOM 2828 C CA . VAL A 1 362 ? -5.617 -1.579 -12.670 1.00 84.06 362 VAL A CA 1
ATOM 2829 C C . VAL A 1 362 ? -5.610 -0.558 -13.815 1.00 84.06 362 VAL A C 1
ATOM 2831 O O . VAL A 1 362 ? -4.611 0.117 -14.040 1.00 84.06 362 VAL A O 1
ATOM 2834 N N . VAL A 1 363 ? -6.752 -0.390 -14.489 1.00 87.88 363 VAL A N 1
ATOM 2835 C CA . VAL A 1 363 ? -6.920 0.559 -15.602 1.00 87.88 363 VAL A CA 1
ATOM 2836 C C . VAL A 1 363 ? -6.687 2.007 -15.164 1.00 87.88 363 VAL A C 1
ATOM 2838 O O . VAL A 1 363 ? -6.089 2.785 -15.898 1.00 87.88 363 VAL A O 1
ATOM 2841 N N . GLU A 1 364 ? -7.150 2.380 -13.974 1.00 88.62 364 GLU A N 1
ATOM 2842 C CA . GLU A 1 364 ? -6.942 3.720 -13.422 1.00 88.62 364 GLU A CA 1
ATOM 2843 C C . GLU A 1 364 ? -5.488 3.910 -12.971 1.00 88.62 364 GLU A C 1
ATOM 2845 O O . GLU A 1 364 ? -4.903 4.953 -13.238 1.00 88.62 364 GLU A O 1
ATOM 2850 N N . MET A 1 365 ? -4.879 2.887 -12.364 1.00 89.06 365 MET A N 1
ATOM 2851 C CA . MET A 1 365 ? -3.477 2.920 -11.938 1.00 89.06 365 MET A CA 1
ATOM 2852 C C . MET A 1 365 ? -2.508 3.050 -13.119 1.00 89.06 365 MET A C 1
ATOM 2854 O O . MET A 1 365 ? -1.511 3.756 -13.022 1.00 89.06 365 MET A O 1
ATOM 2858 N N . ARG A 1 366 ? -2.817 2.435 -14.267 1.00 87.56 366 ARG A N 1
ATOM 2859 C CA . ARG A 1 366 ? -2.030 2.629 -15.493 1.00 87.56 366 ARG A CA 1
ATOM 2860 C C . ARG A 1 366 ? -1.973 4.100 -15.907 1.00 87.56 366 ARG A C 1
ATOM 2862 O O . ARG A 1 366 ? -0.926 4.557 -16.340 1.00 87.56 366 ARG A O 1
ATOM 2869 N N . LYS A 1 367 ? -3.067 4.850 -15.735 1.00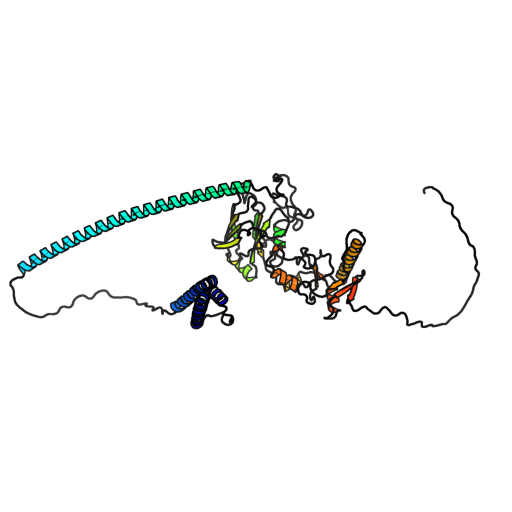 88.12 367 LYS A N 1
ATOM 2870 C CA . LYS A 1 367 ? -3.128 6.274 -16.105 1.00 88.12 367 LYS A CA 1
ATOM 2871 C C . LYS A 1 367 ? -2.265 7.167 -15.214 1.00 88.12 367 LYS A C 1
ATOM 2873 O O . LYS A 1 367 ? -1.946 8.273 -15.628 1.00 88.12 367 LYS A O 1
ATOM 2878 N N . SER A 1 368 ? -1.916 6.724 -14.003 1.00 88.12 368 SER A N 1
ATOM 2879 C CA . SER A 1 368 ? -1.035 7.488 -13.110 1.00 88.12 368 SER A CA 1
ATOM 2880 C C . SER A 1 368 ? 0.452 7.259 -13.375 1.00 88.12 368 SER A C 1
ATOM 2882 O O . SER A 1 368 ? 1.272 7.980 -12.817 1.00 88.12 368 SER A O 1
ATOM 2884 N N . ILE A 1 369 ? 0.809 6.258 -14.184 1.00 93.56 369 ILE A N 1
ATOM 2885 C CA . ILE A 1 369 ? 2.205 5.967 -14.519 1.00 93.56 369 ILE A CA 1
ATOM 2886 C C . ILE A 1 369 ? 2.598 6.832 -15.705 1.00 93.56 369 ILE A C 1
ATOM 2888 O O . ILE A 1 369 ? 1.957 6.792 -16.756 1.00 93.56 369 ILE A O 1
ATOM 2892 N N . ARG A 1 370 ? 3.654 7.626 -15.527 1.00 94.75 370 ARG A N 1
ATOM 2893 C CA . ARG A 1 370 ? 4.127 8.525 -16.577 1.00 94.75 370 ARG A CA 1
ATOM 2894 C C . ARG A 1 370 ? 4.835 7.740 -17.689 1.00 94.75 370 ARG A C 1
ATOM 2896 O O . ARG A 1 370 ? 5.637 6.857 -17.373 1.00 94.75 370 ARG A O 1
ATOM 2903 N N . PRO A 1 371 ? 4.590 8.062 -18.967 1.00 96.31 371 PRO A N 1
ATOM 2904 C CA . PRO A 1 371 ? 5.455 7.620 -20.045 1.00 96.31 371 PRO A CA 1
ATOM 2905 C C . PRO A 1 371 ? 6.768 8.402 -20.029 1.00 96.31 371 PRO A C 1
ATOM 2907 O O . PRO A 1 371 ? 6.789 9.605 -19.764 1.00 96.31 371 PRO A O 1
ATOM 2910 N N . VAL A 1 372 ? 7.856 7.708 -20.329 1.00 97.06 372 VAL A N 1
ATOM 2911 C CA . VAL A 1 372 ? 9.145 8.296 -20.696 1.00 97.06 372 VAL A CA 1
ATOM 2912 C C . VAL A 1 372 ? 9.283 8.127 -22.202 1.00 97.06 372 VAL A C 1
ATOM 2914 O O . VAL A 1 372 ? 9.054 7.028 -22.693 1.00 97.06 372 VAL A O 1
ATOM 2917 N N . SER A 1 373 ? 9.609 9.200 -22.930 1.00 97.56 373 SER A N 1
ATOM 2918 C CA . SER A 1 373 ? 9.754 9.166 -24.394 1.00 97.56 373 SER A CA 1
ATOM 2919 C C . SER A 1 373 ? 10.802 8.148 -24.848 1.00 97.56 373 SER A C 1
ATOM 2921 O O . SER A 1 373 ? 11.659 7.750 -24.064 1.00 97.56 373 SER A O 1
ATOM 2923 N N . GLU A 1 374 ? 10.770 7.762 -26.124 1.00 97.12 374 GLU A N 1
ATOM 2924 C CA . GLU A 1 374 ? 11.774 6.861 -26.709 1.00 97.12 374 GLU A CA 1
ATOM 2925 C C . GLU A 1 374 ? 13.204 7.374 -26.487 1.00 97.12 374 GLU A C 1
ATOM 2927 O O . GLU A 1 374 ? 14.030 6.655 -25.930 1.00 97.12 374 GLU A O 1
ATOM 2932 N N . ASP A 1 375 ? 13.472 8.650 -26.788 1.00 96.38 375 ASP A N 1
ATOM 2933 C CA . ASP A 1 375 ? 14.782 9.268 -26.533 1.00 96.38 375 ASP A CA 1
ATOM 2934 C C . ASP A 1 375 ? 15.169 9.237 -25.049 1.00 96.38 375 ASP A C 1
ATOM 2936 O O . ASP A 1 375 ? 16.330 9.029 -24.700 1.00 96.38 375 ASP A O 1
ATOM 2940 N N . GLY A 1 376 ? 14.197 9.453 -24.158 1.00 95.94 376 GLY A N 1
ATOM 2941 C CA . GLY A 1 376 ? 14.416 9.391 -22.716 1.00 95.94 376 GLY A CA 1
ATOM 2942 C C . GLY A 1 376 ? 14.752 7.975 -22.250 1.00 95.94 376 GLY A C 1
ATOM 2943 O O . GLY A 1 376 ? 15.685 7.793 -21.474 1.00 95.94 376 GLY A O 1
ATOM 2944 N N . GLY A 1 377 ? 14.029 6.972 -22.751 1.00 95.44 377 GLY A N 1
ATOM 2945 C CA . GLY A 1 377 ? 14.264 5.562 -22.445 1.00 95.44 377 GLY A CA 1
ATOM 2946 C C . GLY A 1 377 ? 15.625 5.097 -22.959 1.00 95.44 377 GLY A C 1
ATOM 2947 O O . GLY A 1 377 ? 16.379 4.478 -22.207 1.00 95.44 377 GLY A O 1
ATOM 2948 N N . LYS A 1 378 ? 15.991 5.487 -24.187 1.00 96.62 378 LYS A N 1
ATOM 2949 C CA . LYS A 1 378 ? 17.308 5.210 -24.774 1.00 96.62 378 LYS A CA 1
ATOM 2950 C C . LYS A 1 378 ? 18.441 5.826 -23.953 1.00 96.62 378 LYS A C 1
ATOM 2952 O O . LYS A 1 378 ? 19.396 5.126 -23.629 1.00 96.62 378 LYS A O 1
ATOM 2957 N N . LYS A 1 379 ? 18.313 7.089 -23.527 1.00 95.25 379 LYS A N 1
ATOM 2958 C CA . LYS A 1 379 ? 19.291 7.730 -22.625 1.00 95.25 379 LYS A CA 1
ATOM 2959 C C . LYS A 1 379 ? 19.440 6.981 -21.303 1.00 95.25 379 LYS A C 1
ATOM 2961 O O . LYS A 1 379 ? 20.555 6.739 -20.863 1.00 95.25 379 LYS A O 1
ATOM 2966 N N . MET A 1 380 ? 18.337 6.536 -20.697 1.00 94.12 380 MET A N 1
ATOM 2967 C CA . MET A 1 380 ? 18.405 5.729 -19.472 1.00 94.12 380 MET A CA 1
ATOM 2968 C C . MET A 1 380 ? 19.100 4.377 -19.694 1.00 94.12 380 MET A C 1
ATOM 2970 O O . MET A 1 380 ? 19.764 3.880 -18.789 1.00 94.12 380 MET A O 1
ATOM 2974 N N . VAL A 1 381 ? 18.937 3.751 -20.865 1.00 94.44 381 VAL A N 1
ATOM 2975 C CA . VAL A 1 381 ? 19.679 2.531 -21.229 1.00 94.44 381 VAL A CA 1
ATOM 2976 C C . VAL A 1 381 ? 21.176 2.828 -21.331 1.00 94.44 381 VAL A C 1
ATOM 2978 O O . VAL A 1 381 ? 21.963 2.133 -20.691 1.00 94.44 381 VAL A O 1
ATOM 2981 N N . GLN A 1 382 ? 21.558 3.884 -22.056 1.00 93.06 382 GLN A N 1
ATOM 2982 C CA . GLN A 1 382 ? 22.952 4.329 -22.185 1.00 93.06 382 GLN A CA 1
ATOM 2983 C C . GLN A 1 382 ? 23.587 4.597 -20.812 1.00 93.06 382 GLN A C 1
ATOM 2985 O O . GLN A 1 382 ? 24.665 4.088 -20.518 1.00 93.06 382 GLN A O 1
ATOM 2990 N N . GLU A 1 383 ? 22.896 5.326 -19.930 1.00 90.94 383 GLU A N 1
ATOM 2991 C CA . GLU A 1 383 ? 23.369 5.620 -18.571 1.00 90.94 383 GLU A CA 1
ATOM 2992 C C . GLU A 1 383 ? 23.595 4.349 -17.741 1.00 90.94 383 GLU A C 1
ATOM 2994 O O . GLU A 1 383 ? 24.590 4.240 -17.022 1.00 90.94 383 GLU A O 1
ATOM 2999 N N . LEU A 1 384 ? 22.697 3.362 -17.830 1.00 90.94 384 LEU A N 1
ATOM 3000 C CA . LEU A 1 384 ? 22.872 2.092 -17.124 1.00 90.94 384 LEU A CA 1
ATOM 3001 C C . LEU A 1 384 ? 24.064 1.293 -17.648 1.00 90.94 384 LEU A C 1
ATOM 3003 O O . LEU A 1 384 ? 24.827 0.753 -16.846 1.00 90.94 384 LEU A O 1
ATOM 3007 N N . LEU A 1 385 ? 24.228 1.229 -18.969 1.00 88.50 385 LEU A N 1
ATOM 3008 C CA . LEU A 1 385 ? 25.351 0.540 -19.599 1.00 88.50 385 LEU A CA 1
ATOM 3009 C C . LEU A 1 385 ? 26.676 1.214 -19.236 1.00 88.50 385 LEU A C 1
ATOM 3011 O O . LEU A 1 385 ? 27.606 0.528 -18.811 1.00 88.50 385 LEU A O 1
ATOM 3015 N N . TRP A 1 386 ? 26.733 2.545 -19.289 1.00 85.62 386 TRP A N 1
ATOM 3016 C CA . TRP A 1 386 ? 27.906 3.320 -18.893 1.00 85.62 386 TRP A CA 1
ATOM 3017 C C . TRP A 1 386 ? 28.293 3.074 -17.433 1.00 85.62 386 TRP A C 1
ATOM 3019 O O . TRP A 1 386 ? 29.439 2.738 -17.134 1.00 85.62 386 TRP A O 1
ATOM 3029 N N . ASN A 1 387 ? 27.326 3.168 -16.516 1.00 81.94 387 ASN A N 1
ATOM 3030 C CA . ASN A 1 387 ? 27.564 2.916 -15.095 1.00 81.94 387 ASN A CA 1
ATOM 3031 C C . ASN A 1 387 ? 28.035 1.477 -14.844 1.00 81.94 387 ASN A C 1
ATOM 3033 O O . ASN A 1 387 ? 28.914 1.255 -14.013 1.00 81.94 387 ASN A O 1
ATOM 3037 N N . SER A 1 388 ? 27.486 0.501 -15.576 1.00 79.81 388 SER A N 1
ATOM 3038 C CA . SER A 1 388 ? 27.924 -0.892 -15.474 1.00 79.81 388 SER A CA 1
ATOM 3039 C C . SER A 1 388 ? 29.359 -1.095 -15.975 1.00 79.81 388 SER A C 1
ATOM 3041 O O . SER A 1 388 ? 30.133 -1.790 -15.321 1.00 79.81 388 SER A O 1
ATOM 3043 N N . ALA A 1 389 ? 29.744 -0.428 -17.067 1.00 75.69 389 ALA A N 1
ATOM 3044 C CA . ALA A 1 389 ? 31.097 -0.475 -17.613 1.00 75.69 389 ALA A CA 1
ATOM 3045 C C . ALA A 1 389 ? 32.117 0.187 -16.673 1.00 75.69 389 ALA A C 1
ATOM 3047 O O . ALA A 1 389 ? 33.200 -0.354 -16.459 1.00 75.69 389 ALA A O 1
ATOM 3048 N N . LEU A 1 390 ? 31.756 1.317 -16.055 1.00 72.00 390 LEU A N 1
ATOM 3049 C CA . LEU A 1 390 ? 32.612 2.000 -15.085 1.00 72.00 390 LEU A CA 1
ATOM 3050 C C . LEU A 1 390 ? 32.888 1.115 -13.860 1.00 72.00 390 LEU A C 1
ATOM 3052 O O . LEU A 1 390 ? 34.032 1.003 -13.425 1.00 72.00 390 LEU A O 1
ATOM 3056 N N . LEU A 1 391 ? 31.861 0.435 -13.343 1.00 67.62 391 LEU A N 1
ATOM 3057 C CA . LEU A 1 391 ? 32.009 -0.504 -12.227 1.00 67.62 391 LEU A CA 1
ATOM 3058 C C . LEU A 1 391 ? 32.822 -1.750 -12.605 1.00 67.62 391 LEU A C 1
ATOM 3060 O O . LEU A 1 391 ? 33.555 -2.253 -11.762 1.00 67.62 391 LEU A O 1
ATOM 3064 N N . ALA A 1 392 ? 32.735 -2.218 -13.853 1.00 62.12 392 ALA A N 1
ATOM 3065 C CA . ALA A 1 392 ? 33.534 -3.341 -14.350 1.00 62.12 392 ALA A CA 1
ATOM 3066 C C . ALA A 1 392 ? 35.035 -3.018 -14.459 1.00 62.12 392 ALA A C 1
ATOM 3068 O O . ALA A 1 392 ? 35.859 -3.920 -14.366 1.00 62.12 392 ALA A O 1
ATOM 3069 N N . SER A 1 393 ? 35.390 -1.743 -14.657 1.00 57.16 393 SER A N 1
ATOM 3070 C CA . SER A 1 393 ? 36.785 -1.279 -14.747 1.00 57.16 393 SER A CA 1
ATOM 3071 C C . SER A 1 393 ? 37.477 -1.076 -13.390 1.00 57.16 393 SER A C 1
ATOM 3073 O O . SER A 1 393 ? 38.672 -0.795 -13.342 1.00 57.16 393 SER A O 1
ATOM 3075 N N . SER A 1 394 ? 36.738 -1.201 -12.283 1.00 56.66 394 SER A N 1
ATOM 3076 C CA . SER A 1 394 ? 37.284 -1.190 -10.926 1.00 56.66 394 SER A CA 1
ATOM 3077 C C . SER A 1 394 ? 37.472 -2.642 -10.477 1.00 56.66 394 SER A C 1
ATOM 3079 O O . SER A 1 394 ? 36.491 -3.327 -10.200 1.00 56.66 394 SER A O 1
ATOM 3081 N N . ASP A 1 395 ? 38.725 -3.107 -10.434 1.00 52.84 395 ASP A N 1
ATOM 3082 C CA . ASP A 1 395 ? 39.193 -4.505 -10.281 1.00 52.84 395 ASP A CA 1
ATOM 3083 C C . ASP A 1 395 ? 38.702 -5.320 -9.046 1.00 52.84 395 ASP A C 1
ATOM 3085 O O . ASP A 1 395 ? 39.262 -6.371 -8.741 1.00 52.84 395 ASP A O 1
ATOM 3089 N N . GLU A 1 396 ? 37.650 -4.915 -8.324 1.00 51.62 396 GLU A N 1
ATOM 3090 C CA . GLU A 1 396 ? 37.132 -5.638 -7.144 1.00 51.62 396 GLU A CA 1
ATOM 3091 C C . GLU A 1 396 ? 35.688 -6.163 -7.252 1.00 51.62 396 GLU A C 1
ATOM 3093 O O . GLU A 1 396 ? 35.192 -6.778 -6.305 1.00 51.62 396 GLU A O 1
ATOM 3098 N N . VAL A 1 397 ? 34.991 -6.014 -8.385 1.00 48.31 397 VAL A N 1
ATOM 3099 C CA . VAL A 1 397 ? 33.635 -6.576 -8.543 1.00 48.31 397 VAL A CA 1
ATOM 3100 C C . VAL A 1 397 ? 33.460 -7.199 -9.924 1.00 48.31 397 VAL A C 1
ATOM 3102 O O . VAL A 1 397 ? 33.587 -6.525 -10.940 1.00 48.31 397 VAL A O 1
ATOM 3105 N N . THR A 1 398 ? 33.077 -8.480 -9.976 1.00 41.41 398 THR A N 1
ATOM 3106 C CA . THR A 1 398 ? 32.463 -9.093 -11.163 1.00 41.41 398 THR A CA 1
ATOM 3107 C C . THR A 1 398 ? 31.169 -8.349 -11.484 1.00 41.41 398 THR A C 1
ATOM 3109 O O . THR A 1 398 ? 30.092 -8.701 -10.996 1.00 41.41 398 THR A O 1
ATOM 3112 N N . ALA A 1 399 ? 31.271 -7.271 -12.256 1.00 40.81 399 ALA A N 1
ATOM 3113 C CA . ALA A 1 399 ? 30.126 -6.567 -12.792 1.00 40.81 399 ALA A CA 1
ATOM 3114 C C . ALA A 1 399 ? 29.486 -7.457 -13.865 1.00 40.81 399 ALA A C 1
ATOM 3116 O O . ALA A 1 399 ? 29.825 -7.392 -15.042 1.00 40.81 399 ALA A O 1
ATOM 3117 N N . GLU A 1 400 ? 28.526 -8.290 -13.466 1.00 42.94 400 GLU A N 1
ATOM 3118 C CA . GLU A 1 400 ? 27.581 -8.926 -14.389 1.00 42.94 400 GLU A CA 1
ATOM 3119 C C . GLU A 1 400 ? 26.572 -7.876 -14.898 1.00 42.94 400 GLU A C 1
ATOM 3121 O O . GLU A 1 400 ? 25.357 -7.994 -14.743 1.00 42.94 400 GLU A O 1
ATOM 3126 N N . GLY A 1 401 ? 27.074 -6.789 -15.487 1.00 53.25 401 GLY A N 1
ATOM 3127 C CA . GLY A 1 401 ? 26.273 -5.847 -16.252 1.00 53.25 401 GLY A CA 1
ATOM 3128 C C . GLY A 1 401 ? 25.980 -6.452 -17.615 1.00 53.25 401 GLY A C 1
ATOM 3129 O O . GLY A 1 401 ? 26.657 -6.139 -18.588 1.00 53.25 401 GLY A O 1
ATOM 3130 N N . SER A 1 402 ? 25.017 -7.372 -17.693 1.00 69.44 402 SER A N 1
ATOM 3131 C CA . SER A 1 402 ? 24.611 -7.910 -18.989 1.00 69.44 402 SER A CA 1
ATOM 3132 C C . SER A 1 402 ? 23.967 -6.797 -19.812 1.00 69.44 402 SER A C 1
ATOM 3134 O O . SER A 1 402 ? 22.970 -6.209 -19.397 1.00 69.44 402 SER A O 1
ATOM 3136 N N . ASN A 1 403 ? 24.508 -6.537 -21.001 1.00 87.56 403 ASN A N 1
ATOM 3137 C CA . ASN A 1 403 ? 23.874 -5.687 -22.008 1.00 87.56 403 ASN A CA 1
ATOM 3138 C C . ASN A 1 403 ? 22.673 -6.372 -22.684 1.00 87.56 403 ASN A C 1
ATOM 3140 O O . ASN A 1 403 ? 22.075 -5.818 -23.605 1.00 87.56 403 ASN A O 1
ATOM 3144 N N . LYS A 1 404 ? 22.311 -7.576 -22.234 1.00 91.25 404 LYS A N 1
ATOM 3145 C CA . LYS A 1 404 ? 21.173 -8.339 -22.725 1.00 91.25 404 LYS A CA 1
ATOM 3146 C C . LYS A 1 404 ? 19.915 -8.014 -21.932 1.00 91.25 404 LYS A C 1
ATOM 3148 O O . LYS A 1 404 ? 19.955 -7.778 -20.724 1.00 91.25 404 LYS A O 1
ATOM 3153 N N . CYS A 1 405 ? 18.779 -8.041 -22.611 1.00 94.44 405 CYS A N 1
ATOM 3154 C CA . CYS A 1 405 ? 17.471 -7.822 -22.013 1.00 94.44 405 CYS A CA 1
ATOM 3155 C C . CYS A 1 405 ? 16.447 -8.755 -22.647 1.00 94.44 405 CYS A C 1
ATOM 3157 O O . CYS A 1 405 ? 16.341 -8.827 -23.870 1.00 94.44 405 CYS A O 1
ATOM 3159 N N . ARG A 1 406 ? 15.651 -9.437 -21.821 1.00 95.94 406 ARG A N 1
ATOM 3160 C CA . ARG A 1 406 ? 14.572 -10.291 -22.318 1.00 95.94 406 ARG A CA 1
ATOM 3161 C C . ARG A 1 406 ? 13.341 -9.466 -22.657 1.00 95.94 406 ARG A C 1
ATOM 3163 O O . ARG A 1 406 ? 12.994 -8.531 -21.932 1.00 95.94 406 ARG A O 1
ATOM 3170 N N . LEU A 1 407 ? 12.644 -9.872 -23.711 1.00 97.44 407 LEU A N 1
ATOM 3171 C CA . LEU A 1 407 ? 11.355 -9.314 -24.129 1.00 97.44 407 LEU A CA 1
ATOM 3172 C C . LEU A 1 407 ? 10.173 -9.969 -23.392 1.00 97.44 407 LEU A C 1
ATOM 3174 O O . LEU A 1 407 ? 9.045 -9.474 -23.425 1.00 97.44 407 LEU A O 1
ATOM 3178 N N . THR A 1 408 ? 10.440 -11.048 -22.654 1.00 97.38 408 THR A N 1
ATOM 3179 C CA . THR A 1 408 ? 9.487 -11.718 -21.763 1.00 97.38 408 THR A CA 1
ATOM 3180 C C . THR A 1 408 ? 9.496 -11.128 -20.353 1.00 97.38 408 THR A C 1
ATOM 3182 O O . THR A 1 408 ? 10.549 -10.822 -19.791 1.00 97.38 408 THR A O 1
ATOM 3185 N N . CYS A 1 409 ? 8.326 -11.039 -19.731 1.00 98.00 409 CYS A N 1
ATOM 3186 C CA . CYS A 1 409 ? 8.146 -10.534 -18.380 1.00 98.00 409 CYS A CA 1
ATOM 3187 C C . CYS A 1 409 ? 8.700 -11.532 -17.345 1.00 98.00 409 CYS A C 1
ATOM 3189 O O . CYS A 1 409 ? 8.288 -12.693 -17.349 1.00 98.00 409 CYS A O 1
ATOM 3191 N N . PRO A 1 410 ? 9.527 -11.103 -16.372 1.00 97.19 410 PRO A N 1
ATOM 3192 C CA . PRO A 1 410 ? 10.073 -11.995 -15.341 1.00 97.19 410 PRO A CA 1
ATOM 3193 C C . PRO A 1 410 ? 9.015 -12.560 -14.375 1.00 97.19 410 PRO A C 1
ATOM 3195 O O . PRO A 1 410 ? 9.322 -13.439 -13.577 1.00 97.19 410 PRO A O 1
ATOM 3198 N N . LEU A 1 411 ? 7.784 -12.037 -14.404 1.00 96.81 411 LEU A N 1
ATOM 3199 C CA . LEU A 1 411 ? 6.685 -12.468 -13.536 1.00 96.81 411 LEU A CA 1
ATOM 3200 C C . LEU A 1 411 ? 5.779 -13.516 -14.184 1.00 96.81 411 LEU A C 1
ATOM 3202 O O . LEU A 1 411 ? 5.318 -14.423 -13.496 1.00 96.81 411 LEU A O 1
ATOM 3206 N N . THR A 1 412 ? 5.465 -13.346 -15.469 1.00 96.81 412 THR A N 1
ATOM 3207 C CA . THR A 1 412 ? 4.532 -14.219 -16.200 1.00 96.81 412 THR A CA 1
ATOM 3208 C C . THR A 1 412 ? 5.246 -15.182 -17.131 1.00 96.81 412 THR A C 1
ATOM 3210 O O . THR A 1 412 ? 4.647 -16.176 -17.520 1.00 96.81 412 THR A O 1
ATOM 3213 N N . HIS A 1 413 ? 6.508 -14.905 -17.472 1.00 95.81 413 HIS A N 1
ATOM 3214 C CA . HIS A 1 413 ? 7.250 -15.569 -18.546 1.00 95.81 413 HIS A CA 1
ATOM 3215 C C . HIS A 1 413 ? 6.584 -15.439 -19.927 1.00 95.81 413 HIS A C 1
ATOM 3217 O O . HIS A 1 413 ? 6.923 -16.170 -20.848 1.00 95.81 413 HIS A O 1
ATOM 3223 N N . GLU A 1 414 ? 5.661 -14.488 -20.077 1.00 96.56 414 GLU A N 1
ATOM 3224 C CA . GLU A 1 414 ? 5.003 -14.139 -21.339 1.00 96.56 414 GLU A CA 1
ATOM 3225 C C . GLU A 1 414 ? 5.616 -12.855 -21.907 1.00 96.56 414 GLU A C 1
ATOM 3227 O O . GLU A 1 414 ? 6.205 -12.066 -21.158 1.00 96.56 414 GLU A O 1
ATOM 3232 N N . ARG A 1 415 ? 5.454 -12.614 -23.213 1.00 97.50 415 ARG A N 1
ATOM 3233 C CA . ARG A 1 415 ? 5.899 -11.378 -23.874 1.00 97.50 415 ARG A CA 1
ATOM 3234 C C . ARG A 1 415 ? 5.329 -10.146 -23.163 1.00 97.50 415 ARG A C 1
ATOM 3236 O O . ARG A 1 415 ? 4.153 -10.099 -22.805 1.00 97.50 415 ARG A O 1
ATOM 3243 N N . ILE A 1 416 ? 6.180 -9.153 -22.911 1.00 98.19 416 ILE A N 1
ATOM 3244 C CA . ILE A 1 416 ? 5.767 -7.915 -22.244 1.00 98.19 416 ILE A CA 1
ATOM 3245 C C . ILE A 1 416 ? 4.837 -7.135 -23.178 1.00 98.19 416 ILE A C 1
ATOM 3247 O O . ILE A 1 416 ? 5.169 -6.907 -24.335 1.00 98.19 416 ILE A O 1
ATOM 3251 N N . HIS A 1 417 ? 3.696 -6.668 -22.665 1.00 96.25 417 HIS A N 1
ATOM 3252 C CA . HIS A 1 417 ? 2.777 -5.819 -23.431 1.00 96.25 417 HIS A CA 1
ATOM 3253 C C . HIS A 1 417 ? 2.828 -4.359 -22.995 1.00 96.25 417 HIS A C 1
ATOM 3255 O O . HIS A 1 417 ? 2.572 -3.450 -23.778 1.00 96.25 417 HIS A O 1
ATOM 3261 N N . THR A 1 418 ? 3.074 -4.099 -21.713 1.00 96.69 418 THR A N 1
ATOM 3262 C CA . THR A 1 418 ? 3.192 -2.738 -21.184 1.00 96.69 418 THR A CA 1
ATOM 3263 C C . THR A 1 418 ? 4.470 -2.647 -20.349 1.00 96.69 418 THR A C 1
ATOM 3265 O O . THR A 1 418 ? 4.414 -2.915 -19.144 1.00 96.69 418 THR A O 1
ATOM 3268 N N . PRO A 1 419 ? 5.619 -2.318 -20.977 1.00 97.94 419 PRO A N 1
ATOM 3269 C CA . PRO A 1 419 ? 6.927 -2.364 -20.334 1.00 97.94 419 PRO A CA 1
ATOM 3270 C C . PRO A 1 419 ? 7.079 -1.245 -19.314 1.00 97.94 419 PRO A C 1
ATOM 3272 O O . PRO A 1 419 ? 7.061 -0.061 -19.646 1.00 97.94 419 PRO A O 1
ATOM 3275 N N . VAL A 1 420 ? 7.250 -1.621 -18.053 1.00 98.06 420 VAL A N 1
ATOM 3276 C CA . VAL A 1 420 ? 7.532 -0.672 -16.979 1.00 98.06 420 VAL A CA 1
ATOM 3277 C C . VAL A 1 420 ? 8.820 -1.020 -16.258 1.00 98.06 420 VAL A C 1
ATOM 3279 O O . VAL A 1 420 ? 9.237 -2.180 -16.183 1.00 98.06 420 VAL A O 1
ATOM 3282 N N . ARG A 1 421 ? 9.433 0.019 -15.699 1.00 96.75 421 ARG A N 1
ATOM 3283 C CA . ARG A 1 421 ? 10.634 -0.068 -14.877 1.00 96.75 421 ARG A CA 1
ATOM 3284 C C . ARG A 1 421 ? 10.558 0.964 -13.758 1.00 96.75 421 ARG A C 1
ATOM 3286 O O . ARG A 1 421 ? 9.868 1.978 -13.868 1.00 96.75 421 ARG A O 1
ATOM 3293 N N . GLY A 1 422 ? 11.213 0.670 -12.639 1.00 96.38 422 GLY A N 1
ATOM 3294 C CA . GLY A 1 422 ? 11.308 1.609 -11.528 1.00 96.38 422 GLY A CA 1
ATOM 3295 C C . GLY A 1 422 ? 12.395 2.652 -11.765 1.00 96.38 422 GLY A C 1
ATOM 3296 O O . GLY A 1 422 ? 13.460 2.327 -12.271 1.00 96.38 422 GLY A O 1
ATOM 3297 N N . GLU A 1 423 ? 12.182 3.878 -11.307 1.00 94.31 423 GLU A N 1
ATOM 3298 C CA . GLU A 1 423 ? 13.143 4.988 -11.440 1.00 94.31 423 GLU A CA 1
ATOM 3299 C C . GLU A 1 423 ? 14.485 4.724 -10.757 1.00 94.31 423 GLU A C 1
ATOM 3301 O O . GLU A 1 423 ? 15.515 5.242 -11.164 1.00 94.31 423 GLU A O 1
ATOM 3306 N N . ARG A 1 424 ? 14.471 3.913 -9.696 1.00 92.94 424 ARG A N 1
ATOM 3307 C CA . ARG A 1 424 ? 15.667 3.535 -8.928 1.00 92.94 424 ARG A CA 1
ATOM 3308 C C . ARG A 1 424 ? 16.223 2.168 -9.325 1.00 92.94 424 ARG A C 1
ATOM 3310 O O . ARG A 1 424 ? 17.041 1.605 -8.603 1.00 92.94 424 ARG A O 1
ATOM 3317 N N . CYS A 1 425 ? 15.713 1.577 -10.402 1.00 94.06 425 CYS A N 1
ATOM 3318 C CA . CYS A 1 425 ? 16.164 0.273 -10.860 1.00 94.06 425 CYS A CA 1
ATOM 3319 C C . CYS A 1 425 ? 17.447 0.416 -11.679 1.00 94.06 425 CYS A C 1
ATOM 3321 O O . CYS A 1 425 ? 17.432 1.010 -12.751 1.00 94.06 425 CYS A O 1
ATOM 3323 N N . ALA A 1 426 ? 18.532 -0.195 -11.205 1.00 91.81 426 ALA A N 1
ATOM 3324 C CA . ALA A 1 426 ? 19.812 -0.254 -11.908 1.00 91.81 426 ALA A CA 1
ATOM 3325 C C . ALA A 1 426 ? 19.920 -1.495 -12.821 1.00 91.81 426 ALA A C 1
ATOM 3327 O O . ALA A 1 426 ? 20.910 -2.216 -12.787 1.00 91.81 426 ALA A O 1
ATOM 3328 N N . HIS A 1 427 ? 18.865 -1.802 -13.581 1.00 93.44 427 HIS A N 1
ATOM 3329 C CA . HIS A 1 427 ? 18.833 -2.924 -14.527 1.00 93.44 427 HIS A CA 1
ATOM 3330 C C . HIS A 1 427 ? 18.077 -2.543 -15.803 1.00 93.44 427 HIS A C 1
ATOM 3332 O O . HIS A 1 427 ? 17.195 -1.681 -15.776 1.00 93.44 427 HIS A O 1
ATOM 3338 N N . LEU A 1 428 ? 18.394 -3.219 -16.910 1.00 94.94 428 LEU A N 1
ATOM 3339 C CA . LEU A 1 428 ? 17.746 -3.012 -18.212 1.00 94.94 428 LEU A CA 1
ATOM 3340 C C . LEU A 1 428 ? 16.364 -3.678 -18.291 1.00 94.94 428 LEU A C 1
ATOM 3342 O O . LEU A 1 428 ? 15.442 -3.133 -18.891 1.00 94.94 428 LEU A O 1
ATOM 3346 N N . GLN A 1 429 ? 16.205 -4.834 -17.637 1.00 96.88 429 GLN A N 1
ATOM 3347 C CA . GLN A 1 429 ? 15.003 -5.665 -17.733 1.00 96.88 429 GLN A CA 1
ATOM 3348 C C . GLN A 1 429 ? 13.730 -4.912 -17.318 1.00 96.88 429 GLN A C 1
ATOM 3350 O O . GLN A 1 429 ? 13.572 -4.540 -16.153 1.00 96.88 429 GLN A O 1
ATOM 3355 N N . CYS A 1 430 ? 12.794 -4.743 -18.252 1.00 97.88 430 CYS A N 1
ATOM 3356 C CA . CYS A 1 430 ? 11.439 -4.286 -17.951 1.00 97.88 430 CYS A CA 1
ATOM 3357 C C . CYS A 1 430 ? 10.566 -5.445 -17.446 1.00 97.88 430 CYS A C 1
ATOM 3359 O O . CYS A 1 430 ? 10.880 -6.623 -17.628 1.00 97.88 430 CYS A O 1
ATOM 3361 N N . PHE A 1 431 ? 9.440 -5.116 -16.822 1.00 98.38 431 PHE A N 1
ATOM 3362 C CA . PHE A 1 431 ? 8.402 -6.079 -16.460 1.00 98.38 431 PHE A CA 1
ATOM 3363 C C . PHE A 1 431 ? 7.028 -5.571 -16.896 1.00 98.38 431 PHE A C 1
ATOM 3365 O O . PHE A 1 431 ? 6.836 -4.374 -17.103 1.00 98.38 431 PHE A O 1
ATOM 3372 N N . ASP A 1 432 ? 6.069 -6.482 -17.063 1.00 97.81 432 ASP A N 1
ATOM 3373 C CA . ASP A 1 432 ? 4.728 -6.117 -17.514 1.00 97.81 432 ASP A CA 1
ATOM 3374 C C . ASP A 1 432 ? 3.914 -5.450 -16.398 1.00 97.81 432 ASP A C 1
ATOM 3376 O O . ASP A 1 432 ? 3.764 -5.977 -15.288 1.00 97.81 432 ASP A O 1
ATOM 3380 N N . LEU A 1 433 ? 3.350 -4.284 -16.714 1.00 96.25 433 LEU A N 1
ATOM 3381 C CA . LEU A 1 433 ? 2.592 -3.482 -15.765 1.00 96.25 433 LEU A CA 1
ATOM 3382 C C . LEU A 1 433 ? 1.347 -4.194 -15.226 1.00 96.25 433 LEU A C 1
ATOM 3384 O O . LEU A 1 433 ? 1.066 -4.133 -14.024 1.00 96.25 433 LEU A O 1
ATOM 3388 N N . LYS A 1 434 ? 0.561 -4.825 -16.105 1.00 95.19 434 LYS A N 1
ATOM 3389 C CA . LYS A 1 434 ? -0.708 -5.447 -15.714 1.00 95.19 434 LYS A CA 1
ATOM 3390 C C . LYS A 1 434 ? -0.424 -6.604 -14.764 1.00 95.19 434 LYS A C 1
ATOM 3392 O O . LYS A 1 434 ? -0.991 -6.634 -13.668 1.00 95.19 434 LYS A O 1
ATOM 3397 N N . ALA A 1 435 ? 0.507 -7.478 -15.146 1.00 96.00 435 ALA A N 1
ATOM 3398 C CA . ALA A 1 435 ? 0.948 -8.590 -14.315 1.00 96.00 435 ALA A CA 1
ATOM 3399 C C . ALA A 1 435 ? 1.456 -8.114 -12.946 1.00 96.00 435 ALA A C 1
ATOM 3401 O O . ALA A 1 435 ? 1.056 -8.639 -11.902 1.00 96.00 435 ALA A O 1
ATOM 3402 N N . TYR A 1 436 ? 2.288 -7.068 -12.931 1.00 97.00 436 TYR A N 1
ATOM 3403 C CA . TYR A 1 436 ? 2.843 -6.523 -11.698 1.00 97.00 436 TYR A CA 1
ATOM 3404 C C . TYR A 1 436 ? 1.760 -6.008 -10.741 1.00 97.00 436 TYR A C 1
ATOM 3406 O O . TYR A 1 436 ? 1.794 -6.319 -9.546 1.00 97.00 436 TYR A O 1
ATOM 3414 N N . ILE A 1 437 ? 0.763 -5.265 -11.233 1.00 95.25 437 ILE A N 1
ATOM 3415 C CA . ILE A 1 437 ? -0.332 -4.774 -10.383 1.00 95.25 437 ILE A CA 1
ATOM 3416 C C . ILE A 1 437 ? -1.196 -5.938 -9.876 1.00 95.25 437 ILE A C 1
ATOM 3418 O O . ILE A 1 437 ? -1.573 -5.955 -8.700 1.00 95.25 437 ILE A O 1
ATOM 3422 N N . GLU A 1 438 ? -1.517 -6.915 -10.727 1.00 94.25 438 GLU A N 1
ATOM 3423 C CA . GLU A 1 438 ? -2.358 -8.063 -10.365 1.00 94.25 438 GLU A CA 1
ATOM 3424 C C . GLU A 1 438 ? -1.719 -8.926 -9.270 1.00 94.25 438 GLU A C 1
ATOM 3426 O O . GLU A 1 438 ? -2.371 -9.230 -8.262 1.00 94.25 438 GLU A O 1
ATOM 3431 N N . ILE A 1 439 ? -0.423 -9.225 -9.395 1.00 95.06 439 ILE A N 1
ATOM 3432 C CA . ILE A 1 439 ? 0.341 -9.956 -8.376 1.00 95.06 439 ILE A CA 1
ATOM 3433 C C . ILE A 1 439 ? 0.366 -9.174 -7.062 1.00 95.06 439 ILE A C 1
ATOM 3435 O O . ILE A 1 439 ? 0.071 -9.726 -5.997 1.00 95.06 439 ILE A O 1
ATOM 3439 N N . ASN A 1 440 ? 0.640 -7.868 -7.114 1.00 95.62 440 ASN A N 1
ATOM 3440 C CA . ASN A 1 440 ? 0.649 -7.026 -5.918 1.00 95.62 440 ASN A CA 1
ATOM 3441 C C . ASN A 1 440 ? -0.725 -6.940 -5.245 1.00 95.62 440 ASN A C 1
ATOM 3443 O O . ASN A 1 440 ? -0.817 -6.955 -4.014 1.00 95.62 440 ASN A O 1
ATOM 3447 N N . LYS A 1 441 ? -1.808 -6.926 -6.024 1.00 93.69 441 LYS A N 1
ATOM 3448 C CA . LYS A 1 441 ? -3.179 -6.969 -5.507 1.00 93.69 441 LYS A CA 1
ATOM 3449 C C . LYS A 1 441 ? -3.487 -8.284 -4.791 1.00 93.69 441 LYS A C 1
ATOM 3451 O O . LYS A 1 441 ? -4.085 -8.245 -3.711 1.00 93.69 441 LYS A O 1
ATOM 3456 N N . GLY A 1 442 ? -3.058 -9.416 -5.350 1.00 93.25 442 GLY A N 1
ATOM 3457 C CA . GLY A 1 442 ? -3.240 -10.751 -4.768 1.00 93.25 442 GLY A CA 1
ATOM 3458 C C . GLY A 1 442 ? -2.303 -11.071 -3.597 1.00 93.25 442 GLY A C 1
ATOM 3459 O O . GLY A 1 442 ? -2.592 -11.955 -2.790 1.00 93.25 442 GLY A O 1
ATOM 3460 N N . MET A 1 443 ? -1.194 -10.342 -3.452 1.00 94.62 443 MET A N 1
ATOM 3461 C CA . MET A 1 443 ? -0.166 -10.650 -2.461 1.00 94.62 443 MET A CA 1
ATOM 3462 C C . MET A 1 443 ? -0.667 -10.459 -1.023 1.00 94.62 443 MET A C 1
ATOM 3464 O O . MET A 1 443 ? -0.958 -9.343 -0.585 1.00 94.62 443 MET A O 1
ATOM 3468 N N . ALA A 1 444 ? -0.700 -11.549 -0.250 1.00 91.25 444 ALA A N 1
ATOM 3469 C CA . ALA A 1 444 ? -1.092 -11.530 1.164 1.00 91.25 444 ALA A CA 1
ATOM 3470 C C . ALA A 1 444 ? -0.042 -10.870 2.081 1.00 91.25 444 ALA A C 1
ATOM 3472 O O . ALA A 1 444 ? -0.372 -10.360 3.151 1.00 91.25 444 ALA A O 1
ATOM 3473 N N . ALA A 1 445 ? 1.234 -10.887 1.688 1.00 93.81 445 ALA A N 1
ATOM 3474 C CA . ALA A 1 445 ? 2.305 -10.194 2.395 1.00 93.81 445 ALA A CA 1
ATOM 3475 C C . ALA A 1 445 ? 2.285 -8.695 2.045 1.00 93.81 445 ALA A C 1
ATOM 3477 O O . ALA A 1 445 ? 3.092 -8.232 1.251 1.00 93.81 445 ALA A O 1
ATOM 3478 N N . PHE A 1 446 ? 1.358 -7.940 2.641 1.00 95.75 446 PHE A N 1
ATOM 3479 C CA . PHE A 1 446 ? 1.125 -6.520 2.334 1.00 95.75 446 PHE A CA 1
ATOM 3480 C C . PHE A 1 446 ? 2.412 -5.672 2.311 1.00 95.75 446 PHE A C 1
ATOM 3482 O O . PHE A 1 446 ? 2.678 -4.989 1.333 1.00 95.75 446 PHE A O 1
ATOM 3489 N N . ASN A 1 447 ? 3.263 -5.800 3.333 1.00 94.88 447 ASN A N 1
ATOM 3490 C CA . ASN A 1 447 ? 4.541 -5.078 3.443 1.00 94.88 447 ASN A CA 1
ATOM 3491 C C . ASN A 1 447 ? 5.633 -5.516 2.444 1.00 94.88 447 ASN A C 1
ATOM 3493 O O . ASN A 1 447 ? 6.729 -4.964 2.466 1.00 94.88 447 ASN A O 1
ATOM 3497 N N . LYS A 1 448 ? 5.382 -6.551 1.636 1.00 94.19 448 LYS A N 1
ATOM 3498 C CA . LYS A 1 448 ? 6.262 -7.008 0.549 1.00 94.19 448 LYS A CA 1
ATOM 3499 C C . LYS A 1 448 ? 5.717 -6.652 -0.832 1.00 94.19 448 LYS A C 1
ATOM 3501 O O . LYS A 1 448 ? 6.389 -6.910 -1.826 1.00 94.19 448 LYS A O 1
ATOM 3506 N N . ARG A 1 449 ? 4.531 -6.041 -0.896 1.00 95.62 449 ARG A N 1
ATOM 3507 C CA . ARG A 1 449 ? 4.016 -5.480 -2.142 1.00 95.62 449 ARG A CA 1
ATOM 3508 C C . ARG A 1 449 ? 4.957 -4.399 -2.653 1.00 95.62 449 ARG A C 1
ATOM 3510 O O . ARG A 1 449 ? 5.690 -3.788 -1.878 1.00 95.62 449 ARG A O 1
ATOM 3517 N N . TRP A 1 450 ? 4.869 -4.162 -3.951 1.00 96.19 450 TRP A N 1
ATOM 3518 C CA . TRP A 1 450 ? 5.597 -3.143 -4.683 1.00 96.19 450 TRP A CA 1
ATOM 3519 C C . TRP A 1 450 ? 7.105 -3.336 -4.601 1.00 96.19 450 TRP A C 1
ATOM 3521 O O . TRP A 1 450 ? 7.854 -2.380 -4.486 1.00 96.19 450 TRP A O 1
ATOM 3531 N N . THR A 1 451 ? 7.548 -4.589 -4.615 1.00 96.44 451 THR A N 1
ATOM 3532 C CA . THR A 1 451 ? 8.964 -4.937 -4.698 1.00 96.44 451 THR A CA 1
ATOM 3533 C C . THR A 1 451 ? 9.278 -5.295 -6.145 1.00 96.44 451 THR A C 1
ATOM 3535 O O . THR A 1 451 ? 8.597 -6.153 -6.707 1.00 96.44 451 THR A O 1
ATOM 3538 N N . CYS A 1 452 ? 10.280 -4.642 -6.739 1.00 97.50 452 CYS A N 1
ATOM 3539 C CA . CYS A 1 452 ? 10.709 -4.913 -8.108 1.00 97.50 452 CYS A CA 1
ATOM 3540 C C . CYS A 1 452 ? 11.055 -6.406 -8.263 1.00 97.50 452 CYS A C 1
ATOM 3542 O O . CYS A 1 452 ? 11.836 -6.921 -7.458 1.00 97.50 452 CYS A O 1
ATOM 3544 N N . PRO A 1 453 ? 10.513 -7.105 -9.277 1.00 96.69 453 PRO A N 1
ATOM 3545 C CA . PRO A 1 453 ? 10.761 -8.533 -9.465 1.00 96.69 453 PRO A CA 1
ATOM 3546 C C . PRO A 1 453 ? 12.187 -8.860 -9.920 1.00 96.69 453 PRO A C 1
ATOM 3548 O O . PRO A 1 453 ? 12.580 -10.017 -9.855 1.00 96.69 453 PRO A O 1
ATOM 3551 N N . VAL A 1 454 ? 12.949 -7.860 -10.372 1.00 96.12 454 VAL A N 1
ATOM 3552 C CA . VAL A 1 454 ? 14.320 -8.037 -10.865 1.00 96.12 454 VAL A CA 1
ATOM 3553 C C . VAL A 1 454 ? 15.333 -7.746 -9.755 1.00 96.12 454 VAL A C 1
ATOM 3555 O O . VAL A 1 454 ? 16.111 -8.615 -9.387 1.00 96.12 454 VAL A O 1
ATOM 3558 N N . CYS A 1 455 ? 15.298 -6.547 -9.160 1.00 94.81 455 CYS A N 1
ATOM 3559 C CA . CYS A 1 455 ? 16.308 -6.110 -8.181 1.00 94.81 455 CYS A CA 1
ATOM 3560 C C . CYS A 1 455 ? 15.830 -6.066 -6.723 1.00 94.81 455 CYS A C 1
ATOM 3562 O O . CYS A 1 455 ? 16.580 -5.662 -5.838 1.00 94.81 455 CYS A O 1
ATOM 3564 N N . SER A 1 456 ? 14.581 -6.441 -6.438 1.00 95.00 456 SER A N 1
ATOM 3565 C CA . SER A 1 456 ? 14.007 -6.436 -5.082 1.00 95.00 456 SER A CA 1
ATOM 3566 C C . SER A 1 456 ? 13.965 -5.073 -4.358 1.00 95.00 456 SER A C 1
ATOM 3568 O O . SER A 1 456 ? 13.707 -5.018 -3.152 1.00 95.00 456 SER A O 1
ATOM 3570 N N . ILE A 1 457 ? 14.153 -3.959 -5.073 1.00 93.38 457 ILE A N 1
ATOM 3571 C CA . ILE A 1 457 ? 13.991 -2.597 -4.538 1.00 93.38 457 ILE A CA 1
ATOM 3572 C C . ILE A 1 457 ? 12.502 -2.209 -4.516 1.00 93.38 457 ILE A C 1
ATOM 3574 O O . ILE A 1 457 ? 11.720 -2.630 -5.368 1.00 93.38 457 ILE A O 1
ATOM 3578 N N . MET A 1 458 ? 12.094 -1.388 -3.540 1.00 93.62 458 MET A N 1
ATOM 3579 C CA . MET A 1 458 ? 10.742 -0.816 -3.479 1.00 93.62 458 MET A CA 1
ATOM 3580 C C . MET A 1 458 ? 10.448 0.035 -4.725 1.00 93.62 458 MET A C 1
ATOM 3582 O O . MET A 1 458 ? 11.147 1.011 -5.003 1.00 93.62 458 MET A O 1
ATOM 3586 N N . CYS A 1 459 ? 9.385 -0.328 -5.430 1.00 95.62 459 CYS A N 1
ATOM 3587 C CA . CYS A 1 459 ? 8.976 0.169 -6.732 1.00 95.62 459 CYS A CA 1
ATOM 3588 C C . CYS A 1 459 ? 7.442 0.304 -6.757 1.00 95.62 459 CYS A C 1
ATOM 3590 O O . CYS A 1 459 ? 6.713 -0.580 -7.227 1.00 95.62 459 CYS A O 1
ATOM 3592 N N . LYS A 1 460 ? 6.938 1.382 -6.145 1.00 95.19 460 LYS A N 1
ATOM 3593 C CA . LYS A 1 460 ? 5.504 1.711 -6.123 1.00 95.19 460 LYS A CA 1
ATOM 3594 C C . LYS A 1 460 ? 5.070 2.320 -7.458 1.00 95.19 460 LYS A C 1
ATOM 3596 O O . LYS A 1 460 ? 5.922 2.779 -8.206 1.00 95.19 460 LYS A O 1
ATOM 3601 N N . PRO A 1 461 ? 3.758 2.405 -7.753 1.00 94.44 461 PRO A N 1
ATOM 3602 C CA . PRO A 1 461 ? 3.263 3.059 -8.968 1.00 94.44 461 PRO A CA 1
ATOM 3603 C C . PRO A 1 461 ? 3.768 4.485 -9.194 1.00 94.44 461 PRO A C 1
ATOM 3605 O O . PRO A 1 461 ? 3.955 4.872 -10.339 1.00 94.44 461 PRO A O 1
ATOM 3608 N N . SER A 1 462 ? 4.023 5.240 -8.123 1.00 92.00 462 SER A N 1
ATOM 3609 C CA . SER A 1 462 ? 4.623 6.579 -8.191 1.00 92.00 462 SER A CA 1
ATOM 3610 C C . SER A 1 462 ? 6.085 6.586 -8.627 1.00 92.00 462 SER A C 1
ATOM 3612 O O . SER A 1 462 ? 6.545 7.604 -9.125 1.00 92.00 462 SER A O 1
ATOM 3614 N N . ASP A 1 463 ? 6.789 5.473 -8.418 1.00 92.75 463 ASP A N 1
ATOM 3615 C CA . ASP A 1 463 ? 8.232 5.323 -8.622 1.00 92.75 463 ASP A CA 1
ATOM 3616 C C . ASP A 1 463 ? 8.528 4.529 -9.908 1.00 92.75 463 ASP A C 1
ATOM 3618 O O . ASP A 1 463 ? 9.633 4.009 -10.080 1.00 92.75 463 ASP A O 1
ATOM 3622 N N . MET A 1 464 ? 7.513 4.333 -10.754 1.00 95.50 464 MET A N 1
ATOM 3623 C CA . MET A 1 464 ? 7.576 3.589 -12.008 1.00 95.50 464 MET A CA 1
ATOM 3624 C C . MET A 1 464 ? 7.309 4.507 -13.191 1.00 95.50 464 MET A C 1
ATOM 3626 O O . MET A 1 464 ? 6.548 5.474 -13.099 1.00 95.50 464 MET A O 1
ATOM 3630 N N . PHE A 1 465 ? 7.866 4.133 -14.334 1.00 97.19 465 PHE A N 1
ATOM 3631 C CA . PHE A 1 465 ? 7.578 4.752 -15.618 1.00 97.19 465 PHE A CA 1
ATOM 3632 C C . PHE A 1 465 ? 7.270 3.694 -16.678 1.00 97.19 465 PHE A C 1
ATOM 3634 O O . PHE A 1 465 ? 7.706 2.546 -16.570 1.00 97.19 465 PHE A O 1
ATOM 3641 N N . LEU A 1 466 ? 6.495 4.096 -17.687 1.00 97.56 466 LEU A N 1
ATOM 3642 C CA . LEU A 1 466 ? 6.282 3.340 -18.919 1.00 97.56 466 LEU A CA 1
ATOM 3643 C C . LEU A 1 466 ? 7.436 3.657 -19.874 1.00 97.56 466 LEU A C 1
ATOM 3645 O O . LEU A 1 466 ? 7.630 4.816 -20.240 1.00 97.56 466 LEU A O 1
ATOM 3649 N N . ASP A 1 467 ? 8.205 2.635 -20.231 1.00 98.06 467 ASP A N 1
ATOM 3650 C CA . ASP A 1 467 ? 9.398 2.763 -21.066 1.00 98.06 467 ASP A CA 1
ATOM 3651 C C . ASP A 1 467 ? 8.996 2.688 -22.547 1.00 98.06 467 ASP A C 1
ATOM 3653 O O . ASP A 1 467 ? 8.790 1.603 -23.095 1.00 98.06 467 ASP A O 1
ATOM 3657 N N . MET A 1 468 ? 8.818 3.848 -23.190 1.00 98.12 468 MET A N 1
ATOM 3658 C CA . MET A 1 468 ? 8.379 3.889 -24.592 1.00 98.12 468 MET A CA 1
ATOM 3659 C C . MET A 1 468 ? 9.462 3.392 -25.554 1.00 98.12 468 MET A C 1
ATOM 3661 O O . MET A 1 468 ? 9.133 2.924 -26.643 1.00 98.12 468 MET A O 1
ATOM 3665 N N . TYR A 1 469 ? 10.736 3.430 -25.148 1.00 98.19 469 TYR A N 1
ATOM 3666 C CA . TYR A 1 469 ? 11.815 2.857 -25.944 1.00 98.19 469 TYR A CA 1
ATOM 3667 C C . TYR A 1 469 ? 11.684 1.336 -26.005 1.00 98.19 469 TYR A C 1
ATOM 3669 O O . TYR A 1 469 ? 11.622 0.761 -27.088 1.00 98.19 469 TYR A O 1
ATOM 3677 N N . MET A 1 470 ? 11.510 0.693 -24.847 1.00 98.06 470 MET A N 1
ATOM 3678 C CA . MET A 1 470 ? 11.243 -0.745 -24.792 1.00 98.06 470 MET A CA 1
ATOM 3679 C C . MET A 1 470 ? 9.932 -1.121 -25.499 1.00 98.06 470 MET A C 1
ATOM 3681 O O . MET A 1 470 ? 9.862 -2.171 -26.130 1.00 98.06 470 MET A O 1
ATOM 3685 N N . LEU A 1 471 ? 8.898 -0.274 -25.433 1.00 98.12 471 LEU A N 1
ATOM 3686 C CA . LEU A 1 471 ? 7.650 -0.515 -26.167 1.00 98.12 471 LEU A CA 1
ATOM 3687 C C . LEU A 1 471 ? 7.888 -0.550 -27.683 1.00 98.12 471 LEU A C 1
ATOM 3689 O O . LEU A 1 471 ? 7.432 -1.470 -28.350 1.00 98.12 471 LEU A O 1
ATOM 3693 N N . THR A 1 472 ? 8.674 0.391 -28.202 1.00 98.00 472 THR A N 1
ATOM 3694 C CA . THR A 1 472 ? 9.042 0.448 -29.625 1.00 98.00 472 THR A CA 1
ATOM 3695 C C . THR A 1 472 ? 9.870 -0.766 -30.051 1.00 98.00 472 THR A C 1
ATOM 3697 O O . THR A 1 472 ? 9.698 -1.283 -31.151 1.00 98.00 472 THR A O 1
ATOM 3700 N N . ILE A 1 473 ? 10.758 -1.256 -29.182 1.00 98.06 473 ILE A N 1
ATOM 3701 C CA . ILE A 1 473 ? 11.513 -2.498 -29.415 1.00 98.06 473 ILE A CA 1
ATOM 3702 C C . ILE A 1 473 ? 10.561 -3.695 -29.512 1.00 98.06 473 ILE A C 1
ATOM 3704 O O . ILE A 1 473 ? 10.679 -4.500 -30.434 1.00 98.06 473 ILE A O 1
ATOM 3708 N N . LEU A 1 474 ? 9.598 -3.803 -28.591 1.00 97.81 474 LEU A N 1
ATOM 3709 C CA . LEU A 1 474 ? 8.596 -4.874 -28.587 1.00 97.81 474 LEU A CA 1
ATOM 3710 C C . LEU A 1 474 ? 7.708 -4.856 -29.842 1.00 97.81 474 LEU A C 1
ATOM 3712 O O . LEU A 1 474 ? 7.268 -5.915 -30.276 1.00 97.81 474 LEU A O 1
ATOM 3716 N N . GLU A 1 475 ? 7.459 -3.682 -30.426 1.00 97.06 475 GLU A N 1
ATOM 3717 C CA . GLU A 1 475 ? 6.711 -3.526 -31.684 1.00 97.06 475 GLU A CA 1
ATOM 3718 C C . GLU A 1 475 ? 7.547 -3.851 -32.936 1.00 97.06 475 GLU A C 1
ATOM 3720 O O . GLU A 1 475 ? 6.984 -4.215 -33.964 1.00 97.06 475 GLU A O 1
ATOM 3725 N N . LYS A 1 476 ? 8.879 -3.721 -32.865 1.00 97.00 476 LYS A N 1
ATOM 3726 C CA . LYS A 1 476 ? 9.819 -3.971 -33.978 1.00 97.00 476 LYS A CA 1
ATOM 3727 C C . LYS A 1 476 ? 10.426 -5.376 -33.990 1.00 97.00 476 LYS A C 1
ATOM 3729 O O . LYS A 1 476 ? 11.198 -5.688 -34.892 1.00 97.00 476 LYS A O 1
ATOM 3734 N N . THR A 1 477 ? 10.150 -6.182 -32.973 1.00 96.56 477 THR A N 1
ATOM 3735 C CA . THR A 1 477 ? 10.646 -7.558 -32.844 1.00 96.56 477 THR A CA 1
ATOM 3736 C C . THR A 1 477 ? 9.517 -8.545 -33.071 1.00 96.56 477 THR A C 1
ATOM 3738 O O . THR A 1 477 ? 8.359 -8.239 -32.787 1.00 96.56 477 THR A O 1
ATOM 3741 N N . GLU A 1 478 ? 9.862 -9.727 -33.569 1.00 94.44 478 GLU A N 1
ATOM 3742 C CA . GLU A 1 478 ? 8.896 -10.785 -33.839 1.00 94.44 478 GLU A CA 1
ATOM 3743 C C . GLU A 1 478 ? 8.429 -11.447 -32.532 1.00 94.44 478 GLU A C 1
ATOM 3745 O O . GLU A 1 478 ? 9.056 -11.317 -31.472 1.00 94.44 478 GLU A O 1
ATOM 3750 N N . ASP A 1 479 ? 7.310 -12.171 -32.590 1.00 89.75 479 ASP A N 1
ATOM 3751 C CA . ASP A 1 479 ? 6.739 -12.848 -31.419 1.00 89.75 479 ASP A CA 1
ATOM 3752 C C . ASP A 1 479 ? 7.654 -13.954 -30.855 1.00 89.75 479 ASP A C 1
ATOM 3754 O O . ASP A 1 479 ? 7.566 -14.253 -29.663 1.00 89.75 479 ASP A O 1
ATOM 3758 N N . ASP A 1 480 ? 8.529 -14.539 -31.683 1.00 90.50 480 ASP A N 1
ATOM 3759 C CA . ASP A 1 480 ? 9.514 -15.566 -31.316 1.00 90.50 480 ASP A CA 1
ATOM 3760 C C . ASP A 1 480 ? 10.867 -14.997 -30.847 1.00 90.50 480 ASP A C 1
ATOM 3762 O O . ASP A 1 480 ? 11.731 -15.749 -30.391 1.00 90.50 480 ASP A O 1
ATOM 3766 N N . ASP A 1 481 ? 11.055 -13.675 -30.909 1.00 93.94 481 ASP A N 1
ATOM 3767 C CA . ASP A 1 481 ? 12.243 -13.017 -30.374 1.00 93.94 481 ASP A CA 1
ATOM 3768 C C . ASP A 1 481 ? 12.140 -12.887 -28.843 1.00 93.94 481 ASP A C 1
ATOM 3770 O O . ASP A 1 481 ? 11.329 -12.123 -28.311 1.00 93.94 481 ASP A O 1
ATOM 3774 N N . ASP A 1 482 ? 13.002 -13.607 -28.121 1.00 91.62 482 ASP A N 1
ATOM 3775 C CA . ASP A 1 482 ? 12.981 -13.662 -26.651 1.00 91.62 482 ASP A CA 1
ATOM 3776 C C . ASP A 1 482 ? 13.934 -12.666 -25.967 1.00 91.62 482 ASP A C 1
ATOM 3778 O O . ASP A 1 482 ? 13.701 -12.253 -24.824 1.00 91.62 482 ASP A O 1
ATOM 3782 N N . GLU A 1 483 ? 15.036 -12.293 -26.624 1.00 94.94 483 GLU A N 1
ATOM 3783 C CA . GLU A 1 483 ? 16.132 -11.530 -26.016 1.00 94.94 483 GLU A CA 1
ATOM 3784 C C . GLU A 1 483 ? 16.810 -10.595 -27.021 1.00 94.94 483 GLU A C 1
ATOM 3786 O O . GLU A 1 483 ? 17.146 -10.980 -28.139 1.00 94.94 483 GLU A O 1
ATOM 3791 N N . ILE A 1 484 ? 17.093 -9.373 -26.583 1.00 96.12 484 ILE A N 1
ATOM 3792 C CA . ILE A 1 484 ? 17.865 -8.381 -27.330 1.00 96.12 484 ILE A CA 1
ATOM 3793 C C . ILE A 1 484 ? 19.175 -8.058 -26.615 1.00 96.12 484 ILE A C 1
ATOM 3795 O O . ILE A 1 484 ? 19.314 -8.269 -25.409 1.00 96.12 484 ILE A O 1
ATOM 3799 N N . CYS A 1 485 ? 20.122 -7.513 -27.364 1.00 94.88 485 CYS A N 1
ATOM 3800 C CA . CYS A 1 485 ? 21.423 -7.074 -26.891 1.00 94.88 485 CYS A CA 1
ATOM 3801 C C . CYS A 1 485 ? 21.606 -5.592 -27.224 1.00 94.88 485 CYS A C 1
ATOM 3803 O O . CYS A 1 485 ? 21.446 -5.207 -28.383 1.00 94.88 485 CYS A O 1
ATOM 3805 N N . PHE A 1 486 ? 21.935 -4.779 -26.220 1.00 94.38 486 PHE A N 1
ATOM 3806 C CA . PHE A 1 486 ? 22.190 -3.352 -26.378 1.00 94.38 486 PHE A CA 1
ATOM 3807 C C . PHE A 1 486 ? 23.676 -3.049 -26.623 1.00 94.38 486 PHE A C 1
ATOM 3809 O O . PHE A 1 486 ? 24.567 -3.673 -26.037 1.00 94.38 486 PHE A O 1
ATOM 3816 N N . THR A 1 487 ? 23.948 -2.045 -27.453 1.00 91.56 487 THR A N 1
ATOM 3817 C CA . THR A 1 487 ? 25.263 -1.408 -27.597 1.00 91.56 487 THR A CA 1
ATOM 3818 C C . THR A 1 487 ? 25.424 -0.271 -26.581 1.00 91.56 487 THR A C 1
ATOM 3820 O O . THR A 1 487 ? 24.442 0.189 -26.000 1.00 91.56 487 THR A O 1
ATOM 3823 N N . GLN A 1 488 ? 26.654 0.215 -26.370 1.00 88.00 488 GLN A N 1
ATOM 3824 C CA . GLN A 1 488 ? 26.941 1.382 -25.509 1.00 88.00 488 GLN A CA 1
ATOM 3825 C C . GLN A 1 488 ? 26.155 2.635 -25.931 1.00 88.00 488 GLN A C 1
ATOM 3827 O O . GLN A 1 488 ? 25.675 3.377 -25.078 1.00 88.00 488 GLN A O 1
ATOM 3832 N N . ASP A 1 489 ? 25.931 2.809 -27.235 1.00 89.19 489 ASP A N 1
ATOM 3833 C CA . ASP A 1 489 ? 25.123 3.901 -27.794 1.00 89.19 489 ASP A CA 1
ATOM 3834 C C . ASP A 1 489 ? 23.613 3.686 -27.609 1.00 89.19 489 ASP A C 1
ATOM 3836 O O . ASP A 1 489 ? 22.791 4.482 -28.069 1.00 89.19 489 ASP A O 1
ATOM 3840 N N . GLY A 1 490 ? 23.220 2.612 -26.926 1.00 90.25 490 GLY A N 1
ATOM 3841 C CA . GLY A 1 490 ? 21.839 2.257 -26.655 1.00 90.25 490 GLY A CA 1
ATOM 3842 C C . GLY A 1 490 ? 21.101 1.682 -27.857 1.00 90.25 490 GLY A C 1
ATOM 3843 O O . GLY A 1 490 ? 19.903 1.489 -27.732 1.00 90.25 490 GLY A O 1
ATOM 3844 N N . GLU A 1 491 ? 21.759 1.410 -28.989 1.00 95.12 491 GLU A N 1
ATOM 3845 C CA . GLU A 1 491 ? 21.155 0.648 -30.094 1.00 95.12 491 GLU A CA 1
ATOM 3846 C C . GLU A 1 491 ? 20.966 -0.816 -29.699 1.00 95.12 491 GLU A C 1
ATOM 3848 O O . GLU A 1 491 ? 21.607 -1.295 -28.766 1.00 95.12 491 GLU A O 1
ATOM 3853 N N . TRP A 1 492 ? 20.099 -1.547 -30.400 1.00 95.81 492 TRP A N 1
ATOM 3854 C CA . TRP A 1 492 ? 19.785 -2.934 -30.057 1.00 95.81 492 TRP A CA 1
ATOM 3855 C C . TRP A 1 492 ? 19.760 -3.856 -31.273 1.00 95.81 492 TRP A C 1
ATOM 3857 O O . TRP A 1 492 ? 19.477 -3.445 -32.395 1.00 95.81 492 TRP A O 1
ATOM 3867 N N . THR A 1 493 ? 20.032 -5.134 -31.022 1.00 95.06 493 THR A N 1
ATOM 3868 C CA . THR A 1 493 ? 19.883 -6.231 -31.988 1.00 95.06 493 THR A CA 1
ATOM 3869 C C . THR A 1 493 ? 19.234 -7.430 -31.307 1.00 95.06 493 THR A C 1
ATOM 3871 O O . THR A 1 493 ? 19.386 -7.616 -30.098 1.00 95.06 493 THR A O 1
ATOM 3874 N N . VAL A 1 494 ? 18.499 -8.250 -32.058 1.00 94.62 494 VAL A N 1
ATOM 3875 C CA . VAL A 1 494 ? 17.968 -9.515 -31.534 1.00 94.62 494 VAL A CA 1
ATOM 3876 C C . VAL A 1 494 ? 19.117 -10.498 -31.332 1.00 94.62 494 VAL A C 1
ATOM 3878 O O . VAL A 1 494 ? 19.919 -10.746 -32.234 1.00 94.62 494 VAL A O 1
ATOM 3881 N N . THR A 1 495 ? 19.186 -11.095 -30.146 1.00 85.44 495 THR A N 1
ATOM 3882 C CA . THR A 1 495 ? 20.224 -12.071 -29.815 1.00 85.44 495 THR A CA 1
ATOM 3883 C C . THR A 1 495 ? 20.036 -13.324 -30.672 1.00 85.44 495 THR A C 1
ATOM 3885 O O . THR A 1 495 ? 18.993 -13.963 -30.626 1.00 85.44 495 THR A O 1
ATOM 3888 N N . GLY A 1 496 ? 21.048 -13.680 -31.468 1.00 71.56 496 GLY A N 1
ATOM 3889 C CA . GLY A 1 496 ? 21.000 -14.827 -32.387 1.00 71.56 496 GLY A CA 1
ATOM 3890 C C . GLY A 1 496 ? 20.688 -14.472 -33.846 1.00 71.56 496 GLY A C 1
ATOM 3891 O O . GLY A 1 496 ? 20.979 -15.277 -34.726 1.00 71.56 496 GLY A O 1
ATOM 3892 N N . LYS A 1 497 ? 20.209 -13.252 -34.127 1.00 62.16 497 LYS A N 1
ATOM 3893 C CA . LYS A 1 497 ? 20.137 -12.674 -35.479 1.00 62.16 497 LYS A CA 1
ATOM 3894 C C . LYS A 1 497 ? 21.282 -11.662 -35.620 1.00 62.16 497 LYS A C 1
ATOM 3896 O O . LYS A 1 497 ? 21.085 -10.462 -35.471 1.00 62.16 497 LYS A O 1
ATOM 3901 N N . ILE A 1 498 ? 22.512 -12.145 -35.818 1.00 51.88 498 ILE A N 1
ATOM 3902 C CA . ILE A 1 498 ? 23.666 -11.264 -36.078 1.00 51.88 498 ILE A CA 1
ATOM 3903 C C . ILE A 1 498 ? 23.406 -10.567 -37.426 1.00 51.88 498 ILE A C 1
ATOM 3905 O O . ILE A 1 498 ? 23.230 -11.280 -38.418 1.00 51.88 498 ILE A O 1
ATOM 3909 N N . PRO A 1 499 ? 23.346 -9.223 -37.508 1.00 51.97 499 PRO A N 1
ATOM 3910 C CA . PRO A 1 499 ? 23.267 -8.557 -38.801 1.00 51.97 499 PRO A CA 1
ATOM 3911 C C . PRO A 1 499 ? 24.540 -8.877 -39.600 1.00 51.97 499 PRO A C 1
ATOM 3913 O O . PRO A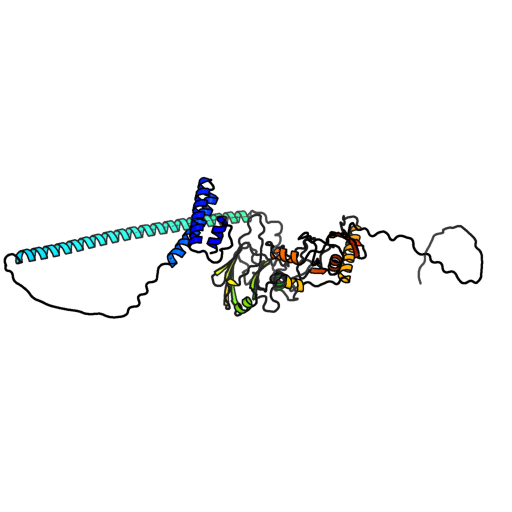 1 499 ? 25.626 -8.909 -39.012 1.00 51.97 499 PRO A O 1
ATOM 3916 N N . PRO A 1 500 ? 24.435 -9.152 -40.913 1.00 41.94 500 PRO A N 1
ATOM 3917 C CA . PRO A 1 500 ? 25.611 -9.432 -41.722 1.00 41.94 500 PRO A CA 1
ATOM 3918 C C . PRO A 1 500 ? 26.596 -8.259 -41.604 1.00 41.94 500 PRO A C 1
ATOM 3920 O O . PRO A 1 500 ? 26.153 -7.104 -41.582 1.00 41.94 500 PRO A O 1
ATOM 3923 N N . PRO A 1 501 ? 27.913 -8.521 -41.494 1.00 49.53 501 PRO A N 1
ATOM 3924 C CA . PRO A 1 501 ? 28.891 -7.445 -41.536 1.00 49.53 501 PRO A CA 1
ATOM 3925 C C . PRO A 1 501 ? 28.685 -6.651 -42.833 1.00 49.53 501 PRO A C 1
ATOM 3927 O O . PRO A 1 501 ? 28.378 -7.267 -43.860 1.00 49.53 501 PRO A O 1
ATOM 3930 N N . PRO A 1 502 ? 28.823 -5.312 -42.813 1.00 45.94 502 PRO A N 1
ATOM 3931 C CA . PRO A 1 502 ? 28.758 -4.530 -44.037 1.00 45.94 502 PRO A CA 1
ATOM 3932 C C . PRO A 1 502 ? 29.812 -5.078 -45.000 1.00 45.94 502 PRO A C 1
ATOM 3934 O O . PRO A 1 502 ? 31.003 -5.090 -44.685 1.00 45.94 502 PRO A O 1
ATOM 3937 N N . SER A 1 503 ? 29.359 -5.606 -46.136 1.00 44.69 503 SER A N 1
ATOM 3938 C CA . SER A 1 503 ? 30.238 -6.081 -47.196 1.00 44.69 503 SER A CA 1
ATOM 3939 C C . SER A 1 503 ? 31.018 -4.884 -47.742 1.00 44.69 503 SER A C 1
ATOM 3941 O O . SER A 1 503 ? 30.384 -3.919 -48.178 1.00 44.69 503 SER A O 1
ATOM 3943 N N . PRO A 1 504 ? 32.360 -4.908 -47.734 1.00 57.47 504 PRO A N 1
ATOM 3944 C CA . PRO A 1 504 ? 33.113 -4.002 -48.576 1.00 57.47 504 PRO A CA 1
ATOM 3945 C C . PRO A 1 504 ? 32.951 -4.523 -50.005 1.00 57.47 504 PRO A C 1
ATOM 3947 O O . PRO A 1 504 ? 33.354 -5.652 -50.268 1.00 57.47 504 PRO A O 1
ATOM 3950 N N . ASP A 1 505 ? 32.228 -3.779 -50.846 1.00 46.12 505 ASP A N 1
ATOM 3951 C CA . ASP A 1 505 ? 32.467 -3.604 -52.293 1.00 46.12 505 ASP A CA 1
ATOM 3952 C C . ASP A 1 505 ? 31.168 -3.271 -53.048 1.00 46.12 505 ASP A C 1
ATOM 3954 O O . ASP A 1 505 ? 30.311 -4.138 -53.207 1.00 46.12 505 ASP A O 1
ATOM 3958 N N . SER A 1 506 ? 31.085 -2.008 -53.502 1.00 39.78 506 SER A N 1
ATOM 3959 C CA . SER A 1 506 ? 30.304 -1.418 -54.621 1.00 39.78 506 SER A CA 1
ATOM 3960 C C . SER A 1 506 ? 29.971 0.040 -54.225 1.00 39.78 506 SER A C 1
ATOM 3962 O O . SER A 1 506 ? 29.210 0.241 -53.283 1.00 39.78 506 SER A O 1
ATOM 3964 N N . ASP A 1 507 ? 30.539 1.121 -54.765 1.00 39.09 507 ASP A N 1
ATOM 3965 C CA . ASP A 1 507 ? 31.007 1.341 -56.130 1.00 39.09 507 ASP A CA 1
ATOM 3966 C C . ASP A 1 507 ? 32.125 2.395 -56.188 1.00 39.09 507 ASP A C 1
ATOM 3968 O O . ASP A 1 507 ? 32.000 3.514 -55.687 1.00 39.09 507 ASP A O 1
ATOM 3972 N N . MET A 1 508 ? 33.212 2.019 -56.861 1.00 40.75 508 MET A N 1
ATOM 3973 C CA . MET A 1 508 ? 34.074 2.943 -57.587 1.00 40.75 508 MET A CA 1
ATOM 3974 C C . MET A 1 508 ? 33.387 3.203 -58.932 1.00 40.75 508 MET A C 1
ATOM 3976 O O . MET A 1 508 ? 33.475 2.364 -59.824 1.00 40.75 508 MET A O 1
ATOM 3980 N N . GLU A 1 509 ? 32.718 4.344 -59.089 1.00 38.44 509 GLU A N 1
ATOM 3981 C CA . GLU A 1 509 ? 32.479 4.911 -60.418 1.00 38.44 509 GLU A CA 1
ATOM 3982 C C . GLU A 1 509 ? 33.378 6.132 -60.607 1.00 38.44 509 GLU A C 1
ATOM 3984 O O . GLU A 1 509 ? 33.225 7.191 -59.996 1.00 38.44 509 GLU A O 1
ATOM 3989 N N . GLU A 1 510 ? 34.378 5.905 -61.450 1.00 33.53 510 GLU A N 1
ATOM 3990 C CA . GLU A 1 510 ? 35.324 6.859 -61.992 1.00 33.53 510 GLU A CA 1
ATOM 3991 C C . GLU A 1 510 ? 34.606 7.733 -63.037 1.00 33.53 510 GLU A C 1
ATOM 3993 O O . GLU A 1 510 ? 34.128 7.231 -64.054 1.00 33.53 510 GLU A O 1
ATOM 3998 N N . HIS A 1 511 ? 34.574 9.049 -62.830 1.00 34.22 511 HIS A N 1
ATOM 3999 C CA . HIS A 1 511 ? 34.379 10.016 -63.911 1.00 34.22 511 HIS A CA 1
ATOM 4000 C C . HIS A 1 511 ? 35.607 10.930 -63.975 1.00 34.22 511 HIS A C 1
ATOM 4002 O O . HIS A 1 511 ? 35.811 11.791 -63.121 1.00 34.22 511 HIS A O 1
ATOM 4008 N N . GLN A 1 512 ? 36.438 10.700 -64.995 1.00 32.66 512 GLN A N 1
ATOM 4009 C CA . GLN A 1 512 ? 37.545 11.563 -65.409 1.00 32.66 512 GLN A CA 1
ATOM 4010 C C . GLN A 1 512 ? 37.054 12.652 -66.377 1.00 32.66 512 GLN A C 1
ATOM 4012 O O . GLN A 1 512 ? 36.421 12.315 -67.375 1.00 32.66 512 GLN A O 1
ATOM 4017 N N . SER A 1 513 ? 37.417 13.909 -66.091 1.00 30.50 513 SER A N 1
ATOM 4018 C CA . SER A 1 513 ? 37.821 15.021 -66.991 1.00 30.50 513 SER A CA 1
ATOM 4019 C C . SER A 1 513 ? 37.774 16.312 -66.138 1.00 30.50 513 SER A C 1
ATOM 4021 O O . SER A 1 513 ? 36.790 16.530 -65.443 1.00 30.50 513 SER A O 1
ATOM 4023 N N . ASP A 1 514 ? 38.784 17.171 -65.989 1.00 34.94 514 ASP A N 1
ATOM 4024 C CA . ASP A 1 514 ? 39.706 17.754 -66.964 1.00 34.94 514 ASP A CA 1
ATOM 4025 C C . ASP A 1 514 ? 41.028 18.230 -66.311 1.00 34.94 514 ASP A C 1
ATOM 4027 O O . ASP A 1 514 ? 41.175 18.280 -65.091 1.00 34.94 514 ASP A O 1
ATOM 4031 N N . GLN A 1 515 ? 41.984 18.532 -67.190 1.00 33.56 515 GLN A N 1
ATOM 4032 C CA . GLN A 1 515 ? 43.432 18.707 -67.032 1.00 33.56 515 GLN A CA 1
ATOM 4033 C C . GLN A 1 515 ? 43.908 20.089 -66.522 1.00 33.56 515 GLN A C 1
ATOM 4035 O O . GLN A 1 515 ? 43.147 21.053 -66.500 1.00 33.56 515 GLN A O 1
ATOM 4040 N N . ASP A 1 516 ? 45.228 20.127 -66.254 1.00 31.91 516 ASP A N 1
ATOM 4041 C CA . ASP A 1 516 ? 46.176 21.266 -66.251 1.00 31.91 516 ASP A CA 1
ATOM 4042 C C . ASP A 1 516 ? 46.270 22.127 -64.966 1.00 31.91 516 ASP A C 1
ATOM 4044 O O . ASP A 1 516 ? 45.269 22.522 -64.389 1.00 31.91 516 ASP A O 1
ATOM 4048 N N . GLU A 1 517 ? 47.432 22.511 -64.414 1.00 36.88 517 GLU A N 1
ATOM 4049 C CA . GLU A 1 517 ? 48.845 22.412 -64.805 1.00 36.88 517 GLU A CA 1
ATOM 4050 C C . GLU A 1 517 ? 49.749 22.773 -63.584 1.00 36.88 517 GLU A C 1
ATOM 4052 O O . GLU A 1 517 ? 49.413 23.630 -62.771 1.00 36.88 517 GLU A O 1
ATOM 4057 N N . LEU A 1 518 ? 50.937 22.152 -63.555 1.00 33.66 518 LEU A N 1
ATOM 4058 C CA . LEU A 1 518 ? 52.273 22.610 -63.109 1.00 33.66 518 LEU A CA 1
ATOM 4059 C C . LEU A 1 518 ? 52.727 22.875 -61.646 1.00 33.66 518 LEU A C 1
ATOM 4061 O O . LEU A 1 518 ? 52.284 23.785 -60.955 1.00 33.66 518 LEU A O 1
ATOM 4065 N N . ALA A 1 519 ? 53.887 22.228 -61.398 1.00 33.38 519 ALA A N 1
ATOM 4066 C CA . ALA A 1 519 ? 55.113 22.634 -60.671 1.00 33.38 519 ALA A CA 1
ATOM 4067 C C . ALA A 1 519 ? 55.298 21.942 -59.303 1.00 33.38 519 ALA A C 1
ATOM 4069 O O . ALA A 1 519 ? 54.641 22.277 -58.331 1.00 33.38 519 ALA A O 1
ATOM 4070 N N . GLY A 1 520 ? 56.109 20.876 -59.181 1.00 31.17 520 GLY A N 1
ATOM 4071 C CA . GLY A 1 520 ? 57.585 20.870 -59.261 1.00 31.17 520 GLY A CA 1
ATOM 4072 C C . GLY A 1 520 ? 58.152 21.392 -57.928 1.00 31.17 520 GLY A C 1
ATOM 4073 O O . GLY A 1 520 ? 57.828 22.502 -57.550 1.00 31.17 520 GLY A O 1
ATOM 4074 N N . LYS A 1 521 ? 58.986 20.715 -57.133 1.00 33.66 521 LYS A N 1
ATOM 4075 C CA . LYS A 1 521 ? 60.071 19.758 -57.385 1.00 33.66 521 LYS A CA 1
ATOM 4076 C C . LYS A 1 521 ? 60.530 19.157 -56.028 1.00 33.66 521 LYS A C 1
ATOM 4078 O O . LYS A 1 521 ? 60.446 19.838 -55.018 1.00 33.66 521 LYS A O 1
ATOM 4083 N N . GLN A 1 522 ? 61.114 17.955 -56.095 1.00 31.56 522 GLN A N 1
ATOM 4084 C CA . GLN A 1 522 ? 62.314 17.466 -55.374 1.00 31.56 522 GLN A CA 1
ATOM 4085 C C . GLN A 1 522 ? 62.332 17.328 -53.827 1.00 31.56 522 GLN A C 1
ATOM 4087 O O . GLN A 1 522 ? 62.432 18.292 -53.080 1.00 31.56 522 GLN A O 1
ATOM 4092 N N . THR A 1 523 ? 62.388 16.059 -53.400 1.00 29.41 523 THR A N 1
ATOM 4093 C CA . THR A 1 523 ? 63.157 15.482 -52.266 1.00 29.41 523 THR A CA 1
ATOM 4094 C C . THR A 1 523 ? 64.682 15.736 -52.433 1.00 29.41 523 THR A C 1
ATOM 4096 O O . THR A 1 523 ? 65.045 16.141 -53.542 1.00 29.41 523 THR A O 1
ATOM 4099 N N . PRO A 1 524 ? 65.610 15.433 -51.482 1.00 47.59 524 PRO A N 1
ATOM 4100 C CA . PRO A 1 524 ? 65.511 14.426 -50.407 1.00 47.59 524 PRO A CA 1
ATOM 4101 C C . PRO A 1 524 ? 66.221 14.731 -49.058 1.00 47.59 524 PRO A C 1
ATOM 4103 O O . PRO A 1 524 ? 66.856 15.763 -48.900 1.00 47.59 524 PRO A O 1
ATOM 4106 N N . GLU A 1 525 ? 66.061 13.769 -48.133 1.00 30.36 525 GLU A N 1
ATOM 4107 C CA . GLU A 1 525 ? 67.020 13.270 -47.117 1.00 30.36 525 GLU A CA 1
ATOM 4108 C C . GLU A 1 525 ? 67.737 14.260 -46.180 1.00 30.36 525 GLU A C 1
ATOM 4110 O O . GLU A 1 525 ? 68.534 15.076 -46.617 1.00 30.36 525 GLU A O 1
ATOM 4115 N N . GLU A 1 526 ? 67.577 14.078 -44.862 1.00 32.66 526 GLU A N 1
ATOM 4116 C CA . GLU A 1 526 ? 68.670 13.552 -44.026 1.00 32.66 526 GLU A CA 1
ATOM 4117 C C . GLU A 1 526 ? 68.219 13.213 -42.595 1.00 32.66 526 GLU A C 1
ATOM 4119 O O . GLU A 1 526 ? 67.204 13.678 -42.079 1.00 32.66 526 GLU A O 1
ATOM 4124 N N . ASP A 1 527 ? 69.001 12.301 -42.040 1.00 29.59 527 ASP A N 1
ATOM 4125 C CA . ASP A 1 527 ? 68.827 11.457 -40.872 1.00 29.59 527 ASP A CA 1
ATOM 4126 C C . ASP A 1 527 ? 69.432 12.099 -39.601 1.00 29.59 527 ASP A C 1
ATOM 4128 O O . ASP A 1 527 ? 70.194 13.061 -39.669 1.00 29.59 527 ASP A O 1
ATOM 4132 N N . ALA A 1 528 ? 69.172 11.454 -38.463 1.00 32.09 528 ALA A N 1
ATOM 4133 C CA . ALA A 1 528 ? 69.909 11.523 -37.193 1.00 32.09 528 ALA A CA 1
ATOM 4134 C C . ALA A 1 528 ? 69.671 12.684 -36.184 1.00 32.09 528 ALA A C 1
ATOM 4136 O O . ALA A 1 528 ? 70.060 13.837 -36.343 1.00 32.09 528 ALA A O 1
ATOM 4137 N N . SER A 1 529 ? 69.094 12.241 -35.057 1.00 30.92 529 SER A N 1
ATOM 4138 C CA . SER A 1 529 ? 69.251 12.569 -33.617 1.00 30.92 529 SER A CA 1
ATOM 4139 C C . SER A 1 529 ? 70.595 13.219 -33.167 1.00 30.92 529 SER A C 1
ATOM 4141 O O . SER A 1 529 ? 71.528 13.214 -33.964 1.00 30.92 529 SER A O 1
ATOM 4143 N N . PRO A 1 530 ? 70.815 13.645 -31.885 1.00 50.28 530 PRO A N 1
ATOM 4144 C CA . PRO A 1 530 ? 70.074 13.314 -30.651 1.00 50.28 530 PRO A CA 1
ATOM 4145 C C . PRO A 1 530 ? 69.934 14.420 -29.565 1.00 50.28 530 PRO A C 1
ATOM 4147 O O . PRO A 1 530 ? 70.406 15.545 -29.684 1.00 50.28 530 PRO A O 1
ATOM 4150 N N . GLU A 1 531 ? 69.236 14.016 -28.495 1.00 33.25 531 GLU A N 1
ATOM 4151 C CA . GLU A 1 531 ? 69.227 14.489 -27.096 1.00 33.25 531 GLU A CA 1
ATOM 4152 C C . GLU A 1 531 ? 70.289 15.513 -26.658 1.00 33.25 531 GLU A C 1
ATOM 4154 O O . GLU A 1 531 ? 71.471 15.214 -26.770 1.00 33.25 531 GLU A O 1
ATOM 4159 N N . VAL A 1 532 ? 69.868 16.575 -25.943 1.00 35.50 532 VAL A N 1
ATOM 4160 C CA . VAL A 1 532 ? 70.342 16.896 -24.571 1.00 35.50 532 VAL A CA 1
ATOM 4161 C C . VAL A 1 532 ? 69.270 17.703 -23.802 1.00 35.50 532 VAL A C 1
ATOM 4163 O O . VAL A 1 532 ? 68.968 18.844 -24.124 1.00 35.50 532 VAL A O 1
ATOM 4166 N N . MET A 1 533 ? 68.686 17.058 -22.790 1.00 28.53 533 MET A N 1
ATOM 4167 C CA . MET A 1 533 ? 68.558 17.490 -21.386 1.00 28.53 533 MET A CA 1
ATOM 4168 C C . MET A 1 533 ? 68.662 18.983 -20.971 1.00 28.53 533 MET A C 1
ATOM 4170 O O . MET A 1 533 ? 69.671 19.632 -21.218 1.00 28.53 533 MET A O 1
ATOM 4174 N N . MET A 1 534 ? 67.737 19.358 -20.063 1.00 33.66 534 MET A N 1
ATOM 4175 C CA . MET A 1 534 ? 67.898 20.322 -18.947 1.00 33.66 534 MET A CA 1
ATOM 4176 C C . MET A 1 534 ? 67.918 21.820 -19.339 1.00 33.66 534 MET A C 1
ATOM 4178 O O . MET A 1 534 ? 68.493 22.191 -20.346 1.00 33.66 534 MET A O 1
ATOM 4182 N N . ILE A 1 535 ? 67.383 22.795 -18.603 1.00 35.38 535 ILE A N 1
ATOM 4183 C CA . ILE A 1 535 ? 66.730 22.914 -17.292 1.00 35.38 535 ILE A CA 1
ATOM 4184 C C . ILE A 1 535 ? 66.200 24.367 -17.237 1.00 35.38 535 ILE A C 1
ATOM 4186 O O . ILE A 1 535 ? 66.805 25.262 -17.820 1.00 35.38 535 ILE A O 1
ATOM 4190 N N . ASP A 1 536 ? 65.117 24.550 -16.485 1.00 32.31 536 ASP A N 1
ATOM 4191 C CA . ASP A 1 536 ? 64.616 25.760 -15.819 1.00 32.31 536 ASP A CA 1
ATOM 4192 C C . ASP A 1 536 ? 64.323 27.060 -16.577 1.00 32.31 536 ASP A C 1
ATOM 4194 O O . ASP A 1 536 ? 65.157 27.684 -17.224 1.00 32.31 536 ASP A O 1
ATOM 4198 N N . GLY A 1 537 ? 63.155 27.601 -16.219 1.00 33.72 537 GLY A N 1
ATOM 4199 C CA . GLY A 1 537 ? 63.174 28.956 -15.679 1.00 33.72 537 GLY A CA 1
ATOM 4200 C C . GLY A 1 537 ? 62.056 29.868 -16.144 1.00 33.72 537 GLY A C 1
ATOM 4201 O O . GLY A 1 537 ? 62.277 30.745 -16.961 1.00 33.72 537 GLY A O 1
ATOM 4202 N N . THR A 1 538 ? 60.895 29.711 -15.510 1.00 38.00 538 THR A N 1
ATOM 4203 C CA . THR A 1 538 ? 60.080 30.815 -14.969 1.00 38.00 538 THR A CA 1
ATOM 4204 C C . THR A 1 538 ? 59.716 32.007 -15.868 1.00 38.00 538 THR A C 1
ATOM 4206 O O . THR A 1 538 ? 60.525 32.884 -16.137 1.00 38.00 538 THR A O 1
ATOM 4209 N N . ALA A 1 539 ? 58.402 32.121 -16.071 1.00 39.59 539 ALA A N 1
ATOM 4210 C CA . ALA A 1 539 ? 57.605 33.331 -15.859 1.00 39.59 539 ALA A CA 1
ATOM 4211 C C . ALA A 1 539 ? 57.953 34.600 -16.663 1.00 39.59 539 ALA A C 1
ATOM 4213 O O . ALA A 1 539 ? 58.807 35.401 -16.286 1.00 39.59 539 ALA A O 1
ATOM 4214 N N . SER A 1 540 ? 57.093 34.903 -17.633 1.00 42.62 540 SER A N 1
ATOM 4215 C CA . SER A 1 540 ? 56.161 36.038 -17.537 1.00 42.62 540 SER A CA 1
ATOM 4216 C C . SER A 1 540 ? 54.918 35.762 -18.366 1.00 42.62 540 SER A C 1
ATOM 4218 O O . SER A 1 540 ? 55.070 35.103 -19.419 1.00 42.62 540 SER A O 1
#

Nearest PDB structures (foldseek):
  3i2d-assembly1_A  TM=6.355E-01  e=1.281E-16  Saccharomyces cerevisiae
  5jne-assembly2_E  TM=5.931E-01  e=9.570E-17  Saccharomyces cerevisiae S288C
  5jne-assembly1_A  TM=5.873E-01  e=2.581E-16  Saccharomyces cerevisiae S288C
  6u75-assembly1_A  TM=6.503E-01  e=1.019E-14  Saccharomyces cerevisiae S288C
  6u75-assembly2_B  TM=6.093E-01  e=2.993E-15  Saccharomyces cerevisiae S288C

Sequence (540 aa):
MAKLQSACQILGIRDESYLPKFSKDDIEKIRRKTKEVYKASQKEGKVNKAKEVLDAWKVVDAAFAAVKARRAPSSSKHGSSSQQAASSKESHGENGHHASDSASNKRKAEALDEAATEREKAAALKRAAEKAAAAKKAKEKAAALKKAAEQKAAEKAAHIKKLRSEHRARLAADPPRPCLEKRPSYHRNQSALICKTCQQSSNLRRIPDLKDGVFVCPVCRFRDMDPLSPMKENEKGLLKLILLQPPVLPEETMGEATVRVRLNIPNLQRWRKQGEEIDVRMLNLDTCDTLQCWPHSLTMWANGVQAFQVEAPKEGHKRRDAPRRISACLKSDQNDLKISMRDGLTLQRFCIAIVRVKPIHVVEMRKSIRPVSEDGGKKMVQELLWNSALLASSDEVTAEGSNKCRLTCPLTHERIHTPVRGERCAHLQCFDLKAYIEINKGMAAFNKRWTCPVCSIMCKPSDMFLDMYMLTILEKTEDDDDEICFTQDGEWTVTGKIPPPPSPDSDMEEHQSDQDELAGKQTPEEDASPEVMMIDGTAS

Organism: NCBI:txid878477

Solvent-accessible surface area (backbone atoms only — not comparable to full-atom values): 32434 Å² total; per-residue (Å²): 106,74,70,54,54,54,31,35,59,79,68,68,61,81,75,73,88,56,78,90,63,81,47,73,65,53,50,50,54,49,46,52,52,43,53,50,54,29,53,51,26,56,77,69,69,37,64,69,60,25,51,54,38,49,56,35,39,55,52,45,53,53,51,50,51,56,61,59,63,73,68,67,81,83,80,83,79,88,82,80,83,88,84,81,89,84,79,90,82,88,85,88,88,80,89,83,91,84,90,86,71,69,72,67,54,48,57,53,50,53,52,50,51,55,53,48,52,53,51,49,52,53,51,51,52,50,53,49,52,54,51,51,53,52,49,50,54,50,53,53,52,52,53,53,53,52,53,54,50,52,51,54,50,50,53,52,51,51,51,52,53,50,55,52,51,54,51,49,54,49,64,71,66,52,77,77,70,98,81,82,79,76,86,77,75,83,66,91,82,64,79,73,48,52,14,76,82,78,67,45,72,47,91,64,88,60,87,40,52,48,69,94,78,46,48,53,43,71,69,60,30,59,44,67,47,37,83,54,46,29,45,41,80,71,93,70,10,65,74,41,78,45,62,34,36,71,83,77,32,56,92,81,54,80,21,53,52,73,52,77,47,81,44,77,34,68,58,45,65,61,38,47,76,70,59,33,46,37,34,39,44,32,33,52,51,57,43,53,65,50,48,52,40,74,62,47,25,36,39,35,28,29,69,89,40,77,59,53,76,44,72,61,55,56,89,98,46,85,68,69,38,64,70,44,76,43,48,91,54,60,57,58,31,75,32,49,33,40,39,38,39,35,25,70,85,47,53,61,41,30,34,41,36,35,30,31,22,40,66,57,50,74,76,61,54,56,72,67,36,47,74,36,52,42,71,54,33,35,49,52,46,23,52,51,48,51,54,32,53,58,49,45,72,43,95,85,48,92,53,83,60,66,54,54,33,51,47,38,10,87,85,76,72,41,72,44,84,46,35,25,44,39,80,87,54,95,65,80,61,41,33,27,46,67,62,53,52,52,52,43,69,70,44,74,50,46,74,62,45,40,44,35,93,85,80,63,46,85,33,44,69,89,42,30,33,34,34,39,29,60,44,52,50,60,72,75,46,59,95,86,58,53,38,34,35,48,47,77,87,40,49,74,43,51,66,89,59,76,75,78,75,85,76,90,85,86,80,93,80,87,82,90,85,86,85,88,85,91,81,87,82,83,85,81,88,88,82,83,86,80,90,80,83,88,79,89,80,81,89,131

pLDDT: mean 77.41, std 22.01, range [28.53, 98.56]

InterPro domains:
  IPR004181 Zinc finger, MIZ-type [PF02891] (406-456)
  IPR004181 Zinc finger, MIZ-type [PS51044] (393-479)
  IPR013083 Zinc finger, RING/FYVE/PHD-type [G3DSA:3.30.40.10] (361-494)

Mean predicted aligned error: 20.02 Å

Foldseek 3Di:
DVLLVVLCVLLVVPPPPPPPDCDLVNLVVSLVSLVVQLVVCVVVVVVVSNVSSVVSNVVSVVVNVVVVVVPDDPDDDDDDDDDDDDDDDDDDDDDDDDDDDPPVVVVVVVVVVVVVVVVVVVVVVVVVVVVVVVVVVVVVVVVVVVVVVVVVVVVVVVVVVVVVVVVVVVVVPDDDDPPDDDPDDQPPDDDFQAAPPPRDTDPQSDDADDDVNHAHDPVRLQQPQDPQWGQDDDPAFFQDKFQLAPPQPDLPPQFKDKGKDKGFALCLVVCVVVQKFKKKFKDFQNHRHSDGDAAQWKWKAKQNHTQDIDHGADPPDDDLGDIGTRSVRDDSGIIMMMMIGGHGSRSSRMMMTIGMTHGDDLVRLVVLAAADDLVRLLVLLLVLLVVLVVVCVPPPDPSPQALKEWQAAPQPSAGAQFFKDFQPDSHNYTHHSSSLVVCLVPDSNSRQRQQDPPPRDRGDSNRMHGRVNSNVVSVVDDRPQTMWGADSSSDIDGPPCDPPDPDPDDDDDDDDDDDDDDDDDDDDDDDDDDDDDDDDDDDD

Radius of gyration: 45.03 Å; Cα contacts (8 Å, |Δi|>4): 625; chains: 1; bounding box: 165×84×128 Å